Protein AF-A0A243WG85-F1 (afdb_monomer)

Sequence (452 aa):
MKFPVSLAKLLVLGLGLRVAAPQSSYAQTTDKKTAISVYGSTLQYHGDLGSEWFTRNKVEYGAGITLDRYLTKGLDLGLALSYGQLKFNADPPKNEQFYSDGKALRGFAADVVNVGLPLKLRLNNGTWALKEDAFFAPYLLVQPGVFLARTSRRFTDPAASTATAAVDLYAFDVMGAAGIKLQFSPGFAVFVQTGQHYPLTDRVDGVALPGSKRSDRYLQHMAGLAFSLGKVKDEDHDGVPDRKDKCAGTPQGVAVNSNGCPLDGDGDGVPDYQDKCPTEKGLATLEGCPDRDGDGITDSEDKCPELPGRIQRQGCPDTDGDGVIDPNDKCPRTPADTPVDANGCPLDRDGDGVPDRTDRCPDRPGSAANHGCPDVKARPRYGLPPGRPWPVTPAKPVLTPAGRVPVVPGRKLPLRRWPTGKAAPAKKWPAPKGVVPVKKSPVPLRKPVPKK

Nearest PDB structures (foldseek):
  3dzm-assembly1_A  TM=5.695E-01  e=4.666E-04  Thermus thermophilus HB27
  3qq2-assembly1_A-2  TM=4.381E-01  e=4.115E-02  Bordetella pertussis
  5iyu-assembly1_A  TM=3.298E-01  e=2.636E-01  Pseudomonas aeruginosa PAO1
  4b61-assembly2_B  TM=2.664E-01  e=8.302E-01  Pseudomonas aeruginosa PAO1
  6z9y-assembly1_A  TM=1.551E-01  e=3.864E-01  Pseudomonas aeruginosa PAO1

Structure (mmCIF, N/CA/C/O backbone):
data_AF-A0A243WG85-F1
#
_entry.id   AF-A0A243WG85-F1
#
loop_
_atom_site.group_PDB
_atom_site.id
_atom_site.type_symbol
_atom_site.label_atom_id
_atom_site.label_alt_id
_atom_site.label_comp_id
_atom_site.label_asym_id
_atom_site.label_entity_id
_atom_site.label_seq_id
_atom_site.pdbx_PDB_ins_code
_atom_site.Cartn_x
_atom_site.Cartn_y
_atom_site.Cartn_z
_atom_site.occupancy
_atom_site.B_iso_or_equiv
_atom_site.auth_seq_id
_atom_site.auth_comp_id
_atom_site.auth_asym_id
_atom_site.auth_atom_id
_atom_site.pdbx_PDB_model_num
ATOM 1 N N . MET A 1 1 ? 23.907 -21.268 -31.796 1.00 36.34 1 MET A N 1
ATOM 2 C CA . MET A 1 1 ? 24.593 -20.044 -31.316 1.00 36.34 1 MET A CA 1
ATOM 3 C C . MET A 1 1 ? 25.707 -20.439 -30.354 1.00 36.34 1 MET A C 1
ATOM 5 O O . MET A 1 1 ? 25.496 -21.366 -29.583 1.00 36.34 1 MET A O 1
ATOM 9 N N . LYS A 1 2 ? 26.862 -19.762 -30.378 1.00 29.73 2 LYS A N 1
ATOM 10 C CA . LYS A 1 2 ? 27.873 -19.829 -29.306 1.00 29.73 2 LYS A CA 1
ATOM 11 C C . LYS A 1 2 ? 27.959 -18.440 -28.674 1.00 29.73 2 LYS A C 1
ATOM 13 O O . LYS A 1 2 ? 28.332 -17.502 -29.369 1.00 29.73 2 LYS A O 1
ATOM 18 N N . PHE A 1 3 ? 27.606 -18.309 -27.398 1.00 30.88 3 PHE A N 1
ATOM 19 C CA . PHE A 1 3 ? 27.852 -17.082 -26.637 1.00 30.88 3 PHE A CA 1
ATOM 20 C C . PHE A 1 3 ? 29.322 -17.073 -26.185 1.00 30.88 3 PHE A C 1
ATOM 22 O O . PHE A 1 3 ? 29.704 -17.952 -25.409 1.00 30.88 3 PHE A O 1
ATOM 29 N N . PRO A 1 4 ? 30.174 -16.144 -26.659 1.00 43.56 4 PRO A N 1
ATOM 30 C CA . PRO A 1 4 ? 31.458 -15.902 -26.020 1.00 43.56 4 PRO A CA 1
ATOM 31 C C . PRO A 1 4 ? 31.217 -15.162 -24.698 1.00 43.56 4 PRO A C 1
ATOM 33 O O . PRO A 1 4 ? 30.372 -14.275 -24.636 1.00 43.56 4 PRO A O 1
ATOM 36 N N . VAL A 1 5 ? 31.989 -15.516 -23.667 1.00 42.50 5 VAL A N 1
ATOM 37 C CA . VAL A 1 5 ? 31.788 -15.117 -22.258 1.00 42.50 5 VAL A CA 1
ATOM 38 C C . VAL A 1 5 ? 30.512 -15.715 -21.642 1.00 42.50 5 VAL A C 1
ATOM 40 O O . VAL A 1 5 ? 29.391 -15.465 -22.070 1.00 42.50 5 VAL A O 1
ATOM 43 N N . SER A 1 6 ? 30.683 -16.500 -20.573 1.00 42.44 6 SER A N 1
ATOM 44 C CA . SER A 1 6 ? 29.550 -16.980 -19.774 1.00 42.44 6 SER A CA 1
ATOM 45 C C . SER A 1 6 ? 28.919 -15.824 -18.997 1.00 42.44 6 SER A C 1
ATOM 47 O O . SER A 1 6 ? 29.607 -15.141 -18.233 1.00 42.44 6 SER A O 1
ATOM 49 N N . LEU A 1 7 ? 27.598 -15.668 -19.140 1.00 42.50 7 LEU A N 1
ATOM 50 C CA . LEU A 1 7 ? 26.766 -14.673 -18.451 1.00 42.50 7 LEU A CA 1
ATOM 51 C C . LEU A 1 7 ? 26.984 -14.670 -16.922 1.00 42.50 7 LEU A C 1
ATOM 53 O O . LEU A 1 7 ? 26.914 -13.624 -16.278 1.00 42.50 7 LEU A O 1
ATOM 57 N N . ALA A 1 8 ? 27.349 -15.826 -16.355 1.00 38.34 8 ALA A N 1
ATOM 58 C CA . ALA A 1 8 ? 27.681 -15.986 -14.942 1.00 38.34 8 ALA A CA 1
ATOM 59 C C . ALA A 1 8 ? 28.820 -15.064 -14.459 1.00 38.34 8 ALA A C 1
ATOM 61 O O . ALA A 1 8 ? 28.807 -14.659 -13.302 1.00 38.34 8 ALA A O 1
ATOM 62 N N . LYS A 1 9 ? 29.783 -14.680 -15.315 1.00 38.09 9 LYS A N 1
ATOM 63 C CA . LYS A 1 9 ? 30.869 -13.764 -14.911 1.00 38.09 9 LYS A CA 1
ATOM 64 C C . LYS A 1 9 ? 30.423 -12.303 -14.784 1.00 38.09 9 LYS A C 1
ATOM 66 O O . LYS A 1 9 ? 31.002 -11.579 -13.983 1.00 38.09 9 LYS A O 1
ATOM 71 N N . LEU A 1 10 ? 29.390 -11.881 -15.518 1.00 40.91 10 LEU A N 1
ATOM 72 C CA . LEU A 1 10 ? 28.819 -10.531 -15.405 1.00 40.91 10 LEU A CA 1
ATOM 73 C C . LEU A 1 10 ? 27.951 -10.381 -14.144 1.00 40.91 10 LEU A C 1
ATOM 75 O O . LEU A 1 10 ? 27.979 -9.335 -13.502 1.00 40.91 10 LEU A O 1
ATOM 79 N N . LEU A 1 11 ? 27.261 -11.449 -13.730 1.00 38.84 11 LEU A N 1
ATOM 80 C CA . LEU A 1 11 ? 26.474 -11.476 -12.488 1.00 38.84 11 LEU A CA 1
ATOM 81 C C . LEU A 1 11 ? 27.325 -11.330 -11.211 1.00 38.84 11 LEU A C 1
ATOM 83 O O . LEU A 1 11 ? 26.831 -10.814 -10.210 1.00 38.84 11 LEU A O 1
ATOM 87 N N . VAL A 1 12 ? 28.604 -11.723 -11.233 1.00 39.53 12 VAL A N 1
ATOM 88 C CA . VAL A 1 12 ? 29.486 -11.678 -10.047 1.00 39.53 12 VAL A CA 1
ATOM 89 C C . VAL A 1 12 ? 29.850 -10.248 -9.616 1.00 39.53 12 VAL A C 1
ATOM 91 O O . VAL A 1 12 ? 30.031 -10.016 -8.422 1.00 39.53 12 VAL A O 1
ATOM 94 N N . LEU A 1 13 ? 29.875 -9.259 -10.522 1.00 37.91 13 LEU A N 1
ATOM 95 C CA . LEU A 1 13 ? 30.078 -7.852 -10.128 1.00 37.91 13 LEU A CA 1
ATOM 96 C C . LEU A 1 13 ? 28.843 -7.217 -9.455 1.00 37.91 13 LEU A C 1
ATOM 98 O O . LEU A 1 13 ? 28.967 -6.167 -8.827 1.00 37.91 13 LEU A O 1
ATOM 102 N N . GLY A 1 14 ? 27.664 -7.844 -9.535 1.00 36.19 14 GLY A N 1
ATOM 103 C CA . GLY A 1 14 ? 26.423 -7.304 -8.965 1.00 36.19 14 GLY A CA 1
ATOM 104 C C . GLY A 1 14 ? 26.326 -7.371 -7.435 1.00 36.19 14 GLY A C 1
ATOM 105 O O . GLY A 1 14 ? 25.497 -6.679 -6.848 1.00 36.19 14 GLY A O 1
ATOM 106 N N . LEU A 1 15 ? 27.162 -8.176 -6.767 1.00 39.34 15 LEU A N 1
ATOM 107 C CA . LEU A 1 15 ? 27.031 -8.467 -5.330 1.00 39.34 15 LEU A CA 1
ATOM 108 C C . LEU A 1 15 ? 27.792 -7.503 -4.394 1.00 39.34 15 LEU A C 1
ATOM 110 O O . LEU A 1 15 ? 27.752 -7.676 -3.177 1.00 39.34 15 LEU A O 1
ATOM 114 N N . GLY A 1 16 ? 28.492 -6.501 -4.939 1.00 38.94 16 GLY A N 1
ATOM 115 C CA . GLY A 1 16 ? 29.403 -5.636 -4.175 1.00 38.94 16 GLY A CA 1
ATOM 116 C C . GLY A 1 16 ? 28.767 -4.436 -3.458 1.00 38.94 16 GLY A C 1
ATOM 117 O O . GLY A 1 16 ? 29.359 -3.908 -2.517 1.00 38.94 16 GLY A O 1
ATOM 118 N N . LEU A 1 17 ? 27.575 -3.983 -3.862 1.00 38.75 17 LEU A N 1
ATOM 119 C CA . LEU A 1 17 ? 26.997 -2.728 -3.361 1.00 38.75 17 LEU A CA 1
ATOM 120 C C . LEU A 1 17 ? 26.076 -2.929 -2.144 1.00 38.75 17 LEU A C 1
ATOM 122 O O . LEU A 1 17 ? 24.848 -2.856 -2.232 1.00 38.75 17 LEU A O 1
ATOM 126 N N . ARG A 1 18 ? 26.677 -3.089 -0.955 1.00 36.25 18 ARG A N 1
ATOM 127 C CA . ARG A 1 18 ? 25.987 -2.784 0.313 1.00 36.25 18 ARG A CA 1
ATOM 128 C C . ARG A 1 18 ? 25.774 -1.270 0.424 1.00 36.25 18 ARG A C 1
ATOM 130 O O . ARG A 1 18 ? 26.526 -0.573 1.099 1.00 36.25 18 ARG A O 1
ATOM 137 N N . VAL A 1 19 ? 24.739 -0.758 -0.242 1.00 41.47 19 VAL A N 1
ATOM 138 C CA . VAL A 1 19 ? 24.316 0.642 -0.106 1.00 41.47 19 VAL A CA 1
ATOM 139 C C . VAL A 1 19 ? 23.807 0.867 1.319 1.00 41.47 19 VAL A C 1
ATOM 141 O O . VAL A 1 19 ? 22.691 0.474 1.663 1.00 41.47 19 VAL A O 1
ATOM 144 N N . ALA A 1 20 ? 24.629 1.515 2.144 1.00 40.91 20 ALA A N 1
ATOM 145 C CA . ALA A 1 20 ? 24.263 1.995 3.472 1.00 40.91 20 ALA A CA 1
ATOM 146 C C . ALA A 1 20 ? 23.342 3.227 3.362 1.00 40.91 20 ALA A C 1
ATOM 148 O O . ALA A 1 20 ? 23.726 4.349 3.684 1.00 40.91 20 ALA A O 1
ATOM 149 N N . ALA A 1 21 ? 22.125 3.021 2.855 1.00 35.88 21 ALA A N 1
ATOM 150 C CA . ALA A 1 21 ? 21.095 4.052 2.828 1.00 35.88 21 ALA A CA 1
ATOM 151 C C . ALA A 1 21 ? 20.576 4.307 4.261 1.00 35.88 21 ALA A C 1
ATOM 153 O O . ALA A 1 21 ? 20.238 3.339 4.951 1.00 35.88 21 ALA A O 1
ATOM 154 N N . PRO A 1 22 ? 20.485 5.570 4.723 1.00 36.88 22 PRO A N 1
ATOM 155 C CA . PRO A 1 22 ? 19.981 5.885 6.058 1.00 36.88 22 PRO A CA 1
ATOM 156 C C . PRO A 1 22 ? 18.509 5.468 6.224 1.00 36.88 22 PRO A C 1
ATOM 158 O O . PRO A 1 22 ? 17.699 5.581 5.302 1.00 36.88 22 PRO A O 1
ATOM 161 N N . GLN A 1 23 ? 18.154 4.975 7.413 1.00 38.56 23 GLN A N 1
ATOM 162 C CA . GLN A 1 23 ? 16.851 4.359 7.694 1.00 38.56 23 GLN A CA 1
ATOM 163 C C . GLN A 1 23 ? 15.722 5.376 7.969 1.00 38.56 23 GLN A C 1
ATOM 165 O O . GLN A 1 23 ? 15.161 5.391 9.061 1.00 38.56 23 GLN A O 1
ATOM 170 N N . SER A 1 24 ? 15.338 6.198 6.986 1.00 44.31 24 SER A N 1
ATOM 171 C CA . SER A 1 24 ? 14.129 7.043 7.096 1.00 44.31 24 SER A CA 1
ATOM 172 C C . SER A 1 24 ? 13.655 7.636 5.758 1.00 44.31 24 SER A C 1
ATOM 174 O O . SER A 1 24 ? 13.936 8.791 5.448 1.00 44.31 24 SER A O 1
ATOM 176 N N . SER A 1 25 ? 12.900 6.867 4.956 1.00 31.56 25 SER A N 1
ATOM 177 C CA . SER A 1 25 ? 12.143 7.359 3.780 1.00 31.56 25 SER A CA 1
ATOM 178 C C . SER A 1 25 ? 11.091 6.343 3.251 1.00 31.56 25 SER A C 1
ATOM 180 O O . SER A 1 25 ? 11.088 5.175 3.659 1.00 31.56 25 SER A O 1
ATOM 182 N N . TYR A 1 26 ? 10.154 6.803 2.401 1.00 40.97 26 TYR A N 1
ATOM 183 C CA . TYR A 1 26 ? 8.758 6.329 2.279 1.00 40.97 26 TYR A CA 1
ATOM 184 C C . TYR A 1 26 ? 8.092 6.653 0.906 1.00 40.97 26 TYR A C 1
ATOM 186 O O . TYR A 1 26 ? 8.008 7.837 0.612 1.00 40.97 26 TYR A O 1
ATOM 194 N N . ALA A 1 27 ? 7.501 5.718 0.114 1.00 44.81 27 ALA A N 1
ATOM 195 C CA . ALA A 1 27 ? 6.552 6.166 -0.946 1.00 44.81 27 ALA A CA 1
ATOM 196 C C . ALA A 1 27 ? 6.330 5.454 -2.321 1.00 44.81 27 ALA A C 1
ATOM 198 O O . ALA A 1 27 ? 5.673 6.091 -3.145 1.00 44.81 27 ALA A O 1
ATOM 199 N N . GLN A 1 28 ? 6.749 4.221 -2.674 1.00 44.25 28 GLN A N 1
ATOM 200 C CA . GLN A 1 28 ? 6.133 3.479 -3.832 1.00 44.25 28 GLN A CA 1
ATOM 201 C C . GLN A 1 28 ? 4.909 2.671 -3.369 1.00 44.25 28 GLN A C 1
ATOM 203 O O . GLN A 1 28 ? 4.774 1.471 -3.604 1.00 44.25 28 GLN A O 1
ATOM 208 N N . THR A 1 29 ? 4.030 3.347 -2.628 1.00 59.22 29 THR A N 1
ATOM 209 C CA . THR A 1 29 ? 3.520 2.852 -1.337 1.00 59.22 29 THR A CA 1
ATOM 210 C C . THR A 1 29 ? 4.648 2.680 -0.311 1.00 59.22 29 THR A C 1
ATOM 212 O O . THR A 1 29 ? 5.799 2.378 -0.633 1.00 59.22 29 THR A O 1
ATOM 215 N N . THR A 1 30 ? 4.345 2.953 0.952 1.00 57.47 30 THR A N 1
ATOM 216 C CA . THR A 1 30 ? 5.319 2.960 2.056 1.00 57.47 30 THR A CA 1
ATOM 217 C C . THR A 1 30 ? 5.862 1.572 2.382 1.00 57.47 30 THR A C 1
ATOM 219 O O . THR A 1 30 ? 6.959 1.440 2.926 1.00 57.47 30 THR A O 1
ATOM 222 N N . ASP A 1 31 ? 5.105 0.554 1.989 1.00 61.44 31 ASP A N 1
ATOM 223 C CA . ASP A 1 31 ? 5.176 -0.801 2.522 1.00 61.44 31 ASP A CA 1
ATOM 224 C C . ASP A 1 31 ? 5.873 -1.745 1.525 1.00 61.44 31 ASP A C 1
ATOM 226 O O . ASP A 1 31 ? 6.636 -2.633 1.906 1.00 61.44 31 ASP A O 1
ATOM 230 N N . LYS A 1 32 ? 5.701 -1.496 0.218 1.00 71.00 32 LYS A N 1
ATOM 231 C CA . LYS A 1 32 ? 6.285 -2.298 -0.867 1.00 71.00 32 LYS A CA 1
ATOM 232 C C . LYS A 1 32 ? 7.518 -1.637 -1.477 1.00 71.00 32 LYS A C 1
ATOM 234 O O . LYS A 1 32 ? 7.482 -1.052 -2.557 1.00 71.00 32 LYS A O 1
ATOM 239 N N . LYS A 1 33 ? 8.635 -1.722 -0.751 1.00 79.00 33 LYS A N 1
ATOM 240 C CA . LYS A 1 33 ? 9.888 -0.992 -1.042 1.00 79.00 33 LYS A CA 1
ATOM 241 C C . LYS A 1 33 ? 10.732 -1.555 -2.201 1.00 79.00 33 LYS A C 1
ATOM 243 O O . LYS A 1 33 ? 11.818 -1.035 -2.453 1.00 79.00 33 LYS A O 1
ATOM 248 N N . THR A 1 34 ? 10.249 -2.571 -2.913 1.00 87.56 34 THR A N 1
ATOM 249 C CA . THR A 1 34 ? 10.917 -3.179 -4.076 1.00 87.56 34 THR A CA 1
ATOM 250 C C . THR A 1 34 ? 9.885 -3.424 -5.170 1.00 87.56 34 THR A C 1
ATOM 252 O O . THR A 1 34 ? 8.799 -3.910 -4.870 1.00 87.56 34 THR A O 1
ATOM 255 N N . ALA A 1 35 ? 10.210 -3.160 -6.434 1.00 91.00 35 ALA A N 1
ATOM 256 C CA . ALA A 1 35 ? 9.367 -3.536 -7.566 1.00 91.00 35 ALA A CA 1
ATOM 257 C C . ALA A 1 35 ? 10.184 -4.212 -8.672 1.00 91.00 35 ALA A C 1
ATOM 259 O O . ALA A 1 35 ? 11.285 -3.773 -8.999 1.00 91.00 35 ALA A O 1
ATOM 260 N N . ILE A 1 36 ? 9.630 -5.267 -9.268 1.00 95.19 36 ILE A N 1
ATOM 261 C CA . ILE A 1 36 ? 10.174 -5.892 -10.478 1.00 95.19 36 ILE A CA 1
ATOM 262 C C . ILE A 1 36 ? 9.315 -5.445 -11.654 1.00 95.19 36 ILE A C 1
ATOM 264 O O . ILE A 1 36 ? 8.103 -5.650 -11.656 1.00 95.19 36 ILE A O 1
ATOM 268 N N . SER A 1 37 ? 9.944 -4.836 -12.652 1.00 96.94 37 SER A N 1
ATOM 269 C CA . SER A 1 37 ? 9.298 -4.406 -13.889 1.00 96.94 37 SER A CA 1
ATOM 270 C C . SER A 1 37 ? 9.828 -5.216 -15.065 1.00 96.94 37 SER A C 1
ATOM 272 O O . SER A 1 37 ? 11.037 -5.384 -15.181 1.00 96.94 37 SER A O 1
ATOM 274 N N . VAL A 1 38 ? 8.947 -5.683 -15.948 1.00 98.25 38 VAL A N 1
ATOM 275 C CA . VAL A 1 38 ? 9.293 -6.370 -17.204 1.00 98.25 38 VAL A CA 1
ATOM 276 C C . VAL A 1 38 ? 8.630 -5.651 -18.370 1.00 98.25 38 VAL A C 1
ATOM 278 O O . VAL A 1 38 ? 7.476 -5.234 -18.260 1.00 98.25 38 VAL A O 1
ATOM 281 N N . TYR A 1 39 ? 9.349 -5.469 -19.474 1.00 98.38 39 TYR A N 1
ATOM 282 C CA . TYR A 1 39 ? 8.864 -4.678 -20.604 1.00 98.38 39 TYR A CA 1
ATOM 283 C C . TYR A 1 39 ? 9.318 -5.223 -21.953 1.00 98.38 39 TYR A C 1
ATOM 285 O O . TYR A 1 39 ? 10.423 -5.748 -22.091 1.00 98.38 39 TYR A O 1
ATOM 293 N N . GLY A 1 40 ? 8.461 -5.031 -22.954 1.00 98.31 40 GLY A N 1
ATOM 294 C CA . GLY A 1 40 ? 8.874 -4.976 -24.350 1.00 98.31 40 GLY A CA 1
ATOM 295 C C . GLY A 1 40 ? 9.261 -3.543 -24.710 1.00 98.31 40 GLY A C 1
ATOM 296 O O . GLY A 1 40 ? 8.816 -2.581 -24.076 1.00 98.31 40 GLY A O 1
ATOM 297 N N . SER A 1 41 ? 10.093 -3.380 -25.730 1.00 97.06 41 SER A N 1
ATOM 298 C CA . SER A 1 41 ? 10.482 -2.063 -26.224 1.00 97.06 41 SER A CA 1
ATOM 299 C C . SER A 1 41 ? 10.700 -2.042 -27.725 1.00 97.06 41 SER A C 1
ATOM 301 O O . SER A 1 41 ? 11.111 -3.048 -28.304 1.00 97.06 41 SER A O 1
ATOM 303 N N . THR A 1 42 ? 10.514 -0.872 -28.320 1.00 95.81 42 THR A N 1
ATOM 304 C CA . THR A 1 42 ? 10.947 -0.563 -29.679 1.00 95.81 42 THR A CA 1
ATOM 305 C C . THR A 1 42 ? 12.137 0.391 -29.664 1.00 95.81 42 THR A C 1
ATOM 307 O O . THR A 1 42 ? 12.246 1.234 -28.773 1.00 95.81 42 THR A O 1
ATOM 310 N N . LEU A 1 43 ? 13.045 0.238 -30.629 1.00 95.00 43 LEU A N 1
ATOM 311 C CA . LEU A 1 43 ? 14.278 1.012 -30.753 1.00 95.00 43 LEU A CA 1
ATOM 312 C C . LEU A 1 43 ? 14.333 1.732 -32.110 1.00 95.00 43 LEU A C 1
ATOM 314 O O . LEU A 1 43 ? 13.918 1.178 -33.129 1.00 95.00 43 LEU A O 1
ATOM 318 N N . GLN A 1 44 ? 14.863 2.960 -32.122 1.00 93.44 44 GLN A N 1
ATOM 319 C CA . GLN A 1 44 ? 15.060 3.769 -33.335 1.00 93.44 44 GLN A CA 1
ATOM 320 C C . GLN A 1 44 ? 16.418 4.479 -33.310 1.00 93.44 44 GLN A C 1
ATOM 322 O O . GLN A 1 44 ? 16.675 5.313 -32.439 1.00 93.44 44 GLN A O 1
ATOM 327 N N . TYR A 1 45 ? 17.278 4.168 -34.280 1.00 92.25 45 TYR A N 1
ATOM 328 C CA . TYR A 1 45 ? 18.640 4.699 -34.387 1.00 92.25 45 TYR A CA 1
ATOM 329 C C . TYR A 1 45 ? 18.701 6.134 -34.943 1.00 92.25 45 TYR A C 1
ATOM 331 O O . TYR A 1 45 ? 17.858 6.552 -35.744 1.00 92.25 45 TYR A O 1
ATOM 339 N N . HIS A 1 46 ? 19.735 6.868 -34.533 1.00 89.25 46 HIS A N 1
ATOM 340 C CA . HIS A 1 46 ? 20.189 8.118 -35.133 1.00 89.25 46 HIS A CA 1
ATOM 341 C C . HIS A 1 46 ? 21.697 8.277 -34.926 1.00 89.25 46 HIS A C 1
ATOM 343 O O . HIS A 1 46 ? 22.163 8.241 -33.791 1.00 89.25 46 HIS A O 1
ATOM 349 N N . GLY A 1 47 ? 22.442 8.509 -35.999 1.00 86.62 47 GLY A N 1
ATOM 350 C CA . GLY A 1 47 ? 23.880 8.769 -35.953 1.00 86.62 47 GLY A CA 1
ATOM 351 C C . GLY A 1 47 ? 24.418 9.056 -37.350 1.00 86.62 47 GLY A C 1
ATOM 352 O O . GLY A 1 47 ? 23.695 9.624 -38.173 1.00 86.62 47 GLY A O 1
ATOM 353 N N . ASP A 1 48 ? 25.654 8.655 -37.646 1.00 78.62 48 ASP A N 1
ATOM 354 C CA . ASP A 1 48 ? 26.357 9.088 -38.862 1.00 78.62 48 ASP A CA 1
ATOM 355 C C . ASP A 1 48 ? 25.776 8.501 -40.160 1.00 78.62 48 ASP A C 1
ATOM 357 O O . ASP A 1 48 ? 25.717 9.198 -41.174 1.00 78.62 48 ASP A O 1
ATOM 361 N N . LEU A 1 49 ? 25.211 7.287 -40.133 1.00 77.44 49 LEU A N 1
ATOM 362 C CA . LEU A 1 49 ? 24.400 6.762 -41.249 1.00 77.44 49 LEU A CA 1
ATOM 363 C C . LEU A 1 49 ? 23.053 7.499 -41.438 1.00 77.44 49 LEU A C 1
ATOM 365 O O . LEU A 1 49 ? 22.399 7.390 -42.486 1.00 77.44 49 LEU A O 1
ATOM 369 N N . GLY A 1 50 ? 22.630 8.276 -40.441 1.00 81.94 50 GLY A N 1
ATOM 370 C CA . GLY A 1 50 ? 21.428 9.103 -40.427 1.00 81.94 50 GLY A CA 1
ATOM 371 C C . GLY A 1 50 ? 20.381 8.657 -39.402 1.00 81.94 50 GLY A C 1
ATOM 372 O O . GLY A 1 50 ? 20.648 7.877 -38.496 1.00 81.94 50 GLY A O 1
ATOM 373 N N . SER A 1 51 ? 19.159 9.177 -39.553 1.00 86.38 51 SER A N 1
ATOM 374 C CA . SER A 1 51 ? 18.062 9.025 -38.584 1.00 86.38 51 SER A CA 1
ATOM 375 C C . SER A 1 51 ? 16.961 8.068 -39.048 1.00 86.38 51 SER A C 1
ATOM 377 O O . SER A 1 51 ? 16.569 8.104 -40.217 1.00 86.38 51 SER A O 1
ATOM 379 N N . GLU A 1 52 ? 16.402 7.298 -38.111 1.00 86.31 52 GLU A N 1
ATOM 380 C CA . GLU A 1 52 ? 15.118 6.582 -38.239 1.00 86.31 52 GLU A CA 1
ATOM 381 C C . GLU A 1 52 ? 14.098 7.002 -37.154 1.00 86.31 52 GLU A C 1
ATOM 383 O O . GLU A 1 52 ? 12.993 6.456 -37.092 1.00 86.31 52 GLU A O 1
ATOM 388 N N . TRP A 1 53 ? 14.430 8.006 -36.326 1.00 89.12 53 TRP A N 1
ATOM 389 C CA . TRP A 1 53 ? 13.536 8.553 -35.296 1.00 89.12 53 TRP A CA 1
ATOM 390 C C . TRP A 1 53 ? 12.169 8.958 -35.855 1.00 89.12 53 TRP A C 1
ATOM 392 O O . TRP A 1 53 ? 12.066 9.615 -36.891 1.00 89.12 53 TRP A O 1
ATOM 402 N N . PHE A 1 54 ? 11.121 8.578 -35.124 1.00 86.56 54 PHE A N 1
ATOM 403 C CA . PHE A 1 54 ? 9.705 8.807 -35.420 1.00 86.56 54 PHE A CA 1
ATOM 404 C C . PHE A 1 54 ? 9.199 8.190 -36.738 1.00 86.56 54 PHE A C 1
ATOM 406 O O . PHE A 1 54 ? 8.029 8.368 -37.089 1.00 86.56 54 PHE A O 1
ATOM 413 N N . THR A 1 55 ? 10.018 7.405 -37.450 1.00 84.00 55 THR A N 1
ATOM 414 C CA . THR A 1 55 ? 9.556 6.663 -38.631 1.00 84.00 55 THR A CA 1
ATOM 415 C C . THR A 1 55 ? 8.705 5.463 -38.203 1.00 84.00 55 THR A C 1
ATOM 417 O O . THR A 1 55 ? 9.070 4.701 -37.313 1.00 84.00 55 THR A O 1
ATOM 420 N N . ARG A 1 56 ? 7.522 5.298 -38.809 1.00 76.94 56 ARG A N 1
ATOM 421 C CA . ARG A 1 56 ? 6.552 4.256 -38.403 1.00 76.94 56 ARG A CA 1
ATOM 422 C C . ARG A 1 56 ? 6.847 2.871 -38.982 1.00 76.94 56 ARG A C 1
ATOM 424 O O . ARG A 1 56 ? 6.397 1.876 -38.429 1.00 76.94 56 ARG A O 1
ATOM 431 N N . ASN A 1 57 ? 7.592 2.818 -40.086 1.00 76.25 57 ASN A N 1
ATOM 432 C CA . ASN A 1 57 ? 7.794 1.604 -40.886 1.00 76.25 57 ASN A CA 1
ATOM 433 C C . ASN A 1 57 ? 9.173 0.958 -40.656 1.00 76.25 57 ASN A C 1
ATOM 435 O O . ASN A 1 57 ? 9.490 -0.045 -41.291 1.00 76.25 57 ASN A O 1
ATOM 439 N N . LYS A 1 58 ? 9.997 1.534 -39.772 1.00 72.38 58 LYS A N 1
ATOM 440 C CA . LYS A 1 58 ? 11.253 0.956 -39.293 1.00 72.38 58 LYS A CA 1
ATOM 441 C C . LYS A 1 58 ? 11.231 0.975 -37.770 1.00 72.38 58 LYS A C 1
ATOM 443 O O . LYS A 1 58 ? 11.278 2.030 -37.141 1.00 72.38 58 LYS A O 1
ATOM 448 N N . VAL A 1 59 ? 11.045 -0.207 -37.199 1.00 76.19 59 VAL A N 1
ATOM 449 C CA . VAL A 1 59 ? 10.818 -0.410 -35.771 1.00 76.19 59 VAL A CA 1
ATOM 450 C C . VAL A 1 59 ? 11.553 -1.683 -35.392 1.00 76.19 59 VAL A C 1
ATOM 452 O O . VAL A 1 59 ? 11.143 -2.776 -35.774 1.00 76.19 59 VAL A O 1
ATOM 455 N N . GLU A 1 60 ? 12.659 -1.530 -34.677 1.00 92.00 60 GLU A N 1
ATOM 456 C CA . GLU A 1 60 ? 13.416 -2.657 -34.143 1.00 92.00 60 GLU A CA 1
ATOM 457 C C . GLU A 1 60 ? 12.971 -2.968 -32.716 1.00 92.00 60 GLU A C 1
ATOM 459 O O . GLU A 1 60 ? 12.402 -2.109 -32.042 1.00 92.00 60 GLU A O 1
ATOM 464 N N . TYR A 1 61 ? 13.191 -4.199 -32.257 1.00 94.50 61 TYR A N 1
ATOM 465 C CA . TYR A 1 61 ? 12.604 -4.701 -31.013 1.00 94.50 61 TYR A CA 1
ATOM 466 C C . TYR A 1 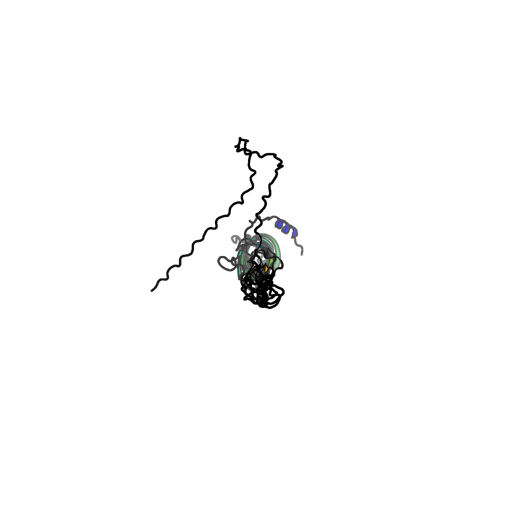61 ? 13.648 -5.056 -29.954 1.00 94.50 61 TYR A C 1
ATOM 468 O O . TYR A 1 61 ? 14.779 -5.448 -30.244 1.00 94.50 61 TYR A O 1
ATOM 476 N N . GLY A 1 62 ? 13.220 -4.961 -28.700 1.00 96.06 62 GLY A N 1
ATOM 477 C CA . GLY A 1 62 ? 13.959 -5.397 -27.525 1.00 96.06 62 GLY A CA 1
ATOM 478 C C . GLY A 1 62 ? 13.030 -5.700 -26.355 1.00 96.06 62 GLY A C 1
ATOM 479 O O . GLY A 1 62 ? 11.818 -5.494 -26.431 1.00 96.06 62 GLY A O 1
ATOM 480 N N . ALA A 1 63 ? 13.608 -6.175 -25.262 1.00 98.00 63 ALA A N 1
ATOM 481 C CA . ALA A 1 63 ? 12.929 -6.428 -24.002 1.00 98.00 63 ALA A CA 1
ATOM 482 C C . ALA A 1 63 ? 13.880 -6.168 -22.829 1.00 98.00 63 ALA A C 1
ATOM 484 O O . ALA A 1 63 ? 15.103 -6.145 -22.989 1.00 98.00 63 ALA A O 1
ATOM 485 N N . GLY A 1 64 ? 13.334 -5.997 -21.631 1.00 97.69 64 GLY A N 1
ATOM 486 C CA . GLY A 1 64 ? 14.157 -5.810 -20.446 1.00 97.69 64 GLY A CA 1
ATOM 487 C C . GLY A 1 64 ? 13.439 -6.065 -19.133 1.00 97.69 64 GLY A C 1
ATOM 488 O O . GLY A 1 64 ? 12.224 -6.271 -19.070 1.00 97.69 64 GLY A O 1
ATOM 489 N N . ILE A 1 65 ? 14.244 -6.046 -18.077 1.00 97.94 65 ILE A N 1
ATOM 490 C CA . ILE A 1 65 ? 13.834 -6.191 -16.687 1.00 97.94 65 ILE A CA 1
ATOM 491 C C . ILE A 1 65 ? 14.489 -5.092 -15.847 1.00 97.94 65 ILE A C 1
ATOM 493 O O . ILE A 1 65 ? 15.667 -4.778 -16.022 1.00 97.94 65 ILE A O 1
ATOM 497 N N . THR A 1 66 ? 13.731 -4.520 -14.917 1.00 97.19 66 THR A N 1
ATOM 498 C CA . THR A 1 66 ? 14.225 -3.531 -13.954 1.00 97.19 66 THR A CA 1
ATOM 499 C C . THR A 1 66 ? 13.818 -3.935 -12.547 1.00 97.19 66 THR A C 1
ATOM 501 O O . THR A 1 66 ? 12.632 -4.100 -12.265 1.00 97.19 66 THR A O 1
ATOM 504 N N . LEU A 1 67 ? 14.796 -4.057 -11.654 1.00 95.75 67 LEU A N 1
ATOM 505 C CA . LEU A 1 67 ? 14.587 -4.170 -10.215 1.00 95.75 67 LEU A CA 1
ATOM 506 C C . LEU A 1 67 ? 14.677 -2.763 -9.612 1.00 95.75 67 LEU A C 1
ATOM 508 O O . LEU A 1 67 ? 15.775 -2.283 -9.346 1.00 95.75 67 LEU A O 1
ATOM 512 N N . ASP A 1 68 ? 13.541 -2.093 -9.423 1.00 92.75 68 ASP A N 1
ATOM 513 C CA . ASP A 1 68 ? 13.473 -0.813 -8.710 1.00 92.75 68 ASP A CA 1
ATOM 514 C C . ASP A 1 68 ? 13.522 -1.065 -7.193 1.00 92.75 68 ASP A C 1
ATOM 516 O O . ASP A 1 68 ? 12.729 -1.849 -6.662 1.00 92.75 68 ASP A O 1
ATOM 520 N N . ARG A 1 69 ? 14.381 -0.345 -6.464 1.00 89.44 69 ARG A N 1
ATOM 521 C CA . ARG A 1 69 ? 14.289 -0.200 -5.008 1.00 89.44 69 ARG A CA 1
ATOM 522 C C . ARG A 1 69 ? 13.829 1.206 -4.649 1.00 89.44 69 ARG A C 1
ATOM 524 O O . ARG A 1 69 ? 14.283 2.210 -5.196 1.00 89.44 69 ARG A O 1
ATOM 531 N N . TYR A 1 70 ? 12.933 1.271 -3.679 1.00 83.44 70 TYR A N 1
ATOM 532 C CA . TYR A 1 70 ? 12.383 2.521 -3.207 1.00 83.44 70 TYR A CA 1
ATOM 533 C C . TYR A 1 70 ? 13.374 3.331 -2.355 1.00 83.44 70 TYR A C 1
ATOM 535 O O . TYR A 1 70 ? 14.001 2.754 -1.460 1.00 83.44 70 TYR A O 1
ATOM 543 N N . LEU A 1 71 ? 13.473 4.651 -2.595 1.00 86.12 71 LEU A N 1
ATOM 544 C CA . LEU A 1 71 ? 14.282 5.579 -1.792 1.00 86.12 71 LEU A CA 1
ATOM 545 C C . LEU A 1 71 ? 13.456 6.620 -1.011 1.00 86.12 71 LEU A C 1
ATOM 547 O O . LEU A 1 71 ? 13.214 6.349 0.157 1.00 86.12 71 LEU A O 1
ATOM 551 N N . THR A 1 72 ? 13.087 7.793 -1.568 1.00 84.50 72 THR A N 1
ATOM 552 C CA . THR A 1 72 ? 12.778 9.026 -0.773 1.00 84.50 72 THR A CA 1
ATOM 553 C C . THR A 1 72 ? 11.289 9.318 -0.476 1.00 84.50 72 THR A C 1
ATOM 555 O O . THR A 1 72 ? 10.726 8.699 0.416 1.00 84.50 72 THR A O 1
ATOM 558 N N . LYS A 1 73 ? 10.662 10.279 -1.177 1.00 79.19 73 LYS A N 1
ATOM 559 C CA . LYS A 1 73 ? 9.199 10.365 -1.423 1.00 79.19 73 LYS A CA 1
ATOM 560 C C . LYS A 1 73 ? 8.911 10.427 -2.926 1.00 79.19 73 LYS A C 1
ATOM 562 O O . LYS A 1 73 ? 8.047 9.718 -3.439 1.00 79.19 73 LYS A O 1
ATOM 567 N N . GLY A 1 74 ? 9.743 11.175 -3.652 1.00 85.19 74 GLY A N 1
ATOM 568 C CA . GLY A 1 74 ? 9.761 11.244 -5.114 1.00 85.19 74 GLY A CA 1
ATOM 569 C C . GLY A 1 74 ? 10.964 10.578 -5.792 1.00 85.19 74 GLY A C 1
ATOM 570 O O . GLY A 1 74 ? 11.246 10.955 -6.920 1.00 85.19 74 GLY A O 1
ATOM 571 N N . LEU A 1 75 ? 11.703 9.653 -5.163 1.00 91.00 75 LEU A N 1
ATOM 572 C CA . LEU A 1 75 ? 12.862 8.991 -5.794 1.00 91.00 75 LEU A CA 1
ATOM 573 C C . LEU A 1 75 ? 12.853 7.470 -5.605 1.00 91.00 75 LEU A C 1
ATOM 575 O O . LEU A 1 75 ? 12.758 6.991 -4.473 1.00 91.00 75 LEU A O 1
ATOM 579 N N . ASP A 1 76 ? 13.068 6.742 -6.701 1.00 92.25 76 ASP A N 1
ATOM 580 C CA . ASP A 1 76 ? 13.473 5.331 -6.712 1.00 92.25 76 ASP 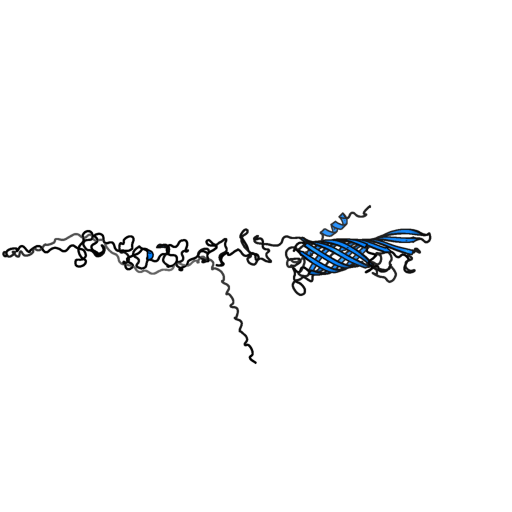A CA 1
ATOM 581 C C . ASP A 1 76 ? 14.896 5.190 -7.299 1.00 92.25 76 ASP A C 1
ATOM 583 O O . ASP A 1 76 ? 15.313 6.002 -8.130 1.00 92.25 76 ASP A O 1
ATOM 587 N N . LEU A 1 77 ? 15.623 4.140 -6.904 1.00 95.25 77 LEU A N 1
ATOM 588 C CA . LEU A 1 77 ? 16.892 3.703 -7.503 1.00 95.25 77 LEU A CA 1
ATOM 589 C C . LEU A 1 77 ? 16.754 2.237 -7.911 1.00 95.25 77 LEU A C 1
ATOM 591 O O . LEU A 1 77 ? 16.504 1.389 -7.057 1.00 95.25 77 LEU A O 1
ATOM 595 N N . GLY A 1 78 ? 16.948 1.925 -9.187 1.00 95.31 78 GLY A N 1
ATOM 596 C CA . GLY A 1 78 ? 16.882 0.555 -9.686 1.00 95.31 78 GLY A CA 1
ATOM 597 C C . GLY A 1 78 ? 18.188 0.008 -10.251 1.00 95.31 78 GLY A C 1
ATOM 598 O O . GLY A 1 78 ? 19.203 0.696 -10.335 1.00 95.31 78 GLY A O 1
ATOM 599 N N . LEU A 1 79 ? 18.111 -1.248 -10.686 1.00 98.00 79 LEU A N 1
ATOM 600 C CA . LEU A 1 79 ? 19.052 -1.919 -11.578 1.00 98.00 79 LEU A CA 1
ATOM 601 C C . LEU A 1 79 ? 18.267 -2.396 -12.806 1.00 98.00 79 LEU A C 1
ATOM 603 O O . LEU A 1 79 ? 17.322 -3.172 -12.665 1.00 98.00 79 LEU A O 1
ATOM 607 N N . ALA A 1 80 ? 18.646 -1.928 -13.992 1.00 97.88 80 ALA A N 1
ATOM 608 C CA . ALA A 1 80 ? 18.032 -2.285 -15.266 1.00 97.88 80 ALA A CA 1
ATOM 609 C C . ALA A 1 80 ? 18.968 -3.159 -16.108 1.00 97.88 80 ALA A C 1
ATOM 611 O O . ALA A 1 80 ? 20.167 -2.887 -16.197 1.00 97.88 80 ALA A O 1
ATOM 612 N N . LEU A 1 81 ? 18.388 -4.162 -16.764 1.00 98.06 81 LEU A N 1
ATOM 613 C CA . LEU A 1 81 ? 18.999 -4.969 -17.816 1.00 98.06 81 LEU A CA 1
ATOM 614 C C . LEU A 1 81 ? 18.064 -4.951 -19.031 1.00 98.06 81 LEU A C 1
ATOM 616 O O . LEU A 1 81 ? 16.915 -5.385 -18.930 1.00 98.06 81 LEU A O 1
ATOM 620 N N . SER A 1 82 ? 18.556 -4.481 -20.173 1.00 97.31 82 SER A N 1
ATOM 621 C CA . SER A 1 82 ? 17.852 -4.538 -21.460 1.00 97.31 82 SER A CA 1
ATOM 622 C C . SER A 1 82 ? 18.659 -5.319 -22.488 1.00 97.31 82 SER A C 1
ATOM 624 O O . SER A 1 82 ? 19.888 -5.301 -22.474 1.00 97.31 82 SER A O 1
ATOM 626 N N . TYR A 1 83 ? 17.949 -5.965 -23.408 1.00 97.81 83 TYR A N 1
ATOM 627 C CA . TYR A 1 83 ? 18.478 -6.473 -24.668 1.00 97.81 83 TYR A CA 1
ATOM 628 C C . TYR A 1 83 ? 17.605 -5.952 -25.810 1.00 97.81 83 TYR A C 1
ATOM 630 O O . TYR A 1 83 ? 16.380 -5.933 -25.697 1.00 97.81 83 TYR A O 1
ATOM 638 N N . GLY A 1 84 ? 18.205 -5.563 -26.926 1.00 95.94 84 GLY A N 1
ATOM 639 C CA . GLY A 1 84 ? 17.467 -5.180 -28.123 1.00 95.94 84 GLY A CA 1
ATOM 640 C C . GLY A 1 84 ? 18.348 -5.196 -29.354 1.00 95.94 84 GLY A C 1
ATOM 641 O O . GLY A 1 84 ? 19.570 -5.255 -29.252 1.00 95.94 84 GLY A O 1
ATOM 642 N N . GLN A 1 85 ? 17.724 -5.139 -30.523 1.00 94.31 85 GLN A N 1
ATOM 643 C CA . GLN A 1 85 ? 18.449 -4.970 -31.773 1.00 94.31 85 GLN A CA 1
ATOM 644 C C . GLN A 1 85 ? 18.350 -3.513 -32.232 1.00 94.31 85 GLN A C 1
ATOM 646 O O . GLN A 1 85 ? 17.306 -2.875 -32.110 1.00 94.31 85 GLN A O 1
ATOM 651 N N . LEU A 1 86 ? 19.443 -2.985 -32.773 1.00 92.12 86 LEU A N 1
ATOM 652 C CA . LEU A 1 86 ? 19.430 -1.822 -33.652 1.00 92.12 86 LEU A CA 1
ATOM 653 C C . LEU A 1 86 ? 19.705 -2.314 -35.068 1.00 92.12 86 LEU A C 1
ATOM 655 O O . LEU A 1 86 ? 20.549 -3.183 -35.276 1.00 92.12 86 LEU A O 1
ATOM 659 N N . LYS A 1 87 ? 19.033 -1.739 -36.058 1.00 90.19 87 LYS A N 1
ATOM 660 C CA . LYS A 1 87 ? 19.394 -1.887 -37.465 1.00 90.19 87 LYS A CA 1
ATOM 661 C C . LYS A 1 87 ? 19.333 -0.529 -38.135 1.00 90.19 87 LYS A C 1
ATOM 663 O O . LYS A 1 87 ? 18.641 0.373 -37.673 1.00 90.19 87 LYS A O 1
ATOM 668 N N . PHE A 1 88 ? 20.032 -0.426 -39.253 1.00 87.88 88 PHE A N 1
ATOM 669 C CA . PHE A 1 88 ? 19.859 0.659 -40.202 1.00 87.88 88 PHE A CA 1
ATOM 670 C C . PHE A 1 88 ? 19.999 0.110 -41.617 1.00 87.88 88 PHE A C 1
ATOM 672 O O . PHE A 1 88 ? 20.819 -0.780 -41.867 1.00 87.88 88 PHE A O 1
ATOM 679 N N . ASN A 1 89 ? 19.217 0.650 -42.553 1.00 83.94 89 ASN A N 1
ATOM 680 C CA . ASN A 1 89 ? 19.371 0.352 -43.977 1.00 83.94 89 ASN A CA 1
ATOM 681 C C . ASN A 1 89 ? 19.646 1.645 -44.750 1.00 83.94 89 ASN A C 1
ATOM 683 O O . ASN A 1 89 ? 18.759 2.495 -44.868 1.00 83.94 89 ASN A O 1
ATOM 687 N N . ALA A 1 90 ? 20.875 1.753 -45.253 1.00 73.88 90 ALA A N 1
ATOM 688 C CA . ALA A 1 90 ? 21.414 2.836 -46.068 1.00 73.88 90 ALA A CA 1
ATOM 689 C C . ALA A 1 90 ? 21.465 2.388 -47.537 1.00 73.88 90 ALA A C 1
ATOM 691 O O . ALA A 1 90 ? 22.536 2.289 -48.135 1.00 73.88 90 ALA A O 1
ATOM 692 N N . ASP A 1 91 ? 20.303 2.038 -48.089 1.00 70.75 91 ASP A N 1
ATOM 693 C CA . ASP A 1 91 ? 20.180 1.580 -49.470 1.00 70.75 91 ASP A CA 1
ATOM 694 C C . ASP A 1 91 ? 19.149 2.440 -50.229 1.00 70.75 91 ASP A C 1
ATOM 696 O O . ASP A 1 91 ? 17.968 2.403 -49.866 1.00 70.75 91 ASP A O 1
ATOM 700 N N . PRO A 1 92 ? 19.567 3.246 -51.228 1.00 67.50 92 PRO A N 1
ATOM 701 C CA . PRO A 1 92 ? 20.960 3.525 -51.603 1.00 67.50 92 PRO A CA 1
ATOM 702 C C . PRO A 1 92 ? 21.742 4.284 -50.500 1.00 67.50 92 PRO A C 1
ATOM 704 O O . PRO A 1 92 ? 21.126 4.941 -49.651 1.00 67.50 92 PRO A O 1
ATOM 707 N N . PRO A 1 93 ? 23.092 4.237 -50.502 1.00 62.75 93 PRO A N 1
ATOM 708 C CA . PRO A 1 93 ? 23.921 5.030 -49.592 1.00 62.75 93 PRO A CA 1
ATOM 709 C C . PRO A 1 93 ? 23.641 6.529 -49.754 1.00 62.75 93 PRO A C 1
ATOM 711 O O . PRO A 1 93 ? 23.558 7.028 -50.874 1.00 62.75 93 PRO A O 1
ATOM 714 N N . LYS A 1 94 ? 23.485 7.264 -48.644 1.00 61.12 94 LYS A N 1
ATOM 715 C CA . LYS A 1 94 ? 22.953 8.642 -48.692 1.00 61.12 94 LYS A CA 1
ATOM 716 C C . LYS A 1 94 ? 23.983 9.722 -49.069 1.00 61.12 94 LYS A C 1
ATOM 718 O O . LYS A 1 94 ? 23.581 10.857 -49.299 1.00 61.12 94 LYS A O 1
ATOM 723 N N . ASN A 1 95 ? 25.281 9.404 -49.089 1.00 56.88 95 ASN A N 1
ATOM 724 C CA . ASN A 1 95 ? 26.379 10.290 -49.497 1.00 56.88 95 ASN A CA 1
ATOM 725 C C . ASN A 1 95 ? 27.668 9.485 -49.806 1.00 56.88 95 ASN A C 1
ATOM 727 O O . ASN A 1 95 ? 27.719 8.268 -49.615 1.00 56.88 95 ASN A O 1
ATOM 731 N N . GLU A 1 96 ? 28.722 10.177 -50.246 1.00 55.44 96 GLU A N 1
ATOM 732 C CA . GLU A 1 96 ? 30.051 9.610 -50.550 1.00 55.44 96 GLU A CA 1
ATOM 733 C C . GLU A 1 96 ? 30.929 9.343 -49.309 1.00 55.44 96 GLU A C 1
ATOM 735 O O . GLU A 1 96 ? 32.007 8.767 -49.419 1.00 55.44 96 GLU A O 1
ATOM 740 N N . GLN A 1 97 ? 30.484 9.716 -48.107 1.00 54.59 97 GLN A N 1
ATOM 741 C CA . GLN A 1 97 ? 31.220 9.494 -46.853 1.00 54.59 97 GLN A CA 1
ATOM 742 C C . GLN A 1 97 ? 31.001 8.075 -46.295 1.00 54.59 97 GLN A C 1
ATOM 744 O O . GLN A 1 97 ? 31.740 7.639 -45.417 1.00 54.59 97 GLN A O 1
ATOM 749 N N . PHE A 1 98 ? 30.049 7.310 -46.844 1.00 65.31 98 PHE A N 1
ATOM 750 C CA . PHE A 1 98 ? 29.801 5.904 -46.485 1.00 65.31 98 PHE A CA 1
ATOM 751 C C . PHE A 1 98 ? 30.758 4.894 -47.140 1.00 65.31 98 PHE A C 1
ATOM 753 O O . PHE A 1 98 ? 30.489 3.691 -47.123 1.00 65.31 98 PHE A O 1
ATOM 760 N N . TYR A 1 99 ? 31.876 5.355 -47.703 1.00 60.59 99 TYR A N 1
ATOM 761 C CA . TYR A 1 99 ? 32.947 4.504 -48.220 1.00 60.59 99 TYR A CA 1
ATOM 762 C C . TYR A 1 99 ? 33.997 4.232 -47.131 1.00 60.59 99 TYR A C 1
ATOM 764 O O . TYR A 1 99 ? 35.012 4.921 -47.045 1.00 60.59 99 TYR A O 1
ATOM 772 N N . SER A 1 100 ? 33.783 3.191 -46.318 1.00 56.91 100 SER A N 1
ATOM 773 C CA . SER A 1 100 ? 34.851 2.645 -45.461 1.00 56.91 100 SER A CA 1
ATOM 774 C C . SER A 1 100 ? 35.774 1.802 -46.329 1.00 56.91 100 SER A C 1
ATOM 776 O O . SER A 1 100 ? 35.305 0.878 -46.994 1.00 56.91 100 SER A O 1
ATOM 778 N N . ASP A 1 101 ? 37.071 2.109 -46.341 1.00 61.19 101 ASP A N 1
ATOM 779 C CA . ASP A 1 101 ? 38.097 1.286 -47.003 1.00 61.19 101 ASP A CA 1
ATOM 780 C C . ASP A 1 101 ? 37.791 1.006 -48.495 1.00 61.19 101 ASP A C 1
ATOM 782 O O . ASP A 1 101 ? 38.061 -0.072 -49.026 1.00 61.19 101 ASP A O 1
ATOM 786 N N . GLY A 1 102 ? 37.166 1.982 -49.169 1.00 60.47 102 GLY A N 1
ATOM 787 C CA . GLY A 1 102 ? 36.742 1.894 -50.571 1.00 60.47 102 GLY A CA 1
ATOM 788 C C . GLY A 1 102 ? 35.446 1.110 -50.829 1.00 60.47 102 GLY A C 1
ATOM 789 O O . GLY A 1 102 ? 35.071 0.944 -51.988 1.00 60.47 102 GLY A O 1
ATOM 790 N N . LYS A 1 103 ? 34.736 0.644 -49.791 1.00 68.19 103 LYS A N 1
ATOM 791 C CA . LYS A 1 103 ? 33.494 -0.143 -49.912 1.00 68.19 103 LYS A CA 1
ATOM 792 C C . LYS A 1 103 ? 32.285 0.625 -49.389 1.00 68.19 103 LYS A C 1
ATOM 794 O O . LYS A 1 103 ? 32.299 1.137 -48.271 1.00 68.19 103 LYS A O 1
ATOM 799 N N . ALA A 1 104 ? 31.212 0.654 -50.176 1.00 71.69 104 ALA A N 1
ATOM 800 C CA . ALA A 1 104 ? 29.985 1.355 -49.813 1.00 71.69 104 ALA A CA 1
ATOM 801 C C . ALA A 1 104 ? 29.221 0.599 -48.710 1.00 71.69 104 ALA A C 1
ATOM 803 O O . ALA A 1 104 ? 28.751 -0.526 -48.914 1.00 71.69 104 ALA A O 1
ATOM 804 N N . LEU A 1 105 ? 29.079 1.220 -47.540 1.00 75.25 105 LEU A N 1
ATOM 805 C CA . LEU A 1 105 ? 28.322 0.695 -46.407 1.00 75.25 105 LEU A CA 1
ATOM 806 C C . LEU A 1 105 ? 26.810 0.835 -46.662 1.00 75.25 105 LEU A C 1
ATOM 808 O O . LEU A 1 105 ? 26.275 1.939 -46.716 1.00 75.25 105 LEU A O 1
ATOM 812 N N . ARG A 1 106 ? 26.104 -0.298 -46.776 1.00 76.38 106 ARG A N 1
ATOM 813 C CA . ARG A 1 106 ? 24.635 -0.373 -46.946 1.00 76.38 106 ARG A CA 1
ATOM 814 C C . ARG A 1 106 ? 23.876 -0.350 -45.611 1.00 76.38 106 ARG A C 1
ATOM 816 O O . ARG A 1 106 ? 22.650 -0.423 -45.587 1.00 76.38 106 ARG A O 1
ATOM 823 N N . GLY A 1 107 ? 24.589 -0.256 -44.489 1.00 83.50 107 GLY A N 1
ATOM 824 C CA . GLY A 1 107 ? 24.037 -0.170 -43.136 1.00 83.50 107 GLY A CA 1
ATOM 825 C C . GLY A 1 107 ? 24.527 -1.282 -42.207 1.00 83.50 107 GLY A C 1
ATOM 826 O O . GLY A 1 107 ? 25.428 -2.054 -42.542 1.00 83.50 107 GLY A O 1
ATOM 827 N N . PHE A 1 108 ? 23.919 -1.373 -41.026 1.00 87.75 108 PHE A N 1
ATOM 828 C CA . PHE A 1 108 ? 24.353 -2.274 -39.956 1.00 87.75 108 PHE A CA 1
ATOM 829 C C . PHE A 1 108 ? 23.180 -3.006 -39.291 1.00 87.75 108 PHE A C 1
ATOM 831 O O . PHE A 1 108 ? 22.008 -2.696 -39.523 1.00 87.75 108 PHE A O 1
ATOM 838 N N . ALA A 1 109 ? 23.522 -3.992 -38.468 1.00 90.81 109 ALA A N 1
ATOM 839 C CA . ALA A 1 109 ? 22.683 -4.537 -37.411 1.00 90.81 109 ALA A CA 1
ATOM 840 C C . ALA A 1 109 ? 23.554 -4.716 -36.159 1.00 90.81 109 ALA A C 1
ATOM 842 O O . ALA A 1 109 ? 24.637 -5.290 -36.258 1.00 90.81 109 ALA A O 1
ATOM 843 N N . ALA A 1 110 ? 23.114 -4.217 -35.007 1.00 92.00 110 ALA A N 1
ATOM 844 C CA . ALA A 1 110 ? 23.810 -4.348 -33.735 1.00 92.00 110 ALA A CA 1
ATOM 845 C C . ALA A 1 110 ? 22.915 -5.025 -32.696 1.00 92.00 110 ALA A C 1
ATOM 847 O O . ALA A 1 110 ? 21.816 -4.546 -32.415 1.00 92.00 110 ALA A O 1
ATOM 848 N N . ASP A 1 111 ? 23.403 -6.115 -32.109 1.00 94.50 111 ASP A N 1
ATOM 849 C CA . ASP A 1 111 ? 22.786 -6.733 -30.935 1.00 94.50 111 ASP A CA 1
ATOM 850 C C . ASP A 1 111 ? 23.279 -5.981 -29.693 1.00 94.50 111 ASP A C 1
ATOM 852 O O . ASP A 1 111 ? 24.478 -5.984 -29.413 1.00 94.50 111 ASP A O 1
ATOM 856 N N . VAL A 1 112 ? 22.375 -5.308 -28.977 1.00 95.06 112 VAL A N 1
ATOM 857 C CA . VAL A 1 112 ? 22.672 -4.369 -27.883 1.00 95.06 112 VAL A CA 1
ATOM 858 C C . VAL A 1 112 ? 22.221 -4.931 -26.536 1.00 95.06 112 VAL A C 1
ATOM 860 O O . VAL A 1 112 ? 21.114 -5.453 -26.407 1.00 95.06 112 VAL A O 1
ATOM 863 N N . VAL A 1 113 ? 23.053 -4.756 -25.508 1.00 97.06 113 VAL A N 1
ATOM 864 C CA . VAL A 1 113 ? 22.720 -4.963 -24.092 1.00 97.06 113 VAL A CA 1
ATOM 865 C C . VAL A 1 113 ? 23.102 -3.717 -23.294 1.00 97.06 113 VAL A C 1
ATOM 867 O O . VAL A 1 113 ? 24.260 -3.296 -23.332 1.00 97.06 113 VAL A O 1
ATOM 870 N N . ASN A 1 114 ? 22.173 -3.166 -22.509 1.00 96.75 114 ASN A N 1
ATOM 871 C CA . ASN A 1 114 ? 22.493 -2.153 -21.497 1.00 96.75 114 ASN A CA 1
ATOM 872 C C . ASN A 1 114 ? 22.367 -2.761 -20.097 1.00 96.75 114 ASN A C 1
ATOM 874 O O . ASN A 1 114 ? 21.410 -3.484 -19.807 1.00 96.75 114 ASN A O 1
ATOM 878 N N . VAL A 1 115 ? 23.288 -2.396 -19.205 1.00 97.88 115 VAL A N 1
ATOM 879 C CA . VAL A 1 115 ? 23.158 -2.620 -17.758 1.00 97.88 115 VAL A CA 1
ATOM 880 C C . VAL A 1 115 ? 23.319 -1.275 -17.063 1.00 97.88 115 VAL A C 1
ATOM 882 O O . VAL A 1 115 ? 24.373 -0.652 -17.173 1.00 97.88 115 VAL A O 1
ATOM 885 N N . GLY A 1 116 ? 22.282 -0.796 -16.377 1.00 96.94 116 GLY A N 1
ATOM 886 C CA . GLY A 1 116 ? 22.246 0.574 -15.855 1.00 96.94 116 GLY A CA 1
ATOM 887 C C . GLY A 1 116 ? 21.565 0.721 -14.501 1.00 96.94 116 GLY A C 1
ATOM 888 O O . GLY A 1 116 ? 20.861 -0.174 -14.039 1.00 96.94 116 GLY A O 1
ATOM 889 N N . LEU A 1 117 ? 21.774 1.876 -13.872 1.00 98.19 117 LEU A N 1
ATOM 890 C CA . LEU A 1 117 ? 21.243 2.227 -12.554 1.00 98.19 117 LEU A CA 1
ATOM 891 C C . LEU A 1 117 ? 20.209 3.362 -12.679 1.00 98.19 117 LEU A C 1
ATOM 893 O O . LEU A 1 117 ? 20.567 4.528 -12.501 1.00 98.19 117 LEU A O 1
ATOM 897 N N . PRO A 1 118 ? 18.943 3.075 -13.044 1.00 97.62 118 PRO A N 1
ATOM 898 C CA . PRO A 1 118 ? 17.922 4.108 -13.191 1.00 97.62 118 PRO A CA 1
ATOM 899 C C . PRO A 1 118 ? 17.619 4.824 -11.870 1.00 97.62 118 PRO A C 1
ATOM 901 O O . PRO A 1 118 ? 17.149 4.219 -10.908 1.00 97.62 118 PRO A O 1
ATOM 904 N N . LEU A 1 119 ? 17.821 6.140 -11.867 1.00 97.62 119 LEU A N 1
ATOM 905 C CA . LEU A 1 119 ? 17.339 7.083 -10.863 1.00 97.62 119 LEU A CA 1
ATOM 906 C C . LEU A 1 119 ? 16.010 7.662 -11.358 1.00 97.62 119 LEU A C 1
ATOM 908 O O . LEU A 1 119 ? 15.973 8.350 -12.380 1.00 97.62 119 LEU A O 1
ATOM 912 N N . LYS A 1 120 ? 14.912 7.355 -10.663 1.00 95.69 120 LYS A N 1
ATOM 913 C CA . LYS A 1 120 ? 13.537 7.622 -11.113 1.00 95.69 120 LYS A CA 1
ATOM 914 C C . LYS A 1 120 ? 12.881 8.688 -10.237 1.00 95.69 120 LYS A C 1
ATOM 916 O O . LYS A 1 120 ? 12.492 8.410 -9.105 1.00 95.69 120 LYS A O 1
ATOM 921 N N . LEU A 1 121 ? 12.766 9.908 -10.762 1.00 94.38 121 LEU A N 1
ATOM 922 C CA . LEU A 1 121 ? 12.098 11.038 -10.118 1.00 94.38 121 LEU A CA 1
ATOM 923 C C . LEU A 1 121 ? 10.582 10.942 -10.342 1.00 94.38 121 LEU A C 1
ATOM 925 O O . LEU A 1 121 ? 10.087 11.185 -11.443 1.00 94.38 121 LEU A O 1
ATOM 929 N N . ARG A 1 122 ? 9.834 10.610 -9.292 1.00 90.88 122 ARG A N 1
ATOM 930 C CA . ARG A 1 122 ? 8.375 10.462 -9.309 1.00 90.88 122 ARG A CA 1
ATOM 931 C C . ARG A 1 122 ? 7.648 11.738 -8.897 1.00 90.88 122 ARG A C 1
ATOM 933 O O . ARG A 1 122 ? 7.971 12.370 -7.889 1.00 90.88 122 ARG A O 1
ATOM 940 N N . LEU A 1 123 ? 6.602 12.065 -9.654 1.00 90.06 123 LEU A N 1
ATOM 941 C CA . LEU A 1 123 ? 5.764 13.245 -9.428 1.00 90.06 123 LEU A CA 1
ATOM 942 C C . LEU A 1 123 ? 4.531 12.931 -8.554 1.00 90.06 123 LEU A C 1
ATOM 944 O O . LEU A 1 123 ? 3.957 13.833 -7.949 1.00 90.06 123 LEU A O 1
ATOM 948 N N . ASN A 1 124 ? 4.167 11.651 -8.402 1.00 86.25 124 ASN A N 1
ATOM 949 C CA . ASN A 1 124 ? 3.170 11.190 -7.428 1.00 86.25 124 ASN A CA 1
ATOM 950 C C . ASN A 1 124 ? 3.791 11.034 -6.022 1.00 86.25 124 ASN A C 1
ATOM 952 O O . ASN A 1 124 ? 3.960 9.934 -5.504 1.00 86.25 124 ASN A O 1
ATOM 956 N N . ASN A 1 125 ? 4.201 12.169 -5.448 1.00 80.50 125 ASN A N 1
ATOM 957 C CA . ASN A 1 125 ? 4.956 12.290 -4.191 1.00 80.50 125 ASN A CA 1
ATOM 958 C C . ASN A 1 125 ? 4.156 12.927 -3.035 1.00 80.50 125 ASN A C 1
ATOM 960 O O . ASN A 1 125 ? 4.721 13.216 -1.980 1.00 80.50 125 ASN A O 1
ATOM 964 N N . GLY A 1 126 ? 2.866 13.205 -3.247 1.00 74.31 126 GLY A N 1
ATOM 965 C CA . GLY A 1 126 ? 1.950 13.731 -2.234 1.00 74.31 126 GLY A CA 1
ATOM 966 C C . GLY A 1 126 ? 2.182 15.187 -1.822 1.00 74.31 126 GLY A C 1
ATOM 967 O O . GLY A 1 126 ? 1.390 15.705 -1.044 1.00 74.31 126 GLY A O 1
ATOM 968 N N . THR A 1 127 ? 3.233 15.856 -2.318 1.00 70.12 127 THR A N 1
ATOM 969 C CA . THR A 1 127 ? 3.657 17.169 -1.794 1.00 70.12 127 THR A CA 1
ATOM 970 C C . THR A 1 127 ? 3.285 18.352 -2.684 1.00 70.12 127 THR A C 1
ATOM 972 O O . THR A 1 127 ? 2.956 19.407 -2.152 1.00 70.12 127 THR A O 1
ATOM 975 N N . TRP A 1 128 ? 3.365 18.218 -4.016 1.00 68.06 128 TRP A N 1
ATOM 976 C CA . TRP A 1 128 ? 3.201 19.377 -4.918 1.00 68.06 128 TRP A CA 1
ATOM 977 C C . TRP A 1 128 ? 2.540 19.117 -6.280 1.00 68.06 128 TRP A C 1
ATOM 979 O O . TRP A 1 128 ? 2.117 20.076 -6.918 1.00 68.06 128 TRP A O 1
ATOM 989 N N . ALA A 1 129 ? 2.435 17.862 -6.736 1.00 73.44 129 ALA A N 1
ATOM 990 C CA . ALA A 1 129 ? 1.848 17.537 -8.043 1.00 73.44 129 ALA A CA 1
ATOM 991 C C . ALA A 1 129 ? 0.686 16.535 -7.947 1.00 73.44 129 ALA A C 1
ATOM 993 O O . ALA A 1 129 ? -0.439 16.864 -8.313 1.00 73.44 129 ALA A O 1
ATOM 994 N N . LEU A 1 130 ? 0.934 15.313 -7.460 1.00 83.94 130 LEU A N 1
ATOM 995 C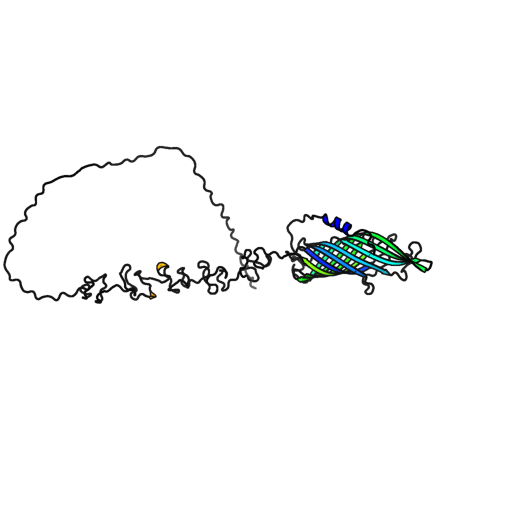 CA . LEU A 1 130 ? -0.069 14.239 -7.404 1.00 83.94 130 LEU A CA 1
ATOM 996 C C . LEU A 1 130 ? 0.034 13.435 -6.097 1.00 83.94 130 LEU A C 1
ATOM 998 O O . LEU A 1 130 ? 1.123 13.301 -5.531 1.00 83.94 130 LEU A O 1
ATOM 1002 N N . LYS A 1 131 ? -1.096 12.878 -5.632 1.00 80.56 131 LYS A N 1
ATOM 1003 C CA . LYS A 1 131 ? -1.159 12.007 -4.441 1.00 80.56 131 LYS A CA 1
ATOM 1004 C C . LYS A 1 131 ? -0.280 10.761 -4.607 1.00 80.56 131 LYS A C 1
ATOM 1006 O O . LYS A 1 131 ? -0.135 10.255 -5.715 1.00 80.56 131 LYS A O 1
ATOM 1011 N N . GLU A 1 132 ? 0.264 10.233 -3.512 1.00 77.44 132 GLU A N 1
ATOM 1012 C CA . GLU A 1 132 ? 1.145 9.047 -3.528 1.00 77.44 132 GLU A CA 1
ATOM 1013 C C . GLU A 1 132 ? 0.454 7.772 -4.041 1.00 77.44 132 GLU A C 1
ATOM 1015 O O . GLU A 1 132 ? 1.111 6.910 -4.620 1.00 77.44 132 GLU A O 1
ATOM 1020 N N . ASP A 1 133 ? -0.866 7.680 -3.874 1.00 74.06 133 ASP A N 1
ATOM 1021 C CA . ASP A 1 133 ? -1.746 6.587 -4.300 1.00 74.06 133 ASP A CA 1
ATOM 1022 C C . ASP A 1 133 ? -2.477 6.855 -5.632 1.00 74.06 133 ASP A C 1
ATOM 1024 O O . ASP A 1 133 ? -3.363 6.093 -6.018 1.00 74.06 133 ASP A O 1
ATOM 1028 N N . ALA A 1 134 ? -2.129 7.931 -6.347 1.00 82.75 134 ALA A N 1
ATOM 1029 C CA . ALA A 1 134 ? -2.785 8.291 -7.600 1.00 82.75 134 ALA A CA 1
ATOM 1030 C C . ALA A 1 134 ? -2.604 7.211 -8.683 1.00 82.75 134 ALA A C 1
ATOM 1032 O O . ALA A 1 134 ? -1.480 6.852 -9.033 1.00 82.75 134 ALA A O 1
ATOM 1033 N N . PHE A 1 135 ? -3.719 6.779 -9.289 1.00 83.62 135 PHE A N 1
ATOM 1034 C CA . PHE A 1 135 ? -3.739 5.849 -10.428 1.00 83.62 135 PHE A CA 1
ATOM 1035 C C . PHE A 1 135 ? -2.805 6.285 -11.569 1.00 83.62 135 PHE A C 1
ATOM 1037 O O . PHE A 1 135 ? -2.172 5.447 -12.203 1.00 83.62 135 PHE A O 1
ATOM 1044 N N . PHE A 1 136 ? -2.701 7.591 -11.824 1.00 88.81 136 PHE A N 1
ATOM 1045 C CA . PHE A 1 136 ? -1.804 8.171 -12.818 1.00 88.81 136 PHE A CA 1
ATOM 1046 C C . PHE A 1 136 ? -0.521 8.676 -12.141 1.00 88.81 136 PHE A C 1
ATOM 1048 O O . PHE A 1 136 ? -0.548 9.663 -11.407 1.00 88.81 136 PHE A O 1
ATOM 1055 N N . ALA A 1 137 ? 0.606 8.008 -12.398 1.00 91.31 137 ALA A N 1
ATOM 1056 C CA . ALA A 1 137 ? 1.894 8.262 -11.755 1.00 91.31 137 ALA A CA 1
ATOM 1057 C C . ALA A 1 137 ? 2.999 8.582 -12.790 1.00 91.31 137 ALA A C 1
ATOM 1059 O O . ALA A 1 137 ? 3.748 7.687 -13.201 1.00 91.31 137 ALA A O 1
ATOM 1060 N N . PRO A 1 138 ? 3.120 9.846 -13.240 1.00 94.88 138 PRO A N 1
ATOM 1061 C CA . PRO A 1 138 ? 4.175 10.278 -14.150 1.00 94.88 138 PRO A CA 1
ATOM 1062 C C . PRO A 1 138 ? 5.528 10.421 -13.436 1.00 94.88 138 PRO A C 1
ATOM 1064 O O . PRO A 1 138 ? 5.606 10.750 -12.244 1.00 94.88 138 PRO A O 1
ATOM 1067 N N . TYR A 1 139 ? 6.606 10.176 -14.179 1.00 94.69 139 TYR A N 1
ATOM 1068 C CA . TYR A 1 139 ? 7.978 10.218 -13.683 1.00 94.69 139 TYR A CA 1
ATOM 1069 C C . TYR A 1 139 ? 8.988 10.632 -14.763 1.00 94.69 139 TYR A C 1
ATOM 1071 O O . TYR A 1 139 ? 8.777 10.434 -15.961 1.00 94.69 139 TYR A O 1
ATOM 1079 N N . LEU A 1 140 ? 10.120 11.168 -14.312 1.00 97.31 140 LEU A N 1
ATOM 1080 C CA . LEU A 1 140 ? 11.338 11.364 -15.099 1.00 97.31 140 LEU A CA 1
ATOM 1081 C C . LEU A 1 140 ? 12.403 10.364 -14.634 1.00 97.31 140 LEU A C 1
ATOM 1083 O O . LEU A 1 140 ? 12.346 9.866 -13.509 1.00 97.31 140 LEU A O 1
ATOM 1087 N N . LEU A 1 141 ? 13.366 10.040 -15.490 1.00 97.19 141 LEU A N 1
ATOM 1088 C CA . LEU A 1 141 ? 14.376 9.024 -15.209 1.00 97.19 141 LEU A CA 1
ATOM 1089 C C . LEU A 1 141 ? 15.712 9.377 -15.866 1.00 97.19 141 LEU A C 1
ATOM 1091 O O . LEU A 1 141 ? 15.753 9.757 -17.035 1.00 97.19 141 LEU A O 1
ATOM 1095 N N . VAL A 1 142 ? 16.804 9.197 -15.122 1.00 98.31 142 VAL A N 1
ATOM 1096 C CA . VAL A 1 142 ? 18.175 9.215 -15.653 1.00 98.31 142 VAL A CA 1
ATOM 1097 C C . VAL A 1 142 ? 18.862 7.910 -15.262 1.00 98.31 142 VAL A C 1
ATOM 1099 O O . VAL A 1 142 ? 18.861 7.533 -14.094 1.00 98.31 142 VAL A O 1
ATOM 1102 N N . GLN A 1 143 ? 19.436 7.208 -16.233 1.00 98.06 143 GLN A N 1
ATOM 1103 C CA . GLN A 1 143 ? 20.084 5.911 -16.053 1.00 98.06 143 GLN A CA 1
ATOM 1104 C C . GLN A 1 143 ? 21.501 5.958 -16.637 1.00 98.06 143 GLN A C 1
ATOM 1106 O O . GLN A 1 143 ? 21.664 5.709 -17.833 1.00 98.06 143 GLN A O 1
ATOM 1111 N N . PRO A 1 144 ? 22.534 6.253 -15.827 1.00 98.00 144 PRO A N 1
ATOM 1112 C CA . PRO A 1 144 ? 23.901 5.894 -16.181 1.00 98.00 144 PRO A CA 1
ATOM 1113 C C . PRO A 1 144 ? 24.050 4.365 -16.217 1.00 98.00 144 PRO A C 1
ATOM 1115 O O . PRO A 1 144 ? 23.411 3.645 -15.443 1.00 98.00 144 PRO A O 1
ATOM 1118 N N . GLY A 1 145 ? 24.911 3.859 -17.094 1.00 96.44 145 GLY A N 1
ATOM 1119 C CA . GLY A 1 145 ? 25.159 2.429 -17.231 1.00 96.44 145 GLY A CA 1
ATOM 1120 C C . GLY A 1 145 ? 26.326 2.088 -18.149 1.00 96.44 145 GLY A C 1
ATOM 1121 O O . GLY A 1 145 ? 27.073 2.958 -18.601 1.00 96.44 145 GLY A O 1
ATOM 1122 N N . VAL A 1 146 ? 26.464 0.795 -18.426 1.00 96.31 146 VAL A N 1
ATOM 1123 C CA . VAL A 1 146 ? 27.334 0.254 -19.471 1.00 96.31 146 VAL A CA 1
ATOM 1124 C C . VAL A 1 146 ? 26.495 -0.221 -20.653 1.00 96.31 146 VAL A C 1
ATOM 1126 O O . VAL A 1 146 ? 25.418 -0.796 -20.484 1.00 96.31 146 VAL A O 1
ATOM 1129 N N . PHE A 1 147 ? 27.022 0.020 -21.845 1.00 94.75 147 PHE A N 1
ATOM 1130 C CA . PHE A 1 147 ? 26.481 -0.376 -23.134 1.00 94.75 147 PHE A CA 1
ATOM 1131 C C . PHE A 1 147 ? 27.439 -1.385 -23.767 1.00 94.75 147 PHE A C 1
ATOM 1133 O O . PHE A 1 147 ? 28.643 -1.137 -23.879 1.00 94.75 147 PHE A O 1
ATOM 1140 N N . LEU A 1 148 ? 26.891 -2.530 -24.158 1.00 94.44 148 LEU A N 1
ATOM 1141 C CA . LEU A 1 148 ? 27.585 -3.617 -24.835 1.00 94.44 148 LEU A CA 1
ATOM 1142 C C . LEU A 1 148 ? 26.886 -3.819 -26.177 1.00 94.44 148 LEU A C 1
ATOM 1144 O O . LEU A 1 148 ? 25.663 -3.950 -26.204 1.00 94.44 148 LEU A O 1
ATOM 1148 N N . ALA A 1 149 ? 27.630 -3.869 -27.277 1.00 93.31 149 ALA A N 1
ATOM 1149 C CA . ALA A 1 149 ? 27.049 -4.150 -28.586 1.00 93.31 149 ALA A CA 1
ATOM 1150 C C . ALA A 1 149 ? 27.913 -5.095 -29.417 1.00 93.31 149 ALA A C 1
ATOM 1152 O O . ALA A 1 149 ? 29.140 -5.038 -29.364 1.00 93.31 149 ALA A O 1
ATOM 1153 N N . ARG A 1 150 ? 27.263 -5.933 -30.227 1.00 91.81 150 ARG A N 1
ATOM 1154 C CA . ARG A 1 150 ? 27.893 -6.663 -31.331 1.00 91.81 150 ARG A CA 1
ATOM 1155 C C . ARG A 1 150 ? 27.371 -6.108 -32.647 1.00 91.81 150 ARG A C 1
ATOM 1157 O O . ARG A 1 150 ? 26.278 -6.466 -33.080 1.00 91.81 150 ARG A O 1
ATOM 1164 N N . THR A 1 151 ? 28.159 -5.252 -33.283 1.00 88.50 151 THR A N 1
ATOM 1165 C CA . THR A 1 151 ? 27.780 -4.541 -34.508 1.00 88.50 151 THR A CA 1
ATOM 1166 C C . THR A 1 151 ? 28.281 -5.281 -35.740 1.00 88.50 151 THR A C 1
ATOM 1168 O O . THR A 1 151 ? 29.485 -5.419 -35.944 1.00 88.50 151 THR A O 1
ATOM 1171 N N . SER A 1 152 ? 27.354 -5.722 -36.589 1.00 88.12 152 SER A N 1
ATOM 1172 C CA . SER A 1 152 ? 27.605 -6.330 -37.898 1.00 88.12 152 SER A CA 1
ATOM 1173 C C . SER A 1 152 ? 27.293 -5.336 -39.020 1.00 88.12 152 SER A C 1
ATOM 1175 O O . SER A 1 152 ? 26.137 -4.966 -39.234 1.00 88.12 152 SER A O 1
ATOM 1177 N N . ARG A 1 153 ? 28.321 -4.912 -39.759 1.00 82.94 153 ARG A N 1
ATOM 1178 C CA . ARG A 1 153 ? 28.220 -3.983 -40.903 1.00 82.94 153 ARG A CA 1
ATOM 1179 C C . ARG A 1 153 ? 28.064 -4.744 -42.219 1.00 82.94 153 ARG A C 1
ATOM 1181 O O . ARG A 1 153 ? 28.729 -5.763 -42.391 1.00 82.94 153 ARG A O 1
ATOM 1188 N N . ARG A 1 154 ? 27.224 -4.248 -43.138 1.00 77.44 154 ARG A N 1
ATOM 1189 C CA . ARG A 1 154 ? 26.974 -4.818 -44.478 1.00 77.44 154 ARG A CA 1
ATOM 1190 C C . ARG A 1 154 ? 27.535 -3.902 -45.568 1.00 77.44 154 ARG A C 1
ATOM 1192 O O . ARG A 1 154 ? 27.024 -2.802 -45.768 1.00 77.44 154 ARG A O 1
ATOM 1199 N N . PHE A 1 155 ? 28.546 -4.361 -46.297 1.00 74.25 155 PHE A N 1
ATOM 1200 C CA . PHE A 1 155 ? 29.219 -3.595 -47.350 1.00 74.25 155 PHE A CA 1
ATOM 1201 C C . PHE A 1 155 ? 28.917 -4.161 -48.737 1.00 74.25 155 PHE A C 1
ATOM 1203 O O . PHE A 1 155 ? 28.889 -5.379 -48.904 1.00 74.25 155 PHE A O 1
ATOM 1210 N N . THR A 1 156 ? 28.781 -3.292 -49.740 1.00 67.69 156 THR A N 1
ATOM 1211 C CA . THR A 1 156 ? 28.938 -3.683 -51.147 1.00 67.69 156 THR A CA 1
ATOM 1212 C C . THR A 1 156 ? 30.414 -3.610 -51.517 1.00 67.69 156 THR A C 1
ATOM 1214 O O . THR A 1 156 ? 31.023 -2.542 -51.455 1.00 67.69 156 THR A O 1
ATOM 1217 N N . ASP A 1 157 ? 30.980 -4.746 -51.907 1.00 61.09 157 ASP A N 1
ATOM 1218 C CA . ASP A 1 157 ? 32.298 -4.825 -52.524 1.00 61.09 157 ASP A CA 1
ATOM 1219 C C . ASP A 1 157 ? 32.253 -4.271 -53.966 1.00 61.09 157 ASP A C 1
ATOM 1221 O O . ASP A 1 157 ? 31.241 -4.471 -54.646 1.00 61.09 157 ASP A O 1
ATOM 1225 N N . PRO A 1 158 ? 33.312 -3.619 -54.487 1.00 58.53 158 PRO A N 1
ATOM 1226 C CA . PRO A 1 158 ? 33.403 -3.281 -55.913 1.00 58.53 158 PRO A CA 1
ATOM 1227 C C . PRO A 1 158 ? 33.247 -4.493 -56.855 1.00 58.53 158 PRO A C 1
ATOM 1229 O O . PRO A 1 158 ? 32.808 -4.315 -57.988 1.00 58.53 158 PRO A O 1
ATOM 1232 N N . ALA A 1 159 ? 33.506 -5.724 -56.396 1.00 61.12 159 ALA A N 1
ATOM 1233 C CA . ALA A 1 159 ? 33.189 -6.967 -57.112 1.00 61.12 159 ALA A CA 1
ATOM 1234 C C . ALA A 1 159 ? 31.719 -7.438 -56.951 1.00 61.12 159 ALA A C 1
ATOM 1236 O O . ALA A 1 159 ? 31.420 -8.617 -57.139 1.00 61.12 159 ALA A O 1
ATOM 1237 N N . ALA A 1 160 ? 30.805 -6.545 -56.554 1.00 57.34 160 ALA A N 1
ATOM 1238 C CA . ALA A 1 160 ? 29.368 -6.764 -56.333 1.00 57.34 160 ALA A CA 1
ATOM 1239 C C . ALA A 1 160 ? 28.976 -7.821 -55.272 1.00 57.34 160 ALA A C 1
ATOM 1241 O O . ALA A 1 160 ? 27.791 -8.110 -55.099 1.00 57.34 160 ALA A O 1
ATOM 1242 N N . SER A 1 161 ? 29.932 -8.368 -54.516 1.00 58.22 161 SER A N 1
ATOM 1243 C CA . SER A 1 161 ? 29.648 -9.262 -53.388 1.00 58.22 161 SER A CA 1
ATOM 1244 C C . SER A 1 161 ? 29.286 -8.478 -52.117 1.00 58.22 161 SER A C 1
ATOM 1246 O O . SER A 1 161 ? 29.793 -7.382 -51.873 1.00 58.22 161 SER A O 1
ATOM 1248 N N . THR A 1 162 ? 28.396 -9.030 -51.286 1.00 59.91 162 THR A N 1
ATOM 1249 C CA . THR A 1 162 ? 28.039 -8.424 -49.992 1.00 59.91 162 THR A CA 1
ATOM 1250 C C . THR A 1 162 ? 28.920 -8.998 -48.890 1.00 59.91 162 THR A C 1
ATOM 1252 O O . THR A 1 162 ? 28.805 -10.177 -48.555 1.00 59.91 162 THR A O 1
ATOM 1255 N N . ALA A 1 163 ? 29.775 -8.164 -48.299 1.00 60.22 163 ALA A N 1
ATOM 1256 C CA . ALA A 1 163 ? 30.648 -8.550 -47.194 1.00 60.22 163 ALA A CA 1
ATOM 1257 C C . ALA A 1 163 ? 30.055 -8.134 -45.838 1.00 60.22 163 ALA A C 1
ATOM 1259 O O . ALA A 1 163 ? 29.484 -7.047 -45.709 1.00 60.22 163 ALA A O 1
ATOM 1260 N N . THR A 1 164 ? 30.248 -8.971 -44.813 1.00 64.00 164 THR A N 1
ATOM 1261 C CA . THR A 1 164 ? 29.815 -8.695 -43.434 1.00 64.00 164 THR A CA 1
ATOM 1262 C C . THR A 1 164 ? 31.007 -8.719 -42.484 1.00 64.00 164 THR A C 1
ATOM 1264 O O . THR A 1 164 ? 31.740 -9.705 -42.451 1.00 64.00 164 THR A O 1
ATOM 1267 N N . ALA A 1 165 ? 31.176 -7.667 -41.678 1.00 68.50 165 ALA A N 1
ATOM 1268 C CA . ALA A 1 165 ? 32.201 -7.603 -40.632 1.00 68.50 165 ALA A CA 1
ATOM 1269 C C . ALA A 1 165 ? 31.569 -7.281 -39.272 1.00 68.50 165 ALA A C 1
ATOM 1271 O O . ALA A 1 165 ? 30.813 -6.314 -39.160 1.00 68.50 165 ALA A O 1
ATOM 1272 N N . ALA A 1 166 ? 31.898 -8.077 -38.252 1.00 75.44 166 ALA A N 1
ATOM 1273 C CA . ALA A 1 166 ? 31.392 -7.933 -36.888 1.00 75.44 166 ALA A CA 1
ATOM 1274 C C . ALA A 1 166 ? 32.449 -7.324 -35.949 1.00 75.44 166 ALA A C 1
ATOM 1276 O O . ALA A 1 166 ? 33.631 -7.652 -36.053 1.00 75.44 166 ALA A O 1
ATOM 1277 N N . VAL A 1 167 ? 32.018 -6.460 -35.029 1.00 80.69 167 VAL A N 1
ATOM 1278 C CA . VAL A 1 167 ? 32.855 -5.821 -34.000 1.00 80.69 167 VAL A CA 1
ATOM 1279 C C . VAL A 1 167 ? 32.128 -5.873 -32.656 1.00 80.69 167 VAL A C 1
ATOM 1281 O O . VAL A 1 167 ? 30.939 -5.564 -32.593 1.00 80.69 167 VAL A O 1
ATOM 1284 N N . ASP A 1 168 ? 32.846 -6.233 -31.590 1.00 85.31 168 ASP A N 1
ATOM 1285 C CA . ASP A 1 168 ? 32.353 -6.139 -30.212 1.00 85.31 168 ASP A CA 1
ATOM 1286 C C . ASP A 1 168 ? 32.736 -4.776 -29.613 1.00 85.31 168 ASP A C 1
ATOM 1288 O O . ASP A 1 168 ? 33.897 -4.363 -29.668 1.00 85.31 168 ASP A O 1
ATOM 1292 N N . LEU A 1 169 ? 31.755 -4.077 -29.047 1.00 86.75 169 LEU A N 1
ATOM 1293 C CA . LEU A 1 169 ? 31.844 -2.695 -28.584 1.00 86.75 169 LEU A CA 1
ATOM 1294 C C . LEU A 1 169 ? 31.424 -2.580 -27.116 1.00 86.75 169 LEU A C 1
ATOM 1296 O O . LEU A 1 169 ? 30.415 -3.143 -26.692 1.00 86.75 169 LEU A O 1
ATOM 1300 N N . TYR A 1 170 ? 32.196 -1.799 -26.363 1.00 90.38 170 TYR A N 1
ATOM 1301 C CA . TYR A 1 170 ? 32.021 -1.555 -24.935 1.00 90.38 170 TYR A CA 1
ATOM 1302 C C . TYR A 1 170 ? 32.085 -0.047 -24.686 1.00 90.38 170 TYR A C 1
ATOM 1304 O O . TYR A 1 170 ? 33.080 0.592 -25.031 1.00 90.38 170 TYR A O 1
ATOM 1312 N N . ALA A 1 171 ? 31.042 0.524 -24.088 1.00 91.94 171 ALA A N 1
ATOM 1313 C CA . ALA A 1 171 ? 30.971 1.948 -23.771 1.00 91.94 171 ALA A CA 1
ATOM 1314 C C . ALA A 1 171 ? 30.248 2.195 -22.438 1.00 91.94 171 ALA A C 1
ATOM 1316 O O . ALA A 1 171 ? 29.513 1.344 -21.939 1.00 91.94 171 ALA A O 1
ATOM 1317 N N . PHE A 1 172 ? 30.422 3.391 -21.880 1.00 94.50 172 PHE A N 1
ATOM 1318 C CA . PHE A 1 172 ? 29.459 3.939 -20.924 1.00 94.50 172 PHE A CA 1
ATOM 1319 C C . PHE A 1 172 ? 28.273 4.538 -21.686 1.00 94.50 172 PHE A C 1
ATOM 1321 O O . PHE A 1 172 ? 28.436 5.015 -22.807 1.00 94.50 172 PHE A O 1
ATOM 1328 N N . ASP A 1 173 ? 27.097 4.534 -21.072 1.00 94.88 173 ASP A N 1
ATOM 1329 C CA . ASP A 1 173 ? 25.854 5.074 -21.627 1.00 94.88 173 ASP A CA 1
ATOM 1330 C C . ASP A 1 173 ? 25.088 5.846 -20.547 1.00 94.88 173 ASP A C 1
ATOM 1332 O O . ASP A 1 173 ? 25.230 5.584 -19.349 1.00 94.88 173 ASP A O 1
ATOM 1336 N N . VAL A 1 174 ? 24.289 6.818 -20.980 1.00 96.62 174 VAL A N 1
ATOM 1337 C CA . VAL A 1 174 ? 23.357 7.562 -20.136 1.00 96.62 174 VAL A CA 1
ATOM 1338 C C . VAL A 1 174 ? 22.024 7.661 -20.869 1.00 96.62 174 VAL A C 1
ATOM 1340 O O . VAL A 1 174 ? 21.903 8.408 -21.838 1.00 96.62 174 VAL A O 1
ATOM 1343 N N . MET A 1 175 ? 21.001 6.955 -20.386 1.00 97.06 175 MET A N 1
ATOM 1344 C CA . MET A 1 175 ? 19.631 7.169 -20.855 1.00 97.06 175 MET A CA 1
ATOM 1345 C C . MET A 1 175 ? 18.965 8.293 -20.057 1.00 97.06 175 MET A C 1
ATOM 1347 O O . MET A 1 175 ? 18.911 8.235 -18.828 1.00 97.06 175 MET A O 1
ATOM 1351 N N . GLY A 1 176 ? 18.391 9.272 -20.756 1.00 98.12 176 GLY A N 1
ATOM 1352 C CA . GLY A 1 176 ? 17.384 10.185 -20.206 1.00 98.12 176 GLY A CA 1
ATOM 1353 C C . GLY A 1 176 ? 15.992 9.768 -20.678 1.00 98.12 176 GLY A C 1
ATOM 1354 O O . GLY A 1 176 ? 15.818 9.479 -21.861 1.00 98.12 176 GLY A O 1
ATOM 1355 N N . ALA A 1 177 ? 15.003 9.703 -19.785 1.00 98.00 177 ALA A N 1
ATOM 1356 C CA . ALA A 1 177 ? 13.659 9.233 -20.120 1.00 98.00 177 ALA A CA 1
ATOM 1357 C C . ALA A 1 177 ? 12.538 9.929 -19.334 1.00 98.00 177 ALA A C 1
ATOM 1359 O O . ALA A 1 177 ? 12.736 10.431 -18.227 1.00 98.00 177 ALA A O 1
ATOM 1360 N N . ALA A 1 178 ? 11.333 9.887 -19.899 1.00 98.25 178 ALA A N 1
ATOM 1361 C CA . ALA A 1 178 ? 10.081 10.259 -19.248 1.00 98.25 178 ALA A CA 1
ATOM 1362 C C . ALA A 1 178 ? 9.072 9.111 -19.388 1.00 98.25 178 ALA A C 1
ATOM 1364 O O . ALA A 1 178 ? 9.057 8.411 -20.404 1.00 98.25 178 ALA A O 1
ATOM 1365 N N . GLY A 1 179 ? 8.230 8.899 -18.380 1.00 97.44 179 GLY A N 1
ATOM 1366 C CA . GLY A 1 179 ? 7.265 7.805 -18.388 1.00 97.44 179 GLY A CA 1
ATOM 1367 C C . GLY A 1 179 ? 6.051 8.034 -17.500 1.00 97.44 179 GLY A C 1
ATOM 1368 O O . GLY A 1 179 ? 5.989 8.967 -16.701 1.00 97.44 179 GLY A O 1
ATOM 1369 N N . ILE A 1 180 ? 5.064 7.162 -17.673 1.00 96.06 180 ILE A N 1
ATOM 1370 C CA . ILE A 1 180 ? 3.795 7.148 -16.951 1.00 96.06 180 ILE A CA 1
ATOM 1371 C C . ILE A 1 180 ? 3.573 5.724 -16.450 1.00 96.06 180 ILE A C 1
ATOM 1373 O O . ILE A 1 180 ? 3.549 4.779 -17.240 1.00 96.06 180 ILE A O 1
ATOM 1377 N N . LYS A 1 181 ? 3.393 5.571 -15.137 1.00 94.69 181 LYS A N 1
ATOM 1378 C CA . LYS A 1 181 ? 2.930 4.338 -14.495 1.00 94.69 181 LYS A CA 1
ATOM 1379 C C . LYS A 1 181 ? 1.424 4.473 -14.211 1.00 94.69 181 LYS A C 1
ATOM 1381 O O . LYS A 1 181 ? 0.984 5.500 -13.702 1.00 94.69 181 LYS A O 1
ATOM 1386 N N . LEU A 1 182 ? 0.646 3.454 -14.568 1.00 92.75 182 LEU A N 1
ATOM 1387 C CA . LEU A 1 182 ? -0.795 3.335 -14.336 1.00 92.75 182 LEU A CA 1
ATOM 1388 C C . LEU A 1 182 ? -1.029 2.277 -13.254 1.00 92.75 182 LEU A C 1
ATOM 1390 O O . LEU A 1 182 ? -0.758 1.093 -13.465 1.00 92.75 182 LEU A O 1
ATOM 1394 N N . GLN A 1 183 ? -1.455 2.713 -12.072 1.00 87.00 183 GLN A N 1
ATOM 1395 C CA . GLN A 1 183 ? -1.366 1.948 -10.831 1.00 87.00 183 GLN A CA 1
ATOM 1396 C C . GLN A 1 183 ? -2.716 1.326 -10.448 1.00 87.00 183 GLN A C 1
ATOM 1398 O O . GLN A 1 183 ? -3.520 1.926 -9.743 1.00 87.00 183 GLN A O 1
ATOM 1403 N N . PHE A 1 184 ? -2.955 0.103 -10.929 1.00 79.88 184 PHE A N 1
ATOM 1404 C CA . PHE A 1 184 ? -4.211 -0.635 -10.740 1.00 79.88 184 PHE A CA 1
ATOM 1405 C C . PHE A 1 184 ? -4.371 -1.225 -9.331 1.00 79.88 184 PHE A C 1
ATOM 1407 O O . PHE A 1 184 ? -5.492 -1.425 -8.872 1.00 79.88 184 PHE A O 1
ATOM 1414 N N . SER A 1 185 ? -3.272 -1.517 -8.630 1.00 78.69 185 SER A N 1
ATOM 1415 C CA . SER A 1 185 ? -3.302 -1.914 -7.218 1.00 78.69 185 SER A CA 1
ATOM 1416 C C . SER A 1 185 ? -1.981 -1.580 -6.506 1.00 78.69 185 SER A C 1
ATOM 1418 O O . SER A 1 185 ? -0.973 -1.306 -7.164 1.00 78.69 185 SER A O 1
ATOM 1420 N N . PRO A 1 186 ? -1.910 -1.686 -5.164 1.00 75.69 186 PRO A N 1
ATOM 1421 C CA . PRO A 1 186 ? -0.648 -1.587 -4.425 1.00 75.69 186 PRO A CA 1
ATOM 1422 C C . PRO A 1 186 ? 0.402 -2.645 -4.808 1.00 75.69 186 PRO A C 1
ATOM 1424 O O . PRO A 1 186 ? 1.541 -2.556 -4.364 1.00 75.69 186 PRO A O 1
ATOM 1427 N N . GLY A 1 187 ? 0.036 -3.690 -5.563 1.00 81.25 187 GLY A N 1
ATOM 1428 C CA . GLY A 1 187 ? 0.953 -4.726 -6.048 1.00 81.25 187 GLY A CA 1
ATOM 1429 C C . GLY A 1 187 ? 1.201 -4.725 -7.556 1.00 81.25 187 GLY A C 1
ATOM 1430 O O . GLY A 1 187 ? 2.146 -5.382 -7.980 1.00 81.25 187 GLY A O 1
ATOM 1431 N N . PHE A 1 188 ? 0.392 -4.029 -8.358 1.00 87.88 188 PHE A N 1
ATOM 1432 C CA . PHE A 1 188 ? 0.412 -4.155 -9.816 1.00 87.88 188 PHE A CA 1
ATOM 1433 C C . PHE A 1 188 ? 0.157 -2.822 -10.527 1.00 87.88 188 PHE A C 1
ATOM 1435 O O . PHE A 1 188 ? -0.786 -2.091 -10.215 1.00 87.88 188 PHE A O 1
ATOM 1442 N N . ALA A 1 189 ? 0.989 -2.542 -11.525 1.00 92.25 189 ALA A N 1
ATOM 1443 C CA . ALA A 1 189 ? 0.865 -1.403 -12.414 1.00 92.25 189 ALA A CA 1
ATOM 1444 C C . ALA A 1 189 ? 1.292 -1.763 -13.846 1.00 92.25 189 ALA A C 1
ATOM 1446 O O . ALA A 1 189 ? 2.124 -2.645 -14.058 1.00 92.25 189 ALA A O 1
ATOM 1447 N N . VAL A 1 190 ? 0.774 -1.024 -14.822 1.00 96.88 190 VAL A N 1
ATOM 1448 C CA . VAL A 1 190 ? 1.296 -0.981 -16.199 1.00 96.88 190 VAL A CA 1
ATOM 1449 C C . VAL A 1 190 ? 2.156 0.277 -16.330 1.00 96.88 190 VAL A C 1
ATOM 1451 O O . VAL A 1 190 ? 1.927 1.247 -15.609 1.00 96.88 190 VAL A O 1
ATOM 1454 N N . PHE A 1 191 ? 3.145 0.312 -17.218 1.00 97.38 191 PHE A N 1
ATOM 1455 C CA . PHE A 1 191 ? 3.865 1.549 -17.524 1.00 97.38 191 PHE A CA 1
ATOM 1456 C C . PHE A 1 191 ? 4.193 1.694 -19.008 1.00 97.38 191 PHE A C 1
ATOM 1458 O O . PHE A 1 191 ? 4.369 0.709 -19.725 1.00 97.38 191 PHE A O 1
ATOM 1465 N N . VAL A 1 192 ? 4.301 2.950 -19.439 1.00 98.25 192 VAL A N 1
ATOM 1466 C CA . VAL A 1 192 ? 4.820 3.355 -20.748 1.00 98.25 192 VAL A CA 1
ATOM 1467 C C . VAL A 1 192 ? 5.920 4.385 -20.515 1.00 98.25 192 VAL A C 1
ATOM 1469 O O . VAL A 1 192 ? 5.748 5.311 -19.721 1.00 98.25 192 VAL A O 1
ATOM 1472 N N . GLN A 1 193 ? 7.056 4.230 -21.187 1.00 97.81 193 GLN A N 1
ATOM 1473 C CA . GLN A 1 193 ? 8.217 5.109 -21.055 1.00 97.81 193 GLN A CA 1
ATOM 1474 C C . GLN A 1 193 ? 8.800 5.412 -22.433 1.00 97.81 193 GLN A C 1
ATOM 1476 O O . GLN A 1 193 ? 8.852 4.541 -23.294 1.00 97.81 193 GLN A O 1
ATOM 1481 N N . THR A 1 194 ? 9.289 6.631 -22.634 1.00 97.69 194 THR A N 1
ATOM 1482 C CA . THR A 1 194 ? 10.124 6.980 -23.783 1.00 97.69 194 THR A CA 1
ATOM 1483 C C . THR A 1 194 ? 11.458 7.509 -23.280 1.00 97.69 194 THR A C 1
ATOM 1485 O O . THR A 1 194 ? 11.503 8.418 -22.451 1.00 97.69 194 THR A O 1
ATOM 1488 N N . GLY A 1 195 ? 12.545 6.903 -23.745 1.00 96.56 195 GLY A N 1
ATOM 1489 C CA . GLY A 1 195 ? 13.910 7.259 -23.386 1.00 96.56 195 GLY A CA 1
ATOM 1490 C C . GLY A 1 195 ? 14.782 7.490 -24.609 1.00 96.56 195 GLY A C 1
ATOM 1491 O O . GLY A 1 195 ? 14.476 7.021 -25.703 1.00 96.56 195 GLY A O 1
ATOM 1492 N N . GLN A 1 196 ? 15.877 8.209 -24.405 1.00 96.69 196 GLN A N 1
ATOM 1493 C CA . GLN A 1 196 ? 16.949 8.372 -25.373 1.00 96.69 196 GLN A CA 1
ATOM 1494 C C . GLN A 1 196 ? 18.264 7.966 -24.720 1.00 96.69 196 GLN A C 1
ATOM 1496 O O . GLN A 1 196 ? 18.625 8.512 -23.677 1.00 96.69 196 GLN A O 1
ATOM 1501 N N . HIS A 1 197 ? 18.966 7.029 -25.346 1.00 96.12 197 HIS A N 1
ATOM 1502 C CA . HIS A 1 197 ? 20.300 6.599 -24.948 1.00 96.12 197 HIS A CA 1
ATOM 1503 C C . HIS A 1 197 ? 21.373 7.488 -25.570 1.00 96.12 197 HIS A C 1
ATOM 1505 O O . HIS A 1 197 ? 21.245 7.942 -26.713 1.00 96.12 197 HIS A O 1
ATOM 1511 N N . TYR A 1 198 ? 22.449 7.678 -24.813 1.00 94.50 198 TYR A N 1
ATOM 1512 C CA . TYR A 1 198 ? 23.636 8.425 -25.206 1.00 94.50 198 TYR A CA 1
ATOM 1513 C C . TYR A 1 198 ? 24.884 7.574 -24.915 1.00 94.50 198 TYR A C 1
ATOM 1515 O O . TYR A 1 198 ? 25.612 7.858 -23.954 1.00 94.50 198 TYR A O 1
ATOM 1523 N N . PRO A 1 199 ? 25.159 6.534 -25.728 1.00 93.31 199 PRO A N 1
ATOM 1524 C CA . PRO A 1 199 ? 26.433 5.831 -25.683 1.00 93.31 199 PRO A CA 1
ATOM 1525 C C . PRO A 1 199 ? 27.586 6.825 -25.859 1.00 93.31 199 PRO A C 1
ATOM 1527 O O . PRO A 1 199 ? 27.586 7.663 -26.760 1.00 93.31 199 PRO A O 1
ATOM 1530 N N . LEU A 1 200 ? 28.603 6.746 -25.005 1.00 90.69 200 LEU A N 1
ATOM 1531 C CA . LEU A 1 200 ? 29.777 7.623 -25.053 1.00 90.69 200 LEU A CA 1
ATOM 1532 C C . LEU A 1 200 ? 30.808 7.119 -26.077 1.00 90.69 200 LEU A C 1
ATOM 1534 O O . LEU A 1 200 ? 32.000 7.025 -25.792 1.00 90.69 200 LEU A O 1
ATOM 1538 N N . THR A 1 201 ? 30.325 6.788 -27.274 1.00 85.75 201 THR A N 1
ATOM 1539 C CA . THR A 1 201 ? 31.078 6.241 -28.404 1.00 85.75 201 THR A CA 1
ATOM 1540 C C . THR A 1 201 ? 30.455 6.698 -29.729 1.00 85.75 201 THR A C 1
ATOM 1542 O O . THR A 1 201 ? 29.308 7.129 -29.773 1.00 85.75 201 THR A O 1
ATOM 1545 N N . ASP A 1 202 ? 31.246 6.650 -30.792 1.00 82.56 202 ASP A N 1
ATOM 1546 C CA . ASP A 1 202 ? 30.947 7.045 -32.168 1.00 82.56 202 ASP A CA 1
ATOM 1547 C C . ASP A 1 202 ? 31.122 5.842 -33.116 1.00 82.56 202 ASP A C 1
ATOM 1549 O O . ASP A 1 202 ? 31.768 5.957 -34.151 1.00 82.56 202 ASP A O 1
ATOM 1553 N N . ARG A 1 203 ? 30.710 4.640 -32.672 1.00 83.75 203 ARG A N 1
ATOM 1554 C CA . ARG A 1 203 ? 30.984 3.347 -33.342 1.00 83.75 203 ARG A CA 1
ATOM 1555 C C . ARG A 1 203 ? 29.882 2.298 -33.166 1.00 83.75 203 ARG A C 1
ATOM 1557 O O . ARG A 1 203 ? 30.141 1.115 -33.384 1.00 83.75 203 ARG A O 1
ATOM 1564 N N . VAL A 1 204 ? 28.676 2.688 -32.759 1.00 85.50 204 VAL A N 1
ATOM 1565 C CA . VAL A 1 204 ? 27.525 1.778 -32.619 1.00 85.50 204 VAL A CA 1
ATOM 1566 C C . VAL A 1 204 ? 27.119 1.211 -33.978 1.00 85.50 204 VAL A C 1
ATOM 1568 O O . VAL A 1 204 ? 26.808 0.024 -34.064 1.00 85.50 204 VAL A O 1
ATOM 1571 N N . ASP A 1 205 ? 27.192 2.015 -35.039 1.00 80.69 205 ASP A N 1
ATOM 1572 C CA . ASP A 1 205 ? 27.091 1.545 -36.427 1.00 80.69 205 ASP A CA 1
ATOM 1573 C C . ASP A 1 205 ? 28.416 0.974 -36.982 1.00 80.69 205 ASP A C 1
ATOM 1575 O O . ASP A 1 205 ? 28.425 0.193 -37.937 1.00 80.69 205 ASP A O 1
ATOM 1579 N N . GLY A 1 206 ? 29.530 1.316 -36.333 1.00 77.00 206 GLY A N 1
ATOM 1580 C CA . GLY A 1 206 ? 30.899 0.947 -36.672 1.00 77.00 206 GLY A CA 1
ATOM 1581 C C . GLY A 1 206 ? 31.601 1.921 -37.628 1.00 77.00 206 GLY A C 1
ATOM 1582 O O . GLY A 1 206 ? 32.526 1.492 -38.324 1.00 77.00 206 GLY A O 1
ATOM 1583 N N . VAL A 1 207 ? 31.191 3.193 -37.677 1.00 73.50 207 VAL A N 1
ATOM 1584 C CA . VAL A 1 207 ? 31.821 4.287 -38.436 1.00 73.50 207 VAL A CA 1
ATOM 1585 C C . VAL A 1 207 ? 32.036 5.496 -37.523 1.00 73.50 207 VAL A C 1
ATOM 1587 O O . VAL A 1 207 ? 31.087 6.016 -36.963 1.00 73.50 207 VAL A O 1
ATOM 1590 N N . ALA A 1 208 ? 33.277 5.984 -37.421 1.00 74.62 208 ALA A N 1
ATOM 1591 C CA . ALA A 1 208 ? 33.607 7.198 -36.666 1.00 74.62 208 ALA A CA 1
ATOM 1592 C C . ALA A 1 208 ? 34.164 8.270 -37.614 1.00 74.62 208 ALA A C 1
ATOM 1594 O O . ALA A 1 208 ? 35.310 8.155 -38.061 1.00 74.62 208 ALA A O 1
ATOM 1595 N N . LEU A 1 209 ? 33.380 9.305 -37.932 1.00 68.81 209 LEU A N 1
ATOM 1596 C CA . LEU A 1 209 ? 33.815 10.369 -38.843 1.00 68.81 209 LEU A CA 1
ATOM 1597 C C . LEU A 1 209 ? 34.592 11.486 -38.106 1.00 68.81 209 LEU A C 1
ATOM 1599 O O . LEU A 1 209 ? 34.262 11.848 -36.971 1.00 68.81 209 LEU A O 1
ATOM 1603 N N . PRO A 1 210 ? 35.622 12.099 -38.726 1.00 65.31 210 PRO A N 1
ATOM 1604 C CA . PRO A 1 210 ? 36.337 13.231 -38.138 1.00 65.31 210 PRO A CA 1
ATOM 1605 C C . PRO A 1 210 ? 35.418 14.434 -37.860 1.00 65.31 210 PRO A C 1
ATOM 1607 O O . PRO A 1 210 ? 35.110 15.226 -38.744 1.00 65.31 210 PRO A O 1
ATOM 1610 N N . GLY A 1 211 ? 34.999 14.577 -36.600 1.00 65.62 211 GLY A N 1
ATOM 1611 C CA . GLY A 1 211 ? 34.151 15.674 -36.118 1.00 65.62 211 GLY A CA 1
ATOM 1612 C C . GLY A 1 211 ? 32.816 15.230 -35.513 1.00 65.62 211 GLY A C 1
ATOM 1613 O O . GLY A 1 211 ? 32.301 15.935 -34.647 1.00 65.62 211 GLY A O 1
ATOM 1614 N N . SER A 1 212 ? 32.298 14.045 -35.850 1.00 60.94 212 SER A N 1
ATOM 1615 C CA . SER A 1 212 ? 30.970 13.549 -35.433 1.00 60.94 212 SER A CA 1
ATOM 1616 C C . SER A 1 212 ? 30.919 12.958 -34.010 1.00 60.94 212 SER A C 1
ATOM 1618 O O . SER A 1 212 ? 30.184 12.017 -33.704 1.00 60.94 212 SER A O 1
ATOM 1620 N N . LYS A 1 213 ? 31.702 13.516 -33.081 1.00 60.84 213 LYS A N 1
ATOM 1621 C CA . LYS A 1 213 ? 31.884 12.957 -31.731 1.00 60.84 213 LYS A CA 1
ATOM 1622 C C . LYS A 1 213 ? 30.544 12.816 -30.992 1.00 60.84 213 LYS A C 1
ATOM 1624 O O . LYS A 1 213 ? 29.927 13.818 -30.634 1.00 60.84 213 LYS A O 1
ATOM 1629 N N . ARG A 1 214 ? 30.160 11.570 -30.670 1.00 62.84 214 ARG A N 1
ATOM 1630 C CA . ARG A 1 214 ? 28.885 11.191 -30.012 1.00 62.84 214 ARG A CA 1
ATOM 1631 C C . ARG A 1 214 ? 27.637 11.481 -30.868 1.00 62.84 214 ARG A C 1
ATOM 1633 O O . ARG A 1 214 ? 26.621 11.974 -30.361 1.00 62.84 214 ARG A O 1
ATOM 1640 N N . SER A 1 215 ? 27.733 11.202 -32.167 1.00 70.25 215 SER A N 1
ATOM 1641 C CA . SER A 1 215 ? 26.599 11.188 -33.100 1.00 70.25 215 SER A CA 1
ATOM 1642 C C . SER A 1 215 ? 25.605 10.070 -32.756 1.00 70.25 215 SER A C 1
ATOM 1644 O O . SER A 1 215 ? 24.432 10.353 -32.514 1.00 70.25 215 SER A O 1
ATOM 1646 N N . ASP A 1 216 ? 26.105 8.836 -32.611 1.00 84.50 216 ASP A N 1
ATOM 1647 C CA . ASP A 1 216 ? 25.316 7.626 -32.345 1.00 84.50 216 ASP A CA 1
ATOM 1648 C C . ASP A 1 216 ? 24.477 7.690 -31.063 1.00 84.50 216 ASP A C 1
ATOM 1650 O O . ASP A 1 216 ? 24.982 7.753 -29.940 1.00 84.50 216 ASP A O 1
ATOM 1654 N N . ARG A 1 217 ? 23.159 7.626 -31.248 1.00 91.88 217 ARG A N 1
ATOM 1655 C CA . ARG A 1 217 ? 22.114 7.638 -30.220 1.00 91.88 217 ARG A CA 1
ATOM 1656 C C . ARG A 1 217 ? 20.953 6.765 -30.682 1.00 91.88 217 ARG A C 1
ATOM 1658 O O . ARG A 1 217 ? 20.794 6.467 -31.865 1.00 91.88 217 ARG A O 1
ATOM 1665 N N . TYR A 1 218 ? 20.074 6.399 -29.760 1.00 94.06 218 TYR A N 1
ATOM 1666 C CA . TYR A 1 218 ? 18.800 5.787 -30.129 1.00 94.06 218 TYR A CA 1
ATOM 1667 C C . TYR A 1 218 ? 17.693 6.167 -29.155 1.00 94.06 218 TYR A C 1
ATOM 1669 O O . TYR A 1 218 ? 17.933 6.394 -27.968 1.00 94.06 218 TYR A O 1
ATOM 1677 N N . LEU A 1 219 ? 16.472 6.244 -29.678 1.00 95.44 219 LEU A N 1
ATOM 1678 C CA . LEU A 1 219 ? 15.269 6.256 -28.858 1.00 95.44 219 LEU A CA 1
ATOM 1679 C C . LEU A 1 219 ? 14.926 4.816 -28.475 1.00 95.44 219 LEU A C 1
ATOM 1681 O O . LEU A 1 219 ? 15.069 3.908 -29.296 1.00 95.44 219 LEU A O 1
ATOM 1685 N N . GLN A 1 220 ? 14.448 4.626 -27.248 1.00 95.94 220 GLN A N 1
ATOM 1686 C CA . GLN A 1 220 ? 13.811 3.395 -26.797 1.00 95.94 220 GLN A CA 1
ATOM 1687 C C . GLN A 1 220 ? 12.437 3.736 -26.214 1.00 95.94 220 GLN A C 1
ATOM 1689 O O . GLN A 1 220 ? 12.330 4.434 -25.202 1.00 95.94 220 GLN A O 1
ATOM 1694 N N . HIS A 1 221 ? 11.376 3.233 -26.840 1.00 96.50 221 HIS A N 1
ATOM 1695 C CA . HIS A 1 221 ? 10.015 3.327 -26.315 1.00 96.50 221 HIS A CA 1
ATOM 1696 C C . HIS A 1 221 ? 9.671 1.994 -25.650 1.00 96.50 221 HIS A C 1
ATOM 1698 O O . HIS A 1 221 ? 9.784 0.945 -26.274 1.00 96.50 221 HIS A O 1
ATOM 1704 N N . MET A 1 222 ? 9.285 2.012 -24.378 1.00 97.50 222 MET A N 1
ATOM 1705 C CA . MET A 1 222 ? 9.028 0.825 -23.561 1.00 97.50 222 MET A CA 1
ATOM 1706 C C . MET A 1 222 ? 7.551 0.762 -23.174 1.00 97.50 222 MET A C 1
ATOM 1708 O O . MET A 1 222 ? 6.965 1.782 -22.807 1.00 97.50 222 MET A O 1
ATOM 1712 N N . ALA A 1 223 ? 6.983 -0.440 -23.168 1.00 98.31 223 ALA A N 1
ATOM 1713 C CA . ALA A 1 223 ? 5.690 -0.730 -22.558 1.00 98.31 223 ALA A CA 1
ATOM 1714 C C . ALA A 1 223 ? 5.803 -2.018 -21.733 1.00 98.31 223 ALA A C 1
ATOM 1716 O O . ALA A 1 223 ? 6.357 -3.018 -22.200 1.00 98.31 223 ALA A O 1
ATOM 1717 N N . GLY A 1 224 ? 5.314 -1.998 -20.494 1.00 97.88 224 GLY A N 1
ATOM 1718 C CA . GLY A 1 224 ? 5.572 -3.093 -19.565 1.00 97.88 224 GLY A CA 1
ATOM 1719 C C . GLY A 1 224 ? 4.673 -3.155 -18.342 1.00 97.88 224 GLY A C 1
ATOM 1720 O O . GLY A 1 224 ? 3.808 -2.310 -18.113 1.00 97.88 224 GLY A O 1
ATOM 1721 N N . LEU A 1 225 ? 4.913 -4.192 -17.547 1.00 97.94 225 LEU A N 1
ATOM 1722 C CA . LEU A 1 225 ? 4.233 -4.488 -16.292 1.00 97.94 225 LEU A CA 1
ATOM 1723 C C . LEU A 1 225 ? 5.203 -4.255 -15.132 1.00 97.94 225 LEU A C 1
ATOM 1725 O O . LEU A 1 225 ? 6.385 -4.574 -15.244 1.00 97.94 225 LEU A O 1
ATOM 1729 N N . ALA A 1 226 ? 4.707 -3.726 -14.019 1.00 94.56 226 ALA A N 1
ATOM 1730 C CA . ALA A 1 226 ? 5.467 -3.489 -12.799 1.00 94.56 226 ALA A CA 1
ATOM 1731 C C . ALA A 1 226 ? 4.755 -4.121 -11.596 1.00 94.56 226 ALA A C 1
ATOM 1733 O O . ALA A 1 226 ? 3.600 -3.807 -11.301 1.00 94.56 226 ALA A O 1
ATOM 1734 N N . PHE A 1 227 ? 5.468 -4.996 -10.891 1.00 91.50 227 PHE A N 1
ATOM 1735 C CA . PHE A 1 227 ? 4.982 -5.762 -9.750 1.00 91.50 227 PHE A CA 1
ATOM 1736 C C . PHE A 1 227 ? 5.677 -5.286 -8.472 1.00 91.50 227 PHE A C 1
ATOM 1738 O O . PHE A 1 227 ? 6.879 -5.497 -8.298 1.00 91.50 227 PHE A O 1
ATOM 1745 N N . SER A 1 228 ? 4.929 -4.642 -7.576 1.00 87.94 228 SER A N 1
ATOM 1746 C CA . SER A 1 228 ? 5.446 -4.154 -6.293 1.00 87.94 228 SER A CA 1
ATOM 1747 C C . SER A 1 228 ? 5.411 -5.263 -5.239 1.00 87.94 228 SER A C 1
ATOM 1749 O O . SER A 1 228 ? 4.351 -5.810 -4.910 1.00 87.94 228 SER A O 1
ATOM 1751 N N . LEU A 1 229 ? 6.587 -5.573 -4.697 1.00 83.25 229 LEU A N 1
ATOM 1752 C CA . LEU A 1 229 ? 6.867 -6.655 -3.760 1.00 83.25 229 LEU A CA 1
ATOM 1753 C C . LEU A 1 229 ? 7.020 -6.135 -2.325 1.00 83.25 229 LEU A C 1
ATOM 1755 O O . LEU A 1 229 ? 7.587 -5.071 -2.074 1.00 83.25 229 LEU A O 1
ATOM 1759 N N . GLY A 1 230 ? 6.532 -6.934 -1.380 1.00 71.69 230 GLY A N 1
ATOM 1760 C CA . GLY A 1 230 ? 6.479 -6.618 0.046 1.00 71.69 230 GLY A CA 1
ATOM 1761 C C . GLY A 1 230 ? 5.110 -6.957 0.630 1.00 71.69 230 GLY A C 1
ATOM 1762 O O . GLY A 1 230 ? 4.095 -6.887 -0.072 1.00 71.69 230 GLY A O 1
ATOM 1763 N N . LYS A 1 231 ? 5.084 -7.332 1.912 1.00 66.81 231 LYS A N 1
ATOM 1764 C CA . LYS A 1 231 ? 3.853 -7.308 2.708 1.00 66.81 231 LYS A CA 1
ATOM 1765 C C . LYS A 1 231 ? 3.559 -5.863 3.105 1.00 66.81 231 LYS A C 1
ATOM 1767 O O . LYS A 1 231 ? 4.479 -5.058 3.232 1.00 66.81 231 LYS A O 1
ATOM 1772 N N . VAL A 1 232 ? 2.283 -5.544 3.277 1.00 72.12 232 VAL A N 1
ATOM 1773 C CA . VAL A 1 232 ? 1.896 -4.295 3.939 1.00 72.12 232 VAL A CA 1
ATOM 1774 C C . VAL A 1 232 ? 2.217 -4.437 5.432 1.00 72.12 232 VAL A C 1
ATOM 1776 O O . VAL A 1 232 ? 2.151 -5.559 5.937 1.00 72.12 232 VAL A O 1
ATOM 1779 N N . LYS A 1 233 ? 2.633 -3.355 6.106 1.00 76.88 233 LYS A N 1
ATOM 1780 C CA . LYS A 1 233 ? 2.816 -3.383 7.560 1.00 76.88 233 LYS A CA 1
ATOM 1781 C C . LYS A 1 233 ? 1.472 -3.140 8.252 1.00 76.88 233 LYS A C 1
ATOM 1783 O O . LYS A 1 233 ? 0.657 -2.341 7.788 1.00 76.88 233 LYS A O 1
ATOM 1788 N N . ASP A 1 234 ? 1.289 -3.937 9.282 1.00 83.31 234 ASP A N 1
ATOM 1789 C CA . ASP A 1 234 ? 0.122 -4.185 10.108 1.00 83.31 234 ASP A CA 1
ATOM 1790 C C . ASP A 1 234 ? 0.789 -4.725 11.398 1.00 83.31 234 ASP A C 1
ATOM 1792 O O . ASP A 1 234 ? 1.590 -5.667 11.307 1.00 83.31 234 ASP A O 1
ATOM 1796 N N . GLU A 1 235 ? 0.672 -4.012 12.527 1.00 87.25 235 GLU A N 1
ATOM 1797 C CA . GLU A 1 235 ? 1.499 -4.236 13.736 1.00 87.25 235 GLU A CA 1
ATOM 1798 C C . GLU A 1 235 ? 0.822 -5.106 14.799 1.00 87.25 235 GLU A C 1
ATOM 1800 O O . GLU A 1 235 ? 1.508 -5.847 15.501 1.00 87.25 235 GLU A O 1
ATOM 1805 N N . ASP A 1 236 ? -0.500 -5.023 14.898 1.00 88.25 236 ASP A N 1
ATOM 1806 C CA . ASP A 1 236 ? -1.356 -5.697 15.876 1.00 88.25 236 ASP A CA 1
ATOM 1807 C C . ASP A 1 236 ? -2.173 -6.858 15.276 1.00 88.25 236 ASP A C 1
ATOM 1809 O O . ASP A 1 236 ? -2.659 -7.713 16.018 1.00 88.25 236 ASP A O 1
ATOM 1813 N N . HIS A 1 237 ? -2.208 -6.978 13.944 1.00 87.94 237 HIS A N 1
ATOM 1814 C CA . HIS A 1 237 ? -2.778 -8.107 13.201 1.00 87.94 237 HIS A CA 1
ATOM 1815 C C . HIS A 1 237 ? -4.305 -8.197 13.249 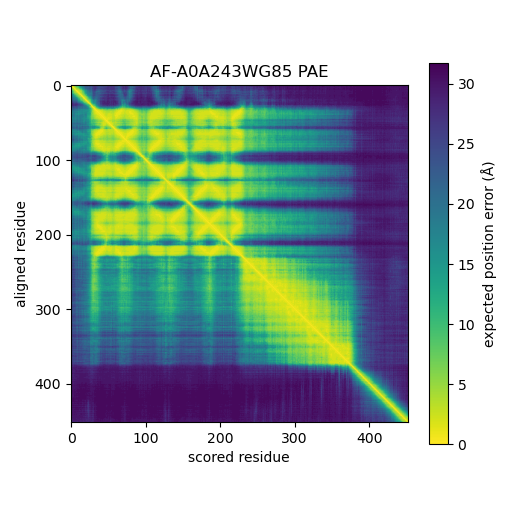1.00 87.94 237 HIS A C 1
ATOM 1817 O O . HIS A 1 237 ? -4.866 -9.295 13.159 1.00 87.94 237 HIS A O 1
ATOM 1823 N N . ASP A 1 238 ? -4.966 -7.037 13.301 1.00 85.12 238 ASP A N 1
ATOM 1824 C CA . ASP A 1 238 ? -6.411 -6.870 13.101 1.00 85.12 238 ASP A CA 1
ATOM 1825 C C . ASP A 1 238 ? -6.840 -6.998 11.614 1.00 85.12 238 ASP A C 1
ATOM 1827 O O . ASP A 1 238 ? -7.994 -7.306 11.311 1.00 85.12 238 ASP A O 1
ATOM 1831 N N . GLY A 1 239 ? -5.898 -6.828 10.675 1.00 84.94 239 GLY A N 1
ATOM 1832 C CA . GLY A 1 239 ? -6.109 -6.863 9.224 1.00 84.94 239 GLY A CA 1
ATOM 1833 C C . GLY A 1 239 ? -6.187 -5.488 8.541 1.00 84.94 239 GLY A C 1
ATOM 1834 O O . GLY A 1 239 ? -6.362 -5.422 7.315 1.00 84.94 239 GLY A O 1
ATOM 1835 N N . VAL A 1 240 ? -6.037 -4.390 9.287 1.00 87.88 240 VAL A N 1
ATOM 1836 C CA . VAL A 1 240 ? -6.006 -3.010 8.799 1.00 87.88 240 VAL A CA 1
ATOM 1837 C C . VAL A 1 240 ? -4.568 -2.462 8.868 1.00 87.88 240 VAL A C 1
ATOM 1839 O O . VAL A 1 240 ? -4.009 -2.253 9.933 1.00 87.88 240 VAL A O 1
ATOM 1842 N N . PRO A 1 241 ? -3.935 -2.148 7.720 1.00 84.19 241 PRO A N 1
ATOM 1843 C CA . PRO A 1 241 ? -2.581 -1.589 7.686 1.00 84.19 241 PRO A CA 1
ATOM 1844 C C . PRO A 1 241 ? -2.354 -0.348 8.561 1.00 84.19 241 PRO A C 1
ATOM 1846 O O . PRO A 1 241 ? -3.180 0.564 8.493 1.00 84.19 241 PRO A O 1
ATOM 1849 N N . ASP A 1 242 ? -1.168 -0.205 9.183 1.00 84.19 242 ASP A N 1
ATOM 1850 C CA . ASP A 1 242 ? -0.815 0.922 10.086 1.00 84.19 242 ASP A CA 1
ATOM 1851 C C . ASP A 1 242 ? -1.156 2.316 9.513 1.00 84.19 242 ASP A C 1
ATOM 1853 O O . ASP A 1 242 ? -1.380 3.291 10.220 1.00 84.19 242 ASP A O 1
ATOM 1857 N N . ARG A 1 243 ? -1.096 2.446 8.181 1.00 76.62 243 ARG A N 1
ATOM 1858 C CA . ARG A 1 243 ? -1.317 3.698 7.434 1.00 76.62 243 ARG A CA 1
ATOM 1859 C C . ARG A 1 243 ? -2.793 4.029 7.170 1.00 76.62 243 ARG A C 1
ATOM 1861 O O . ARG A 1 243 ? -3.081 4.984 6.446 1.00 76.62 243 ARG A O 1
ATOM 1868 N N . LYS A 1 244 ? -3.702 3.180 7.642 1.00 82.75 244 LYS A N 1
ATOM 1869 C CA . LYS A 1 244 ? -5.167 3.286 7.557 1.00 82.75 244 LYS A CA 1
ATOM 1870 C C . LYS A 1 244 ? -5.821 3.111 8.922 1.00 82.75 244 LYS A C 1
ATOM 1872 O O . LYS A 1 244 ? -6.869 3.714 9.148 1.00 82.75 244 LYS A O 1
ATOM 1877 N N . ASP A 1 245 ? -5.212 2.279 9.756 1.00 89.94 245 ASP A N 1
ATOM 1878 C CA . ASP A 1 245 ? -5.541 2.147 11.160 1.00 89.94 245 ASP A CA 1
ATOM 1879 C C . ASP A 1 245 ? -5.486 3.513 11.888 1.00 89.94 245 ASP A C 1
ATOM 1881 O O . ASP A 1 245 ? -4.740 4.429 11.520 1.00 89.94 245 ASP A O 1
ATOM 1885 N N . LYS A 1 246 ? -6.357 3.658 12.888 1.00 92.06 246 LYS A N 1
ATOM 1886 C CA . LYS A 1 246 ? -6.485 4.798 13.805 1.00 92.06 246 LYS A CA 1
ATOM 1887 C C . LYS A 1 246 ? -6.446 4.374 15.279 1.00 92.06 246 LYS A C 1
ATOM 1889 O O . LYS A 1 246 ? -6.439 5.253 16.140 1.00 92.06 246 LYS A O 1
ATOM 1894 N N . CYS A 1 247 ? -6.460 3.074 15.556 1.00 91.50 247 CYS A N 1
ATOM 1895 C CA . CYS A 1 247 ? -6.659 2.442 16.855 1.00 91.50 247 CYS A CA 1
ATOM 1896 C C . CYS A 1 247 ? -5.591 1.362 17.128 1.00 91.50 247 CYS A C 1
ATOM 1898 O O . CYS A 1 247 ? -5.888 0.312 17.696 1.00 91.50 247 CYS A O 1
ATOM 1900 N N . ALA A 1 248 ? -4.345 1.662 16.748 1.00 89.56 248 ALA A N 1
ATOM 1901 C CA . ALA A 1 248 ? -3.175 0.800 16.887 1.00 89.56 248 ALA A CA 1
ATOM 1902 C C . ALA A 1 248 ? -3.056 0.128 18.263 1.00 89.56 248 ALA A C 1
ATOM 1904 O O . ALA A 1 248 ? -3.025 0.792 19.305 1.00 89.56 248 ALA A O 1
ATOM 1905 N N . GLY A 1 249 ? -2.891 -1.192 18.238 1.00 89.00 249 GLY A N 1
ATOM 1906 C CA . GLY A 1 249 ? -2.899 -2.067 19.406 1.00 89.00 249 GLY A CA 1
ATOM 1907 C C . GLY A 1 249 ? -4.222 -2.812 19.604 1.00 89.00 249 GLY A C 1
ATOM 1908 O O . GLY A 1 249 ? -4.463 -3.300 20.709 1.00 89.00 249 GLY A O 1
ATOM 1909 N N . THR A 1 250 ? -5.075 -2.909 18.579 1.00 90.94 250 THR A N 1
ATOM 1910 C CA . THR A 1 250 ? -6.328 -3.669 18.669 1.00 90.94 250 THR A CA 1
ATOM 1911 C C . THR A 1 250 ? -6.025 -5.171 18.769 1.00 90.94 250 THR A C 1
ATOM 1913 O O . THR A 1 250 ? -5.272 -5.693 17.947 1.00 90.94 250 THR A O 1
ATOM 1916 N N . PRO A 1 251 ? -6.563 -5.909 19.764 1.00 90.50 251 PRO A N 1
ATOM 1917 C CA . PRO A 1 251 ? -6.196 -7.309 19.959 1.00 90.50 251 PRO A CA 1
ATOM 1918 C C . PRO A 1 251 ? -6.531 -8.193 18.749 1.00 90.50 251 PRO A C 1
ATOM 1920 O O . PRO A 1 251 ? -7.670 -8.217 18.281 1.00 90.50 251 PRO A O 1
ATOM 1923 N N . GLN A 1 252 ? -5.549 -8.967 18.275 1.00 88.12 252 GLN A N 1
ATOM 1924 C CA . GLN A 1 252 ? -5.710 -9.868 17.132 1.00 88.12 252 GLN A CA 1
ATOM 1925 C C . GLN A 1 252 ? -6.946 -10.774 17.280 1.00 88.12 252 GLN A C 1
ATOM 1927 O O . GLN A 1 252 ? -7.044 -11.569 18.215 1.00 88.12 252 GLN A O 1
ATOM 1932 N N . GLY A 1 253 ? -7.854 -10.699 16.303 1.00 85.75 253 GLY A N 1
ATOM 1933 C CA . GLY A 1 253 ? -9.097 -11.476 16.264 1.00 85.75 253 GLY A CA 1
ATOM 1934 C C . GLY A 1 253 ? -10.340 -10.734 16.767 1.00 85.75 253 GLY A C 1
ATOM 1935 O O . GLY A 1 253 ? -11.442 -11.251 16.591 1.00 85.75 253 GLY A O 1
ATOM 1936 N N . VAL A 1 254 ? -10.196 -9.528 17.327 1.00 91.56 254 VAL A N 1
ATOM 1937 C CA . VAL A 1 254 ? -11.320 -8.603 17.548 1.00 91.56 254 VAL A CA 1
ATOM 1938 C C . VAL A 1 254 ? -11.901 -8.164 16.200 1.00 91.56 254 VAL A C 1
ATOM 1940 O O . VAL A 1 254 ? -11.171 -7.951 15.232 1.00 91.56 254 VAL A O 1
ATOM 1943 N N . ALA A 1 255 ? -13.226 -8.027 16.124 1.00 91.81 255 ALA A N 1
ATOM 1944 C CA . ALA A 1 255 ? -13.885 -7.477 14.946 1.00 91.81 255 ALA A CA 1
ATOM 1945 C C . ALA A 1 255 ? -13.631 -5.964 14.855 1.00 91.81 255 ALA A C 1
ATOM 1947 O O . ALA A 1 255 ? -13.920 -5.224 15.796 1.00 91.81 255 ALA A O 1
ATOM 1948 N N . VAL A 1 256 ? -13.112 -5.508 13.713 1.00 93.88 256 VAL A N 1
ATOM 1949 C CA . VAL A 1 256 ? -12.756 -4.104 13.466 1.00 93.88 256 VAL A CA 1
ATOM 1950 C C . VAL A 1 256 ? -13.511 -3.507 12.287 1.00 93.88 256 VAL A C 1
ATOM 1952 O O . VAL A 1 256 ? -13.856 -4.184 11.314 1.00 93.88 256 VAL A O 1
ATOM 1955 N N . ASN A 1 257 ? -13.737 -2.197 12.349 1.00 91.50 257 ASN A N 1
ATOM 1956 C CA . ASN A 1 257 ? -14.219 -1.421 11.215 1.00 91.50 257 ASN A CA 1
ATOM 1957 C C . ASN A 1 257 ? -13.067 -1.031 10.262 1.00 91.50 257 ASN A C 1
ATOM 1959 O O . ASN A 1 257 ? -11.891 -1.288 10.508 1.00 91.50 257 ASN A O 1
ATOM 1963 N N . SER A 1 258 ? -13.389 -0.360 9.152 1.00 89.38 258 SER A N 1
ATOM 1964 C CA . SER A 1 258 ? -12.433 -0.018 8.080 1.00 89.38 258 SER A CA 1
ATOM 1965 C C . SER A 1 258 ? -11.297 0.952 8.461 1.00 89.38 258 SER A C 1
ATOM 1967 O O . SER A 1 258 ? -10.491 1.312 7.596 1.00 89.38 258 SER A O 1
ATOM 1969 N N . ASN A 1 259 ? -11.230 1.367 9.730 1.00 91.69 259 ASN A N 1
ATOM 1970 C CA . ASN A 1 259 ? -10.201 2.221 10.320 1.00 91.69 259 ASN A CA 1
ATOM 1971 C C . ASN A 1 259 ? -9.372 1.513 11.412 1.00 91.69 259 ASN A C 1
ATOM 1973 O O . ASN A 1 259 ? -8.717 2.212 12.176 1.00 91.69 259 ASN A O 1
ATOM 1977 N N . GLY A 1 260 ? -9.458 0.185 11.543 1.00 92.00 260 GLY A N 1
ATOM 1978 C CA . GLY A 1 260 ? -8.719 -0.609 12.542 1.00 92.00 260 GLY A CA 1
ATOM 1979 C C . GLY A 1 260 ? -9.200 -0.455 13.988 1.00 92.00 260 GLY A C 1
ATOM 1980 O O . GLY A 1 260 ? -8.645 -1.013 14.924 1.00 92.00 260 GLY A O 1
ATOM 1981 N N . CYS A 1 261 ? -10.277 0.302 14.188 1.00 94.75 261 CYS A N 1
ATOM 1982 C CA . CYS A 1 261 ? -10.924 0.421 15.485 1.00 94.75 261 CYS A CA 1
ATOM 1983 C C . CYS A 1 261 ? -11.912 -0.735 15.690 1.00 94.75 261 CYS A C 1
ATOM 1985 O O . CYS A 1 261 ? -12.604 -1.089 14.725 1.00 94.75 261 CYS A O 1
ATOM 1987 N N . PRO A 1 262 ? -12.030 -1.275 16.917 1.00 95.25 262 PRO A N 1
ATOM 1988 C CA . PRO A 1 262 ? -13.061 -2.240 17.280 1.00 95.25 262 PRO A CA 1
ATOM 1989 C C . PRO A 1 262 ? -14.476 -1.800 16.889 1.00 95.25 262 PRO A C 1
ATOM 1991 O O . PRO A 1 262 ? -14.740 -0.617 16.637 1.00 95.25 262 PRO A O 1
ATOM 1994 N N . LEU A 1 263 ? -15.384 -2.768 16.836 1.00 94.38 263 LEU A N 1
ATOM 1995 C CA . LEU A 1 263 ? -16.815 -2.494 16.809 1.00 94.38 263 LEU A CA 1
ATOM 1996 C C . LEU A 1 263 ? -17.323 -2.096 18.208 1.00 94.38 263 LEU A C 1
ATOM 1998 O O . LEU A 1 263 ? -16.755 -2.494 19.226 1.00 94.38 263 LEU A O 1
ATOM 2002 N N . ASP A 1 264 ? -18.339 -1.244 18.183 1.00 94.12 264 ASP A N 1
ATOM 2003 C CA . ASP A 1 264 ? -19.070 -0.624 19.290 1.00 94.12 264 ASP A CA 1
ATOM 2004 C C . ASP A 1 264 ? -20.500 -0.484 18.737 1.00 94.12 264 ASP A C 1
ATOM 2006 O O . ASP A 1 264 ? -20.760 0.335 17.844 1.00 94.12 264 ASP A O 1
ATOM 2010 N N . GLY A 1 265 ? -21.347 -1.452 19.090 1.00 94.56 265 GLY A N 1
ATOM 2011 C CA . GLY A 1 265 ? -22.576 -1.795 18.376 1.00 94.56 265 GLY A CA 1
ATOM 2012 C C . GLY A 1 265 ? -23.731 -0.838 18.632 1.00 94.56 265 GLY A C 1
ATOM 2013 O O . GLY A 1 265 ? -24.492 -0.533 17.707 1.00 94.56 265 GLY A O 1
ATOM 2014 N N . ASP A 1 266 ? -23.839 -0.323 19.857 1.00 94.75 266 ASP A N 1
ATOM 2015 C CA . ASP A 1 266 ? -24.819 0.701 20.206 1.00 94.75 266 ASP A CA 1
ATOM 2016 C C . ASP A 1 266 ? -24.217 2.120 20.263 1.00 94.75 266 ASP A C 1
ATOM 2018 O O . ASP A 1 266 ? -24.939 3.092 19.997 1.00 94.75 266 ASP A O 1
ATOM 2022 N N . GLY A 1 267 ? -22.913 2.280 20.535 1.00 94.38 267 GLY A N 1
ATOM 2023 C CA . GLY A 1 267 ? -22.208 3.559 20.643 1.00 94.38 267 GLY A CA 1
ATOM 2024 C C . GLY A 1 267 ? -22.104 4.149 22.059 1.00 94.38 267 GLY A C 1
ATOM 2025 O O . GLY A 1 267 ? -22.273 5.370 22.177 1.00 94.38 267 GLY A O 1
ATOM 2026 N N . ASP A 1 268 ? -22.017 3.359 23.135 1.00 94.50 268 ASP A N 1
ATOM 2027 C CA . ASP A 1 268 ? -21.775 3.865 24.505 1.00 94.50 268 ASP A CA 1
ATOM 2028 C C . ASP A 1 268 ? -20.286 4.213 24.753 1.00 94.50 268 ASP A C 1
ATOM 2030 O O . ASP A 1 268 ? -19.977 5.126 25.527 1.00 94.50 268 ASP A O 1
ATOM 2034 N N . GLY A 1 269 ? -19.377 3.586 23.994 1.00 92.69 269 GLY A N 1
ATOM 2035 C CA . GLY A 1 269 ? -17.925 3.759 24.066 1.00 92.69 269 GLY A CA 1
ATOM 2036 C C . GLY A 1 269 ? -17.149 2.564 24.640 1.00 92.69 269 GLY A C 1
ATOM 2037 O O . GLY A 1 269 ? -15.913 2.618 24.672 1.00 92.69 269 GLY A O 1
ATOM 2038 N N . VAL A 1 270 ? -17.828 1.499 25.068 1.00 95.00 270 VAL A N 1
ATOM 2039 C CA . VAL A 1 270 ? -17.270 0.174 25.362 1.00 95.00 270 VAL A CA 1
ATOM 2040 C C . VAL A 1 270 ? -17.316 -0.670 24.076 1.00 95.00 270 VAL A C 1
ATOM 2042 O O . VAL A 1 270 ? -18.358 -0.777 23.442 1.00 95.00 270 VAL A O 1
ATOM 2045 N N . PRO A 1 271 ? -16.201 -1.276 23.631 1.00 94.75 271 PRO A N 1
ATOM 2046 C CA . PRO A 1 271 ? -16.228 -2.145 22.454 1.00 94.75 271 PRO A CA 1
ATOM 2047 C C . PRO A 1 271 ? -16.984 -3.464 22.677 1.00 94.75 271 PRO A C 1
ATOM 2049 O O . PRO A 1 271 ? -16.820 -4.075 23.732 1.00 94.75 271 PRO A O 1
ATOM 2052 N N . ASP A 1 272 ? -17.624 -4.004 21.631 1.00 94.81 272 ASP A N 1
ATOM 2053 C CA . ASP A 1 272 ? -18.422 -5.256 21.628 1.00 94.81 272 ASP A CA 1
ATOM 2054 C C . ASP A 1 272 ? -17.739 -6.480 22.278 1.00 94.81 272 ASP A C 1
ATOM 2056 O O . ASP A 1 272 ? -18.390 -7.450 22.654 1.00 94.81 272 ASP A O 1
ATOM 2060 N N . TYR A 1 273 ? -16.402 -6.490 22.336 1.00 93.31 273 TYR A N 1
ATOM 2061 C CA . TYR A 1 273 ? -15.593 -7.590 22.879 1.00 93.31 273 TYR A CA 1
ATOM 2062 C C . TYR A 1 273 ? -15.202 -7.412 24.360 1.00 93.31 273 TYR A C 1
ATOM 2064 O O . TYR A 1 273 ? -14.554 -8.291 24.934 1.00 93.31 273 TYR A O 1
ATOM 2072 N N . GLN A 1 274 ? -15.541 -6.266 24.953 1.00 94.94 274 GLN A N 1
ATOM 2073 C CA . GLN A 1 274 ? -15.394 -5.930 26.375 1.00 94.94 274 GLN A CA 1
ATOM 2074 C C . GLN A 1 274 ? -16.749 -5.668 27.050 1.00 94.94 274 GLN A C 1
ATOM 2076 O O . GLN A 1 274 ? -16.813 -5.624 28.276 1.00 94.94 274 GLN A O 1
ATOM 2081 N N . ASP A 1 275 ? -17.797 -5.500 26.248 1.00 95.94 275 ASP A N 1
ATOM 2082 C CA . ASP A 1 275 ? -19.163 -5.212 26.658 1.00 95.94 275 ASP A CA 1
ATOM 2083 C C . ASP A 1 275 ? -19.946 -6.494 27.014 1.00 95.94 275 ASP A C 1
ATOM 2085 O O . ASP A 1 275 ? -19.868 -7.514 26.320 1.00 95.94 275 ASP A O 1
ATOM 2089 N N . LYS A 1 276 ? -20.711 -6.448 28.109 1.00 95.88 276 LYS A N 1
ATOM 2090 C CA . LYS A 1 276 ? -21.666 -7.487 28.528 1.00 95.88 276 LYS A CA 1
ATOM 2091 C C . LYS A 1 276 ? -23.063 -7.311 27.922 1.00 95.88 276 LYS A C 1
ATOM 2093 O O . LYS A 1 276 ? -23.797 -8.296 27.829 1.00 95.88 276 LYS A O 1
ATOM 2098 N N . CYS A 1 277 ? -23.419 -6.096 27.519 1.00 95.38 277 CYS A N 1
ATOM 2099 C CA . CYS A 1 277 ? -24.722 -5.684 27.011 1.00 95.38 277 CYS A CA 1
ATOM 2100 C C . CYS A 1 277 ? -24.636 -4.974 25.629 1.00 95.38 277 CYS A C 1
ATOM 2102 O O . CYS A 1 277 ? -25.265 -3.930 25.478 1.00 95.38 277 CYS A O 1
ATOM 2104 N N . PRO A 1 278 ? -23.978 -5.551 24.587 1.00 94.69 278 PRO A N 1
ATOM 2105 C CA . PRO A 1 278 ? -23.617 -4.899 23.302 1.00 94.69 278 PRO A CA 1
ATOM 2106 C C . PRO A 1 278 ? -24.774 -4.543 22.341 1.00 94.69 278 PRO A C 1
ATOM 2108 O O . PRO A 1 278 ? -24.637 -4.561 21.114 1.00 94.69 278 PRO A O 1
ATOM 2111 N N . THR A 1 279 ? -25.948 -4.252 22.891 1.00 94.88 279 THR A N 1
ATOM 2112 C CA . THR A 1 279 ? -27.136 -3.732 22.211 1.00 94.88 279 THR A CA 1
ATOM 2113 C C . THR A 1 279 ? -27.878 -2.666 23.031 1.00 94.88 279 THR A C 1
ATOM 2115 O O . THR A 1 279 ? -28.846 -2.101 22.519 1.00 94.88 279 THR A O 1
ATOM 2118 N N . GLU A 1 280 ? -27.489 -2.414 24.287 1.00 94.44 280 GLU A N 1
ATOM 2119 C CA . GLU A 1 280 ? -28.200 -1.558 25.245 1.00 94.44 280 GLU A CA 1
ATOM 2120 C C . GLU A 1 280 ? -27.230 -0.686 26.060 1.00 94.44 280 GLU A C 1
ATOM 2122 O O . GLU A 1 280 ? -26.768 -1.084 27.124 1.00 94.44 280 GLU A O 1
ATOM 2127 N N . LYS A 1 281 ? -26.999 0.537 25.562 1.00 95.62 281 LYS A N 1
ATOM 2128 C CA . LYS A 1 281 ? -26.094 1.557 26.121 1.00 95.62 281 LYS A CA 1
ATOM 2129 C C . LYS 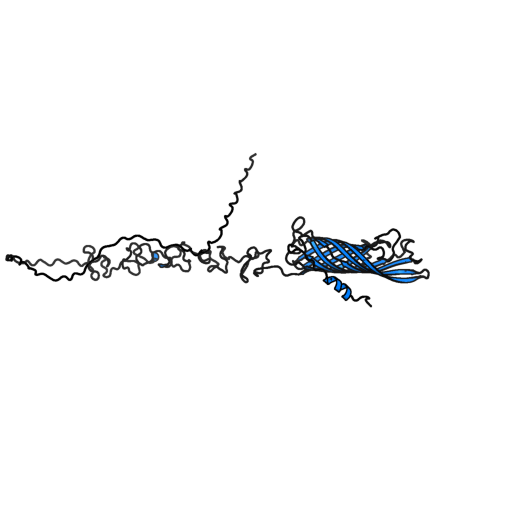A 1 281 ? -26.024 1.587 27.641 1.00 95.62 281 LYS A C 1
ATOM 2131 O O . LYS A 1 281 ? -27.016 1.936 28.289 1.00 95.62 281 LYS A O 1
ATOM 2136 N N . GLY A 1 282 ? -24.822 1.423 28.177 1.00 94.94 282 GLY A N 1
ATOM 2137 C CA . GLY A 1 282 ? -24.597 1.464 29.607 1.00 94.94 282 GLY A CA 1
ATOM 2138 C C . GLY A 1 282 ? -23.507 2.414 30.064 1.00 94.94 282 GLY A C 1
ATOM 2139 O O . GLY A 1 282 ? -23.356 3.546 29.593 1.00 94.94 282 GLY A O 1
ATOM 2140 N N . LEU A 1 283 ? -22.802 1.956 31.097 1.00 94.06 283 LEU A N 1
ATOM 2141 C CA . LEU A 1 283 ? -21.682 2.654 31.703 1.00 94.06 283 LEU A CA 1
ATOM 2142 C C . LEU A 1 283 ? -20.427 1.787 31.604 1.00 94.06 283 LEU A C 1
ATOM 2144 O O . LEU A 1 283 ? -20.413 0.630 32.019 1.00 94.06 283 LEU A O 1
ATOM 2148 N N . ALA A 1 284 ? -19.308 2.383 31.190 1.00 94.00 284 ALA A N 1
ATOM 2149 C CA . ALA A 1 284 ? -18.007 1.707 31.169 1.00 94.00 284 ALA A CA 1
ATOM 2150 C C . ALA A 1 284 ? -17.515 1.236 32.560 1.00 94.00 284 ALA A C 1
ATOM 2152 O O . ALA A 1 284 ? -16.596 0.426 32.652 1.00 94.00 284 ALA A O 1
ATOM 2153 N N . THR A 1 285 ? -18.113 1.723 33.655 1.00 94.12 285 THR A N 1
ATOM 2154 C CA . THR A 1 285 ? -17.895 1.210 35.023 1.00 94.12 285 THR A CA 1
ATOM 2155 C C . THR A 1 285 ? -18.658 -0.079 35.331 1.00 94.12 285 THR A C 1
ATOM 2157 O O . THR A 1 285 ? -18.313 -0.752 36.297 1.00 94.12 285 THR A O 1
ATOM 2160 N N . LEU A 1 286 ? -19.663 -0.412 34.521 1.00 94.94 286 LEU A N 1
ATOM 2161 C CA . LEU A 1 286 ? -20.531 -1.588 34.617 1.00 94.94 286 LEU A CA 1
ATOM 2162 C C . LEU A 1 286 ? -20.353 -2.522 33.403 1.00 94.94 286 LEU A C 1
ATOM 2164 O O . LEU A 1 286 ? -21.248 -3.291 33.064 1.00 94.94 286 LEU A O 1
ATOM 2168 N N . GLU A 1 287 ? -19.186 -2.452 32.749 1.00 95.19 287 GLU A N 1
ATOM 2169 C CA . GLU A 1 287 ? -18.825 -3.273 31.581 1.00 95.19 287 GLU A CA 1
ATOM 2170 C C . GLU A 1 287 ? -19.841 -3.155 30.422 1.00 95.19 287 GLU A C 1
ATOM 21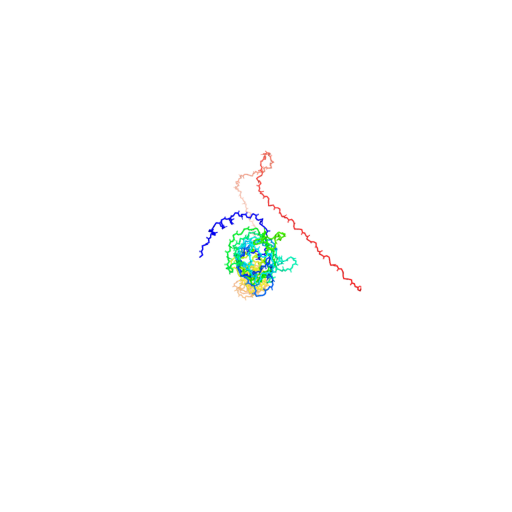72 O O . GLU A 1 287 ? -20.168 -4.148 29.782 1.00 95.19 287 GLU A O 1
ATOM 2177 N N . GLY A 1 288 ? -20.336 -1.932 30.175 1.00 95.12 288 GLY A N 1
ATOM 2178 C CA . GLY A 1 288 ? -21.241 -1.591 29.063 1.00 95.12 288 GLY A CA 1
ATOM 2179 C C . GLY A 1 288 ? -22.730 -1.816 29.344 1.00 95.12 288 GLY A C 1
ATOM 2180 O O . GLY A 1 288 ? -23.574 -1.409 28.557 1.00 95.12 288 GLY A O 1
ATOM 2181 N N . CYS A 1 289 ? -23.091 -2.376 30.504 1.00 96.81 289 CYS A N 1
ATOM 2182 C CA . CYS A 1 289 ? -24.494 -2.589 30.869 1.00 96.81 289 CYS A CA 1
ATOM 2183 C C . CYS A 1 289 ? -25.194 -1.348 31.458 1.00 96.81 289 CYS A C 1
ATOM 2185 O O . CYS A 1 289 ? -24.541 -0.531 32.125 1.00 96.81 289 CYS A O 1
ATOM 2187 N N . PRO A 1 290 ? -26.516 -1.204 31.229 1.00 96.50 290 PRO A N 1
ATOM 2188 C CA . PRO A 1 290 ? -27.305 -0.082 31.720 1.00 96.50 290 PRO A CA 1
ATOM 2189 C C . PRO A 1 290 ? -27.552 -0.151 33.231 1.00 96.50 290 PRO A C 1
ATOM 2191 O O . PRO A 1 290 ? -27.612 -1.227 33.828 1.00 96.50 290 PRO A O 1
ATOM 2194 N N . ASP A 1 291 ? -27.694 1.041 33.803 1.00 95.88 291 ASP A N 1
ATOM 2195 C CA . ASP A 1 291 ? -28.070 1.367 35.181 1.00 95.88 291 ASP A CA 1
ATOM 2196 C C . ASP A 1 291 ? -28.991 2.588 35.063 1.00 95.88 291 ASP A C 1
ATOM 2198 O O . ASP A 1 291 ? -28.545 3.699 34.746 1.00 95.88 291 ASP A O 1
ATOM 2202 N N . ARG A 1 292 ? -30.303 2.343 35.136 1.00 95.75 292 ARG A N 1
ATOM 2203 C CA . ARG A 1 292 ? -31.331 3.323 34.748 1.00 95.75 292 ARG A CA 1
ATOM 2204 C C . ARG A 1 292 ? -31.589 4.410 35.785 1.00 95.75 292 ARG A C 1
ATOM 2206 O O . ARG A 1 292 ? -31.994 5.512 35.405 1.00 95.75 292 ARG A O 1
ATOM 2213 N N . ASP A 1 293 ? -31.378 4.114 37.065 1.00 94.62 293 ASP A N 1
ATOM 2214 C CA . ASP A 1 293 ? -31.664 5.028 38.175 1.00 94.62 293 ASP A CA 1
ATOM 2215 C C . ASP A 1 293 ? -30.414 5.579 38.890 1.00 94.62 293 ASP A C 1
ATOM 2217 O O . ASP A 1 293 ? -30.501 6.624 39.549 1.00 94.62 293 ASP A O 1
ATOM 2221 N N . GLY A 1 294 ? -29.240 4.982 38.663 1.00 94.88 294 GLY A N 1
ATOM 2222 C CA . GLY A 1 294 ? -27.944 5.459 39.139 1.00 94.88 294 GLY A CA 1
ATOM 2223 C C . GLY A 1 294 ? -27.535 4.945 40.522 1.00 94.88 294 GLY A C 1
ATOM 2224 O O . GLY A 1 294 ? -26.673 5.567 41.153 1.00 94.88 294 GLY A O 1
ATOM 2225 N N . ASP A 1 295 ? -28.147 3.864 41.014 1.00 94.31 295 ASP A N 1
ATOM 2226 C CA . ASP A 1 295 ? -27.764 3.141 42.240 1.00 94.31 295 ASP A CA 1
ATOM 2227 C C . ASP A 1 295 ? -26.342 2.534 42.150 1.00 94.31 295 ASP A C 1
ATOM 2229 O O . ASP A 1 295 ? -25.598 2.534 43.143 1.00 94.31 295 ASP A O 1
ATOM 2233 N N . GLY A 1 296 ? -25.922 2.108 40.951 1.00 93.62 296 GLY A N 1
ATOM 2234 C CA . GLY A 1 296 ? -24.647 1.428 40.695 1.00 93.62 296 GLY A CA 1
ATOM 2235 C C . GLY A 1 296 ? -24.747 -0.093 40.515 1.00 93.62 296 GLY A C 1
ATOM 2236 O O . GLY A 1 296 ? -23.708 -0.762 40.468 1.00 93.62 296 GLY A O 1
ATOM 2237 N N . ILE A 1 297 ? -25.959 -0.640 40.415 1.00 94.12 297 ILE A N 1
ATOM 2238 C CA . ILE A 1 297 ? -26.264 -2.020 40.007 1.00 94.12 297 ILE A CA 1
ATOM 2239 C C . ILE A 1 297 ? -26.767 -1.997 38.553 1.00 94.12 297 ILE A C 1
ATOM 2241 O O . ILE A 1 297 ? -27.336 -1.010 38.101 1.00 94.12 297 ILE A O 1
ATOM 2245 N N . THR A 1 298 ? -26.534 -3.066 37.782 1.00 95.62 298 THR A N 1
ATOM 2246 C CA . THR A 1 298 ? -27.074 -3.131 36.409 1.00 95.62 298 THR A CA 1
ATOM 2247 C C . THR A 1 298 ? -28.559 -3.473 36.412 1.00 95.62 298 THR A C 1
ATOM 2249 O O . THR A 1 298 ? -28.986 -4.314 37.205 1.00 95.62 298 THR A O 1
ATOM 2252 N N . ASP A 1 299 ? -29.310 -2.973 35.429 1.00 94.75 299 ASP A N 1
ATOM 2253 C CA . ASP A 1 299 ? -30.732 -3.293 35.209 1.00 94.75 299 ASP A CA 1
ATOM 2254 C C . ASP A 1 299 ? -31.038 -4.810 35.184 1.00 94.75 299 ASP A C 1
ATOM 2256 O O . ASP A 1 299 ? -32.180 -5.228 35.376 1.00 94.75 299 ASP A O 1
ATOM 2260 N N . SER A 1 300 ? -30.023 -5.639 34.902 1.00 93.81 300 SER A N 1
ATOM 2261 C CA . SER A 1 300 ? -30.112 -7.103 34.825 1.00 93.81 300 SER A CA 1
ATOM 2262 C C . SER A 1 300 ? -29.929 -7.832 36.167 1.00 93.81 300 SER A C 1
ATOM 2264 O O . SER A 1 300 ? -30.346 -8.985 36.301 1.00 93.81 300 SER A O 1
ATOM 2266 N N . GLU A 1 301 ? -29.315 -7.174 37.155 1.00 93.69 301 GLU A N 1
ATOM 2267 C CA . GLU A 1 301 ? -29.090 -7.688 38.516 1.00 93.69 301 GLU A CA 1
ATOM 2268 C C . GLU A 1 301 ? -29.979 -6.991 39.566 1.00 93.69 301 GLU A C 1
ATOM 2270 O O . GLU A 1 301 ? -30.135 -7.497 40.684 1.00 93.69 301 GLU A O 1
ATOM 2275 N N . ASP A 1 302 ? -30.584 -5.862 39.194 1.00 95.31 302 ASP A N 1
ATOM 2276 C CA . ASP A 1 302 ? -31.480 -5.056 40.017 1.00 95.31 302 ASP A CA 1
ATOM 2277 C C . ASP A 1 302 ? -32.913 -5.632 40.084 1.00 95.31 302 ASP A C 1
ATOM 2279 O O . ASP A 1 302 ? -33.439 -6.205 39.126 1.00 95.31 302 ASP A O 1
ATOM 2283 N N . LYS A 1 303 ? -33.574 -5.495 41.240 1.00 95.12 303 LYS A N 1
ATOM 2284 C CA . LYS A 1 303 ? -34.987 -5.871 41.437 1.00 95.12 303 LYS A CA 1
ATOM 2285 C C . LYS A 1 303 ? -35.973 -4.724 41.209 1.00 95.12 303 LYS A C 1
ATOM 2287 O O . LYS A 1 303 ? -37.169 -4.989 41.070 1.00 95.12 303 LYS A O 1
ATOM 2292 N N . CYS A 1 304 ? -35.495 -3.487 41.194 1.00 95.06 304 CYS A N 1
ATOM 2293 C CA . CYS A 1 304 ? -36.258 -2.257 41.064 1.00 95.06 304 CYS A CA 1
ATOM 2294 C C . CYS A 1 304 ? -35.577 -1.255 40.095 1.00 95.06 304 CYS A C 1
ATOM 2296 O O . CYS A 1 304 ? -35.344 -0.133 40.529 1.00 95.06 304 CYS A O 1
ATOM 2298 N N . PRO A 1 305 ? -35.335 -1.580 38.798 1.00 94.75 305 PRO A N 1
ATOM 2299 C CA . PRO A 1 305 ? -34.453 -0.824 37.873 1.00 94.75 305 PRO A CA 1
ATOM 2300 C C . PRO A 1 305 ? -34.934 0.580 37.421 1.00 94.75 305 PRO A C 1
ATOM 2302 O O . PRO A 1 305 ? -34.675 1.011 36.300 1.00 94.75 305 PRO A O 1
ATOM 2305 N N . GLU A 1 306 ? -35.747 1.252 38.229 1.00 95.62 306 GLU A N 1
ATOM 2306 C CA . GLU A 1 306 ? -36.343 2.574 37.999 1.00 95.62 306 GLU A CA 1
ATOM 2307 C C . GLU A 1 306 ? -36.438 3.373 39.331 1.00 95.62 306 GLU A C 1
ATOM 2309 O O . GLU A 1 306 ? -37.107 4.409 39.393 1.00 95.62 306 GLU A O 1
ATOM 2314 N N . LEU A 1 307 ? -35.861 2.861 40.430 1.00 94.75 307 LEU A N 1
ATOM 2315 C CA . LEU A 1 307 ? -36.017 3.332 41.811 1.00 94.75 307 LEU A CA 1
ATOM 2316 C C . LEU A 1 307 ? -34.734 3.027 42.619 1.00 94.75 307 LEU A C 1
ATOM 2318 O O . LEU A 1 307 ? -34.622 1.931 43.168 1.00 94.75 307 LEU A O 1
ATOM 2322 N N . PRO A 1 308 ? -33.821 4.001 42.794 1.00 94.75 308 PRO A N 1
ATOM 2323 C CA . PRO A 1 308 ? -32.477 3.731 43.293 1.00 94.75 308 PRO A CA 1
ATOM 2324 C C . PRO A 1 308 ? -32.492 3.387 44.785 1.00 94.75 308 PRO A C 1
ATOM 2326 O O . PRO A 1 308 ? -33.140 4.073 45.588 1.00 94.75 308 PRO A O 1
ATOM 2329 N N . GLY A 1 309 ? -31.735 2.366 45.183 1.00 94.19 309 GLY A N 1
ATOM 2330 C CA . GLY A 1 309 ? -31.789 1.816 46.532 1.00 94.19 309 GLY A CA 1
ATOM 2331 C C . GLY A 1 309 ? -30.424 1.488 47.113 1.00 94.19 309 GLY A C 1
ATOM 2332 O O . GLY A 1 309 ? -29.643 2.384 47.454 1.00 94.19 309 GLY A O 1
ATOM 2333 N N . ARG A 1 310 ? -30.206 0.200 47.414 1.00 92.19 310 ARG A N 1
ATOM 2334 C CA . ARG A 1 310 ? -28.952 -0.304 47.990 1.00 92.19 310 ARG A CA 1
ATOM 2335 C C . ARG A 1 310 ? -28.669 -1.737 47.566 1.00 92.19 310 ARG A C 1
ATOM 2337 O O . ARG A 1 310 ? -29.546 -2.599 47.603 1.00 92.19 310 ARG A O 1
ATOM 2344 N N . ILE A 1 311 ? -27.388 -2.062 47.407 1.00 91.19 311 ILE A N 1
ATOM 2345 C CA . ILE A 1 311 ? -26.913 -3.432 47.153 1.00 91.19 311 ILE A CA 1
ATOM 2346 C C . ILE A 1 311 ? -27.327 -4.465 48.222 1.00 91.19 311 ILE A C 1
ATOM 2348 O O . ILE A 1 311 ? -27.546 -5.627 47.891 1.00 91.19 311 ILE A O 1
ATOM 2352 N N . GLN A 1 312 ? -27.537 -4.072 49.489 1.00 91.19 312 GLN A N 1
ATOM 2353 C CA . GLN A 1 312 ? -28.081 -4.982 50.520 1.00 91.19 312 GLN A CA 1
ATOM 2354 C C . GLN A 1 312 ? -29.567 -5.338 50.310 1.00 91.19 312 GLN A C 1
ATOM 2356 O O . GLN A 1 312 ? -30.047 -6.314 50.885 1.00 91.19 312 GLN A O 1
ATOM 2361 N N . ARG A 1 313 ? -30.290 -4.558 49.500 1.00 92.38 313 ARG A N 1
ATOM 2362 C CA . ARG A 1 313 ? -31.692 -4.765 49.104 1.00 92.38 313 ARG A CA 1
ATOM 2363 C C . ARG A 1 313 ? -31.842 -5.195 47.639 1.00 92.38 313 ARG A C 1
ATOM 2365 O O . ARG A 1 313 ? -32.966 -5.403 47.193 1.00 92.38 313 ARG A O 1
ATOM 2372 N N . GLN A 1 314 ? -30.723 -5.416 46.938 1.00 93.19 314 GLN A N 1
ATOM 2373 C CA . GLN A 1 314 ? -30.667 -5.716 45.501 1.00 93.19 314 GLN A CA 1
ATOM 2374 C C . GLN A 1 314 ? -31.304 -4.598 44.659 1.00 93.19 314 GLN A C 1
ATOM 2376 O O . GLN A 1 314 ? -32.210 -4.861 43.873 1.00 93.19 314 GLN A O 1
ATOM 2381 N N . GLY A 1 315 ? -30.876 -3.357 44.914 1.00 94.31 315 GLY A N 1
ATOM 2382 C CA . GLY A 1 315 ? -31.280 -2.168 44.156 1.00 94.31 315 GLY A CA 1
ATOM 2383 C C . GLY A 1 315 ? -32.575 -1.506 44.608 1.00 94.31 315 GLY A C 1
ATOM 2384 O O . GLY A 1 315 ? -32.734 -0.302 44.498 1.00 94.31 315 GLY A O 1
ATOM 2385 N N . CYS A 1 316 ? -33.468 -2.242 45.268 1.00 96.12 316 CYS A N 1
ATOM 2386 C CA . CYS A 1 316 ? -34.716 -1.663 45.762 1.00 96.12 316 CYS A CA 1
ATOM 2387 C C . CYS A 1 316 ? -34.545 -0.702 46.960 1.00 96.12 316 CYS A C 1
ATOM 2389 O O . CYS A 1 316 ? -33.721 -0.960 47.849 1.00 96.12 316 CYS A O 1
ATOM 2391 N N . PRO A 1 317 ? -35.374 0.358 47.048 1.00 95.19 317 PRO A N 1
ATOM 2392 C CA . PRO A 1 317 ? -35.446 1.234 48.209 1.00 95.19 317 PRO A CA 1
ATOM 2393 C C . PRO A 1 317 ? -36.170 0.572 49.393 1.00 95.19 317 PRO A C 1
ATOM 2395 O O . PRO A 1 317 ? -36.898 -0.414 49.254 1.00 95.19 317 PRO A O 1
ATO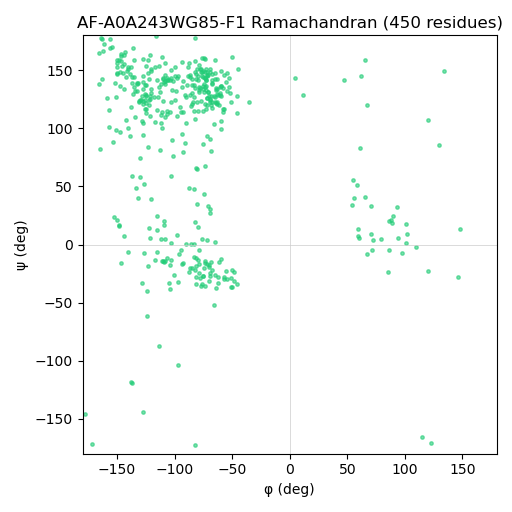M 2398 N N . ASP A 1 318 ? -35.907 1.135 50.567 1.00 93.31 318 ASP A N 1
ATOM 2399 C CA . ASP A 1 318 ? -36.322 0.698 51.903 1.00 93.31 318 ASP A CA 1
ATOM 2400 C C . ASP A 1 318 ? -36.344 1.982 52.749 1.00 93.31 318 ASP A C 1
ATOM 2402 O O . ASP A 1 318 ? -35.306 2.454 53.231 1.00 93.31 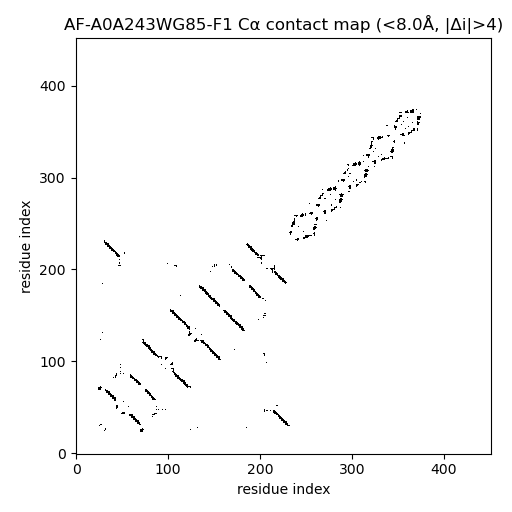318 ASP A O 1
ATOM 2406 N N . THR A 1 319 ? -37.497 2.658 52.735 1.00 93.88 319 THR A N 1
ATOM 2407 C CA . THR A 1 319 ? -37.628 4.078 53.101 1.00 93.88 319 THR A CA 1
ATOM 2408 C C . THR A 1 319 ? -37.710 4.313 54.613 1.00 93.88 319 THR A C 1
ATOM 2410 O O . THR A 1 319 ? -37.200 5.334 55.087 1.00 93.88 319 THR A O 1
ATOM 2413 N N . ASP A 1 320 ? -38.320 3.409 55.387 1.00 91.62 320 ASP A N 1
ATOM 2414 C CA . ASP A 1 320 ? -38.418 3.526 56.852 1.00 91.62 320 ASP A CA 1
ATOM 2415 C C . ASP A 1 320 ? -37.436 2.622 57.626 1.00 91.62 320 ASP A C 1
ATOM 2417 O O . ASP A 1 320 ? -37.150 2.899 58.799 1.00 91.62 320 ASP A O 1
ATOM 2421 N N . GLY A 1 321 ? -36.811 1.649 56.953 1.00 91.81 321 GLY A N 1
ATOM 2422 C CA . GLY A 1 321 ? -35.734 0.827 57.497 1.00 91.81 321 GLY A CA 1
ATOM 2423 C C . GLY A 1 321 ? -36.199 -0.407 58.270 1.00 91.81 321 GLY A C 1
ATOM 2424 O O . GLY A 1 321 ? -35.435 -0.896 59.108 1.00 91.81 321 GLY A O 1
ATOM 2425 N N . ASP A 1 322 ? -37.430 -0.885 58.070 1.00 90.31 322 ASP A N 1
ATOM 2426 C CA . ASP A 1 322 ? -38.016 -1.954 58.886 1.00 90.31 322 ASP A CA 1
ATOM 2427 C C . ASP A 1 322 ? -37.448 -3.364 58.600 1.00 90.31 322 ASP A C 1
ATOM 2429 O O . ASP A 1 322 ? -37.266 -4.164 59.521 1.00 90.31 322 ASP A O 1
ATOM 2433 N N . GLY A 1 323 ? -37.120 -3.672 57.341 1.00 90.06 323 GLY A N 1
ATOM 2434 C CA . GLY A 1 323 ? -36.883 -5.048 56.900 1.00 90.06 323 GLY A CA 1
ATOM 2435 C C . GLY A 1 323 ? -37.315 -5.349 55.461 1.00 90.06 323 GLY A C 1
ATOM 2436 O O . GLY A 1 323 ? -36.696 -6.214 54.829 1.00 90.06 323 GLY A O 1
ATOM 2437 N N . VAL A 1 324 ? -38.312 -4.641 54.940 1.00 92.44 324 VAL A N 1
ATOM 2438 C CA . VAL A 1 324 ? -38.998 -4.868 53.661 1.00 92.44 324 VAL A CA 1
ATOM 2439 C C . VAL A 1 324 ? -38.649 -3.747 52.668 1.00 92.44 324 VAL A C 1
ATOM 2441 O O . VAL A 1 324 ? -38.081 -2.726 53.031 1.00 92.44 324 VAL A O 1
ATOM 2444 N N . ILE A 1 325 ? -38.864 -3.989 51.374 1.00 93.75 325 ILE A N 1
ATOM 2445 C CA . ILE A 1 325 ? -38.611 -3.007 50.308 1.00 93.75 325 ILE A CA 1
ATOM 2446 C C . ILE A 1 325 ? -39.908 -2.281 49.945 1.00 93.75 325 ILE A C 1
ATOM 2448 O O . ILE A 1 325 ? -40.960 -2.924 49.913 1.00 93.75 325 ILE A O 1
ATOM 2452 N N . ASP A 1 326 ? -39.834 -0.994 49.603 1.00 92.50 326 ASP A N 1
ATOM 2453 C CA . ASP A 1 326 ? -41.014 -0.138 49.376 1.00 92.50 326 ASP A CA 1
ATOM 2454 C C . ASP A 1 326 ? -42.078 -0.743 48.420 1.00 92.50 326 ASP A C 1
ATOM 2456 O O . ASP A 1 326 ? -43.267 -0.576 48.685 1.00 92.50 326 ASP A O 1
ATOM 2460 N N . PRO A 1 327 ? -41.737 -1.487 47.338 1.00 91.19 327 PRO A N 1
ATOM 2461 C CA . PRO A 1 327 ? -42.746 -2.110 46.465 1.00 91.19 327 PRO A CA 1
ATOM 2462 C C . PRO A 1 327 ? -43.498 -3.309 47.068 1.00 91.19 327 PRO A C 1
ATOM 2464 O O . PRO A 1 327 ? -44.533 -3.710 46.534 1.00 91.19 327 PRO A O 1
ATOM 2467 N N . ASN A 1 328 ? -42.973 -3.906 48.143 1.00 92.75 328 ASN A N 1
ATOM 2468 C CA . ASN A 1 328 ? -43.578 -5.041 48.850 1.00 92.75 328 ASN A CA 1
ATOM 2469 C C . ASN A 1 328 ? -44.247 -4.626 50.170 1.00 92.75 328 ASN A C 1
ATOM 2471 O O . ASN A 1 328 ? -45.042 -5.396 50.720 1.00 92.75 328 ASN A O 1
ATOM 2475 N N . ASP A 1 329 ? -43.908 -3.447 50.683 1.00 93.56 329 ASP A N 1
ATOM 2476 C CA . ASP A 1 329 ? -44.407 -2.920 51.942 1.00 93.56 329 ASP A CA 1
ATOM 2477 C C . ASP A 1 329 ? -45.821 -2.308 51.805 1.00 93.56 329 ASP A C 1
ATOM 2479 O O . ASP A 1 329 ? -46.196 -1.698 50.800 1.00 93.56 329 ASP A O 1
ATOM 2483 N N . LYS A 1 330 ? -46.645 -2.521 52.833 1.00 95.19 330 LYS A N 1
ATOM 2484 C CA . LYS A 1 330 ? -48.023 -2.020 52.967 1.00 95.19 330 LYS A CA 1
ATOM 2485 C C . LYS A 1 330 ? -48.179 -1.042 54.132 1.00 95.19 330 LYS A C 1
ATOM 2487 O O . LYS A 1 330 ? -49.248 -0.445 54.279 1.00 95.19 330 LYS A O 1
ATOM 2492 N N . CYS A 1 331 ? -47.139 -0.872 54.940 1.00 93.50 331 CYS A N 1
ATOM 2493 C CA . CYS A 1 331 ? -47.101 -0.081 56.156 1.00 93.50 331 CYS A CA 1
ATOM 2494 C C . CYS A 1 331 ? -45.883 0.886 56.188 1.00 93.50 331 CYS A C 1
ATOM 2496 O O . CYS A 1 331 ? -45.174 0.879 57.190 1.00 93.50 331 CYS A O 1
ATOM 2498 N N . PRO A 1 332 ? -45.709 1.809 55.201 1.00 91.94 332 PRO A N 1
ATOM 2499 C CA . PRO A 1 332 ? -44.476 2.598 54.936 1.00 91.94 332 PRO A CA 1
ATOM 2500 C C . PRO A 1 332 ? -44.193 3.747 55.918 1.00 91.94 332 PRO A C 1
ATOM 2502 O O . PRO A 1 332 ? -43.922 4.893 55.533 1.00 91.94 332 PRO A O 1
ATOM 2505 N N . ARG A 1 333 ? -44.377 3.468 57.208 1.00 92.50 333 ARG A N 1
ATOM 2506 C CA . ARG A 1 333 ? -44.012 4.266 58.387 1.00 92.50 333 ARG A CA 1
ATOM 2507 C C . ARG A 1 333 ? -43.713 3.358 59.588 1.00 92.50 333 ARG A C 1
ATOM 2509 O O . ARG A 1 333 ? -43.833 3.818 60.731 1.00 92.50 333 ARG A O 1
ATOM 2516 N N . THR A 1 334 ? -43.388 2.089 59.370 1.00 90.69 334 THR A N 1
ATOM 2517 C CA . THR A 1 334 ? -43.000 1.188 60.447 1.00 90.69 334 THR A CA 1
ATOM 2518 C C . THR A 1 334 ? -41.638 1.635 60.984 1.00 90.69 334 THR A C 1
ATOM 2520 O O . THR A 1 334 ? -40.685 1.783 60.227 1.00 90.69 334 THR A O 1
ATOM 2523 N N . PRO A 1 335 ? -41.489 1.907 62.294 1.00 88.31 335 PRO A N 1
ATOM 2524 C CA . PRO A 1 335 ? -40.196 2.326 62.815 1.00 88.31 335 PRO A CA 1
ATOM 2525 C C . PRO A 1 335 ? -39.166 1.206 62.651 1.00 88.31 335 PRO A C 1
ATOM 2527 O O . PRO A 1 335 ? -39.447 0.076 63.056 1.00 88.31 335 PRO A O 1
ATOM 2530 N N . ALA A 1 336 ? -37.963 1.532 62.175 1.00 85.75 336 ALA A N 1
ATOM 2531 C CA . ALA A 1 336 ? -36.823 0.617 62.170 1.00 85.75 336 ALA A CA 1
ATOM 2532 C C . ALA A 1 336 ? -36.649 -0.143 63.510 1.00 85.75 336 ALA A C 1
ATOM 2534 O O . ALA A 1 336 ? -37.039 0.321 64.595 1.00 85.75 336 ALA A O 1
ATOM 2535 N N . ASP A 1 337 ? -36.089 -1.350 63.414 1.00 84.62 337 ASP A N 1
ATOM 2536 C CA . ASP A 1 337 ? -36.005 -2.352 64.488 1.00 84.62 337 ASP A CA 1
ATOM 2537 C C . ASP A 1 337 ? -37.373 -2.822 65.056 1.00 84.62 337 ASP A C 1
ATOM 2539 O O . ASP A 1 337 ? -37.422 -3.461 66.112 1.00 84.62 337 ASP A O 1
ATOM 2543 N N . THR A 1 338 ? -38.507 -2.529 64.402 1.00 88.62 338 THR A N 1
ATOM 2544 C CA . THR A 1 338 ? -39.794 -3.183 64.721 1.00 88.62 338 THR A CA 1
ATOM 2545 C C . THR A 1 338 ? -39.836 -4.576 64.088 1.00 88.62 338 THR A C 1
ATOM 2547 O O . THR A 1 338 ? -39.550 -4.699 62.903 1.00 88.62 338 THR A O 1
ATOM 2550 N N . PRO A 1 339 ? -40.232 -5.633 64.819 1.00 90.44 339 PRO A N 1
ATOM 2551 C CA . PRO A 1 339 ? -40.563 -6.912 64.203 1.00 90.44 339 PRO A CA 1
ATOM 2552 C C . PRO A 1 339 ? -41.786 -6.772 63.287 1.00 90.44 339 PRO A C 1
ATOM 2554 O O . PRO A 1 339 ? -42.862 -6.379 63.747 1.00 90.44 339 PRO A O 1
ATOM 2557 N N . VAL A 1 340 ? -41.611 -7.115 62.012 1.00 93.81 340 VAL A N 1
ATOM 2558 C CA . VAL A 1 340 ? -42.636 -7.014 60.964 1.00 93.81 340 VAL A CA 1
ATOM 2559 C C . VAL A 1 340 ? -42.938 -8.354 60.313 1.00 93.81 340 VAL A C 1
ATOM 2561 O O . VAL A 1 340 ? -42.179 -9.319 60.436 1.00 93.81 340 VAL A O 1
ATOM 2564 N N . ASP A 1 341 ? -44.076 -8.410 59.631 1.00 91.56 341 ASP A N 1
ATOM 2565 C CA . ASP A 1 341 ? -44.448 -9.516 58.762 1.00 91.56 341 ASP A CA 1
ATOM 2566 C C . ASP A 1 341 ? -43.815 -9.391 57.356 1.00 91.56 341 ASP A C 1
ATOM 2568 O O . ASP A 1 341 ? -42.983 -8.527 57.081 1.00 91.56 341 ASP A O 1
ATOM 2572 N N . ALA A 1 342 ? -44.208 -10.270 56.429 1.00 91.81 342 ALA A N 1
ATOM 2573 C CA . ALA A 1 342 ? -43.710 -10.253 55.050 1.00 91.81 342 ALA A CA 1
ATOM 2574 C C . ALA A 1 342 ? -44.236 -9.076 54.190 1.00 91.81 342 ALA A C 1
ATOM 2576 O O . ALA A 1 342 ? -43.962 -9.043 52.991 1.00 91.81 342 ALA A O 1
ATOM 2577 N N . ASN A 1 343 ? -45.005 -8.151 54.773 1.00 93.38 343 ASN A N 1
ATOM 2578 C CA . ASN A 1 343 ? -45.614 -6.990 54.124 1.00 93.38 343 ASN A CA 1
ATOM 2579 C C . ASN A 1 343 ? -45.196 -5.657 54.783 1.00 93.38 343 ASN A C 1
ATOM 2581 O O . ASN A 1 343 ? -45.873 -4.658 54.556 1.00 93.38 343 ASN A O 1
ATOM 2585 N N . GLY A 1 344 ? -44.159 -5.659 55.632 1.00 92.75 344 GLY A N 1
ATOM 2586 C CA . GLY A 1 344 ? -43.652 -4.485 56.363 1.00 92.75 344 GLY A CA 1
ATOM 2587 C C . GLY A 1 344 ? -44.573 -3.980 57.482 1.00 92.75 344 GLY A C 1
ATOM 2588 O O . GLY A 1 344 ? -44.366 -2.929 58.093 1.00 92.75 344 GLY A O 1
ATOM 2589 N N . CYS A 1 345 ? -45.627 -4.736 57.800 1.00 94.25 345 CYS A N 1
ATOM 2590 C CA . CYS A 1 345 ? -46.565 -4.351 58.841 1.00 94.25 345 CYS A CA 1
ATOM 2591 C C . CYS A 1 345 ? -46.108 -4.883 60.211 1.00 94.25 345 CYS A C 1
ATOM 2593 O O . CYS A 1 345 ? -45.687 -6.042 60.306 1.00 94.25 345 CYS A O 1
ATOM 2595 N N . PRO A 1 346 ? -46.192 -4.075 61.290 1.00 92.81 346 PRO A N 1
ATOM 2596 C CA . PRO A 1 346 ? -45.835 -4.511 62.636 1.00 92.81 346 PRO A CA 1
ATOM 2597 C C . PRO A 1 346 ? -46.619 -5.756 63.042 1.00 92.81 346 PRO A C 1
ATOM 2599 O O . PRO A 1 346 ? -47.820 -5.837 62.783 1.00 92.81 346 PRO A O 1
ATOM 2602 N N . LEU A 1 347 ? -45.957 -6.702 63.713 1.00 91.94 347 LEU A N 1
ATOM 2603 C CA . LEU A 1 347 ? -46.643 -7.888 64.224 1.00 91.94 347 LEU A CA 1
ATOM 2604 C C . LEU A 1 347 ? -47.757 -7.490 65.209 1.00 91.94 347 LEU A C 1
ATOM 2606 O O . LEU A 1 347 ? -47.511 -6.758 66.167 1.00 91.94 347 LEU A O 1
ATOM 2610 N N . ASP A 1 348 ? -48.957 -8.002 64.950 1.00 90.88 348 ASP A N 1
ATOM 2611 C CA . ASP A 1 348 ? -50.124 -8.050 65.833 1.00 90.88 348 ASP A CA 1
ATOM 2612 C C . ASP A 1 348 ? -50.562 -9.521 65.846 1.00 90.88 348 ASP A C 1
ATOM 2614 O O . ASP A 1 348 ? -51.037 -10.056 64.838 1.00 90.88 348 ASP A O 1
ATOM 2618 N N . ARG A 1 349 ? -50.268 -10.222 66.945 1.00 92.38 349 ARG A N 1
ATOM 2619 C CA . ARG A 1 349 ? -50.421 -11.681 67.026 1.00 92.38 349 ARG A CA 1
ATOM 2620 C C . ARG A 1 349 ? -51.843 -12.143 67.311 1.00 92.38 349 ARG A C 1
ATOM 2622 O O . ARG A 1 349 ? -52.187 -13.272 66.949 1.00 92.38 349 ARG A O 1
ATOM 2629 N N . ASP A 1 350 ? -52.641 -11.327 67.990 1.00 90.69 350 ASP A N 1
ATOM 2630 C CA . ASP A 1 350 ? -53.981 -11.712 68.436 1.00 90.69 350 ASP A CA 1
ATOM 2631 C C . ASP A 1 350 ? -55.122 -11.010 67.679 1.00 90.69 350 ASP A C 1
ATOM 2633 O O . ASP A 1 350 ? -56.245 -11.527 67.655 1.00 90.69 350 ASP A O 1
ATOM 2637 N N . GLY A 1 351 ? -54.805 -9.939 66.946 1.00 90.88 351 GLY A N 1
ATOM 2638 C CA . GLY A 1 351 ? -55.683 -9.268 65.996 1.00 90.88 351 GLY A CA 1
ATOM 2639 C C . GLY A 1 351 ? -56.568 -8.179 66.600 1.00 90.88 351 GLY A C 1
ATOM 2640 O O . GLY A 1 351 ? -57.606 -7.869 66.007 1.00 90.88 351 GLY A O 1
ATOM 2641 N N . ASP A 1 352 ? -56.223 -7.621 67.766 1.00 89.69 352 ASP A N 1
ATOM 2642 C CA . ASP A 1 352 ? -56.985 -6.527 68.393 1.00 89.69 352 ASP A CA 1
ATOM 2643 C C . ASP A 1 352 ? -56.707 -5.130 67.796 1.00 89.69 352 ASP A C 1
ATOM 2645 O O . ASP A 1 352 ? -57.496 -4.199 68.011 1.00 89.69 352 ASP A O 1
ATOM 2649 N N . GLY A 1 353 ? -55.648 -4.990 66.989 1.00 89.12 353 GLY A N 1
ATOM 2650 C CA . GLY A 1 353 ? -55.226 -3.739 66.361 1.00 89.12 353 GLY A CA 1
ATOM 2651 C C . GLY A 1 353 ? -54.158 -2.952 67.132 1.00 89.12 353 GLY A C 1
ATOM 2652 O O . GLY A 1 353 ? -53.825 -1.835 66.721 1.00 89.12 353 GLY A O 1
ATOM 2653 N N . VAL A 1 354 ? -53.615 -3.488 68.230 1.00 90.44 354 VAL A N 1
ATOM 2654 C CA . VAL A 1 354 ? -52.452 -2.949 68.950 1.00 90.44 354 VAL A CA 1
ATOM 2655 C C . VAL A 1 354 ? -51.222 -3.831 68.677 1.00 90.44 354 VAL A C 1
ATOM 2657 O O . VAL A 1 354 ? -51.163 -4.952 69.168 1.00 90.44 354 VAL A O 1
ATOM 2660 N N . PRO A 1 355 ? -50.188 -3.342 67.964 1.00 90.62 355 PRO A N 1
ATOM 2661 C CA . PRO A 1 355 ? -48.999 -4.147 67.670 1.00 90.62 355 PRO A CA 1
ATOM 2662 C C . PRO A 1 355 ? -48.283 -4.695 68.917 1.00 90.62 355 PRO A C 1
ATOM 2664 O O . PRO A 1 355 ? -48.152 -3.976 69.915 1.00 90.62 355 PRO A O 1
ATOM 2667 N N . ASP A 1 356 ? -47.699 -5.896 68.810 1.00 89.94 356 ASP A N 1
ATOM 2668 C CA . ASP A 1 356 ? -46.931 -6.641 69.831 1.00 89.94 356 ASP A CA 1
ATOM 2669 C C . ASP A 1 356 ? -45.896 -5.768 70.578 1.00 89.94 356 ASP A C 1
ATOM 2671 O O . ASP A 1 356 ? -45.622 -5.969 71.761 1.00 89.94 356 ASP A O 1
ATOM 2675 N N . ARG A 1 357 ? -45.293 -4.784 69.887 1.00 88.19 357 ARG A N 1
ATOM 2676 C CA . ARG A 1 357 ? -44.296 -3.833 70.434 1.00 88.19 357 ARG A CA 1
ATOM 2677 C C . ARG A 1 357 ? -44.896 -2.816 71.422 1.00 88.19 357 ARG A C 1
ATOM 2679 O O . ARG A 1 357 ? -44.157 -2.180 72.175 1.00 88.19 357 ARG A O 1
ATOM 2686 N N . THR A 1 358 ? -46.210 -2.623 71.387 1.00 90.62 358 THR A N 1
ATOM 2687 C CA . THR A 1 358 ? -46.965 -1.608 72.146 1.00 90.62 358 THR A CA 1
ATOM 2688 C C . THR A 1 358 ? -48.062 -2.180 73.038 1.00 90.62 358 THR A C 1
ATOM 2690 O O . THR A 1 358 ? -48.497 -1.495 73.970 1.00 90.62 358 THR A O 1
ATOM 2693 N N . ASP A 1 359 ? -48.486 -3.413 72.782 1.00 91.56 359 ASP A N 1
ATOM 2694 C CA . ASP A 1 359 ? -49.406 -4.156 73.629 1.00 91.56 359 ASP A CA 1
ATOM 2695 C C . ASP A 1 359 ? -48.731 -4.651 74.931 1.00 91.56 359 ASP A C 1
ATOM 2697 O O . ASP A 1 359 ? -47.528 -4.913 75.008 1.00 91.56 359 ASP A O 1
ATOM 2701 N N . ARG A 1 360 ? -49.524 -4.738 76.002 1.00 94.19 360 ARG A N 1
ATOM 2702 C CA . ARG A 1 360 ? -49.167 -5.329 77.298 1.00 94.19 360 ARG A CA 1
ATOM 2703 C C . ARG A 1 360 ? -49.624 -6.785 77.449 1.00 94.19 360 ARG A C 1
ATOM 2705 O O . ARG A 1 360 ? -49.254 -7.406 78.449 1.00 94.19 360 ARG A O 1
ATOM 2712 N N . CYS A 1 361 ? -50.413 -7.319 76.518 1.00 93.00 361 CYS A N 1
ATOM 2713 C CA . CYS A 1 361 ? -51.010 -8.650 76.572 1.00 93.00 361 CYS A CA 1
ATOM 2714 C C . CYS A 1 361 ? -50.886 -9.493 75.259 1.00 93.00 361 CYS A C 1
ATOM 2716 O O . CYS A 1 361 ? -51.889 -10.130 74.945 1.00 93.00 361 CYS A O 1
ATOM 2718 N N . PRO A 1 362 ? -49.710 -9.640 74.576 1.00 91.75 362 PRO A N 1
ATOM 2719 C CA . PRO A 1 362 ? -49.580 -9.972 73.123 1.00 91.75 362 PRO A CA 1
ATOM 2720 C C . PRO A 1 362 ? -49.940 -11.394 72.646 1.00 91.75 362 PRO A C 1
ATOM 2722 O O . PRO A 1 362 ? -49.315 -11.949 71.742 1.00 91.75 362 PRO A O 1
ATOM 2725 N N . ASP A 1 363 ? -50.915 -12.016 73.296 1.00 94.19 363 ASP A N 1
ATOM 2726 C CA . ASP A 1 363 ? -51.510 -13.318 73.012 1.00 94.19 363 ASP A CA 1
ATOM 2727 C C . ASP A 1 363 ? -53.016 -13.333 73.428 1.00 94.19 363 ASP A C 1
ATOM 2729 O O . ASP A 1 363 ? -53.583 -14.411 73.656 1.00 94.19 363 ASP A O 1
ATOM 2733 N N . ARG A 1 364 ? -53.661 -12.169 73.664 1.00 92.31 364 ARG A N 1
ATOM 2734 C CA . ARG A 1 364 ? -55.008 -12.006 74.263 1.00 92.31 364 ARG A CA 1
ATOM 2735 C C . ARG A 1 364 ? -55.705 -10.665 73.908 1.00 92.31 364 ARG A C 1
ATOM 2737 O O . ARG A 1 364 ? -55.551 -9.710 74.675 1.00 92.31 364 ARG A O 1
ATOM 2744 N N . PRO A 1 365 ? -56.655 -10.651 72.948 1.00 92.69 365 PRO A N 1
ATOM 2745 C CA . PRO A 1 365 ? -57.255 -9.415 72.444 1.00 92.69 365 PRO A CA 1
ATOM 2746 C C . PRO A 1 365 ? -57.959 -8.569 73.508 1.00 92.69 365 PRO A C 1
ATOM 2748 O O . PRO A 1 365 ? -58.749 -9.091 74.311 1.00 92.69 365 PRO A O 1
ATOM 2751 N N . GLY A 1 366 ? -57.746 -7.254 73.471 1.00 91.31 366 GLY A N 1
ATOM 2752 C CA . GLY A 1 366 ? -58.314 -6.301 74.414 1.00 91.31 366 GLY A CA 1
ATOM 2753 C C . GLY A 1 366 ? -58.832 -5.037 73.743 1.00 91.31 366 GLY A C 1
ATOM 2754 O O . GLY A 1 366 ? -59.820 -5.070 73.007 1.00 91.31 366 GLY A O 1
ATOM 2755 N N . SER A 1 367 ? -58.263 -3.890 74.117 1.00 91.81 367 SER A N 1
ATOM 2756 C CA . SER A 1 367 ? -58.558 -2.622 73.454 1.00 91.81 367 SER A CA 1
ATOM 2757 C C . SER A 1 367 ? -57.367 -1.668 73.493 1.00 91.81 367 SER A C 1
ATOM 2759 O O . SER A 1 367 ? -56.645 -1.578 74.491 1.00 91.81 367 SER A O 1
ATOM 2761 N N . ALA A 1 368 ? -57.222 -0.847 72.450 1.00 91.00 368 ALA A N 1
ATOM 2762 C CA . ALA A 1 368 ? -56.225 0.225 72.400 1.00 91.00 368 ALA A CA 1
ATOM 2763 C C . ALA A 1 368 ? -56.303 1.193 73.602 1.00 91.00 368 ALA A C 1
ATOM 2765 O O . ALA A 1 368 ? -55.282 1.718 74.044 1.00 91.00 368 ALA A O 1
ATOM 2766 N N . ALA A 1 369 ? -57.493 1.383 74.187 1.00 91.19 369 ALA A N 1
ATOM 2767 C CA . ALA A 1 369 ? -57.690 2.205 75.384 1.00 91.19 369 ALA A CA 1
ATOM 2768 C C . ALA A 1 369 ? -57.071 1.598 76.662 1.00 91.19 369 ALA A C 1
ATOM 2770 O O . ALA A 1 369 ? -56.737 2.340 77.587 1.00 91.19 369 ALA A O 1
ATOM 2771 N N . ASN A 1 370 ? -56.891 0.274 76.711 1.00 92.00 370 ASN A N 1
ATOM 2772 C CA . ASN A 1 370 ? -56.263 -0.458 77.815 1.00 92.00 370 ASN A CA 1
ATOM 2773 C C . ASN A 1 370 ? -54.874 -1.025 77.439 1.00 92.00 370 ASN A C 1
ATOM 2775 O O . ASN A 1 370 ? -54.339 -1.880 78.146 1.00 92.00 370 ASN A O 1
ATOM 2779 N N . HIS A 1 371 ? -54.267 -0.521 76.354 1.00 91.94 371 HIS A N 1
ATOM 2780 C CA . HIS A 1 371 ? -53.006 -1.014 75.780 1.00 91.94 371 HIS A CA 1
ATOM 2781 C C . HIS A 1 371 ? -53.051 -2.519 75.463 1.00 91.94 371 HIS A C 1
ATOM 2783 O O . HIS A 1 371 ? -52.253 -3.268 76.022 1.00 91.94 371 HIS A O 1
ATOM 2789 N N . GLY A 1 372 ? -54.045 -2.927 74.666 1.00 91.31 372 GLY A N 1
ATOM 2790 C CA . GLY A 1 372 ? -54.284 -4.287 74.155 1.00 91.31 372 GLY A CA 1
ATOM 2791 C C . GLY A 1 372 ? -54.677 -5.340 75.204 1.00 91.31 372 GLY A C 1
ATOM 2792 O O . GLY A 1 372 ? -55.173 -6.410 74.878 1.00 91.31 372 GLY A O 1
ATOM 2793 N N . CYS A 1 373 ? -54.625 -5.019 76.500 1.00 93.19 373 CYS A N 1
ATOM 2794 C CA . CYS A 1 373 ? -55.124 -5.929 77.529 1.00 93.19 373 CYS A CA 1
ATOM 2795 C C . CYS A 1 373 ? -56.668 -5.983 77.618 1.00 93.19 373 CYS A C 1
ATOM 2797 O O . CYS A 1 373 ? -57.334 -4.944 77.546 1.00 93.19 373 CYS A O 1
ATOM 2799 N N . PRO A 1 374 ? -57.271 -7.158 77.902 1.00 90.31 374 PRO A N 1
ATOM 2800 C CA . PRO A 1 374 ? -58.713 -7.291 78.117 1.00 90.31 374 PRO A CA 1
ATOM 2801 C C . PRO A 1 374 ? -59.245 -6.451 79.290 1.00 90.31 374 PRO A C 1
ATOM 2803 O O . PRO A 1 374 ? -58.678 -6.461 80.388 1.00 90.31 374 PRO A O 1
ATOM 2806 N N . ASP A 1 375 ? -60.386 -5.785 79.095 1.00 83.38 375 ASP A N 1
ATOM 2807 C CA . ASP A 1 375 ? -61.029 -4.977 80.136 1.00 83.38 375 ASP A CA 1
ATOM 2808 C C . ASP A 1 375 ? -61.479 -5.817 81.340 1.00 83.38 375 ASP A C 1
ATOM 2810 O O . ASP A 1 375 ? -62.305 -6.737 81.246 1.00 83.38 375 ASP A O 1
ATOM 2814 N N . VAL A 1 376 ? -60.978 -5.455 82.523 1.00 77.19 376 VAL A N 1
ATOM 2815 C CA . VAL A 1 376 ? -61.287 -6.154 83.774 1.00 77.19 376 VAL A CA 1
ATOM 2816 C C . VAL A 1 376 ? -62.703 -5.794 84.232 1.00 77.19 376 VAL A C 1
ATOM 2818 O O . VAL A 1 376 ? -62.895 -4.877 85.032 1.00 77.19 376 VAL A O 1
ATOM 2821 N N . LYS A 1 377 ? -63.711 -6.531 83.739 1.00 63.41 377 LYS A N 1
ATOM 2822 C CA . LYS A 1 377 ? -65.123 -6.377 84.145 1.00 63.41 377 LYS A CA 1
ATOM 2823 C C . LYS A 1 377 ? -65.228 -6.274 85.667 1.00 63.41 377 LYS A C 1
ATOM 2825 O O . LYS A 1 377 ? -64.942 -7.237 86.384 1.00 63.41 377 LYS A O 1
ATOM 2830 N N . ALA A 1 378 ? -65.628 -5.097 86.147 1.00 52.62 378 ALA A N 1
ATOM 2831 C CA . ALA A 1 378 ? -65.605 -4.759 87.562 1.00 52.62 378 ALA A CA 1
ATOM 2832 C C . ALA A 1 378 ? -66.484 -5.729 88.365 1.00 52.62 378 ALA A C 1
ATOM 2834 O O . ALA A 1 378 ? -67.713 -5.662 88.324 1.00 52.62 378 ALA A O 1
ATOM 2835 N N . ARG A 1 379 ? -65.849 -6.641 89.114 1.00 47.94 379 ARG A N 1
ATOM 2836 C CA . ARG A 1 379 ? -66.568 -7.517 90.043 1.00 47.94 379 ARG A CA 1
ATOM 2837 C C . ARG A 1 379 ? -67.286 -6.646 91.082 1.00 47.94 379 ARG A C 1
ATOM 2839 O O . ARG A 1 379 ? -66.653 -5.728 91.614 1.00 47.94 379 ARG A O 1
ATOM 2846 N N . PRO A 1 380 ? -68.560 -6.926 91.415 1.00 48.50 380 PRO A N 1
ATOM 2847 C CA . PRO A 1 380 ? -69.242 -6.237 92.501 1.00 48.50 380 PRO A CA 1
ATOM 2848 C C . PRO A 1 380 ? -68.398 -6.288 93.777 1.00 48.50 380 PRO A C 1
ATOM 2850 O O . PRO A 1 380 ? -67.918 -7.354 94.172 1.00 48.50 380 PRO A O 1
ATOM 2853 N N . ARG A 1 381 ? -68.199 -5.131 94.418 1.00 52.41 381 ARG A N 1
ATOM 2854 C CA . ARG A 1 381 ? -67.489 -5.048 95.698 1.00 52.41 381 ARG A CA 1
ATOM 2855 C C . ARG A 1 381 ? -68.352 -5.688 96.786 1.00 52.41 381 ARG A C 1
ATOM 2857 O O . ARG A 1 381 ? -69.149 -5.002 97.420 1.00 52.41 381 ARG A O 1
ATOM 2864 N N . TYR A 1 382 ? -68.181 -6.988 97.015 1.00 54.59 382 TYR A N 1
ATOM 2865 C CA . TYR A 1 382 ? -68.665 -7.627 98.237 1.00 54.59 382 TYR A CA 1
ATOM 2866 C C . TYR A 1 382 ? -68.026 -6.914 99.433 1.00 54.59 382 TYR A C 1
ATOM 2868 O O . TYR A 1 382 ? -66.804 -6.901 99.582 1.00 54.59 382 TYR A O 1
ATOM 2876 N N . GLY A 1 383 ? -68.857 -6.245 100.232 1.00 49.12 383 GLY A N 1
ATOM 2877 C CA . GLY A 1 383 ? -68.394 -5.388 101.315 1.00 49.12 383 GLY A CA 1
ATOM 2878 C C . GLY A 1 383 ? -67.743 -6.194 102.434 1.00 49.12 383 GLY A C 1
ATOM 2879 O O . GLY A 1 383 ? -68.387 -7.046 103.042 1.00 49.12 383 GLY A O 1
ATOM 2880 N N . LEU A 1 384 ? -66.484 -5.884 102.743 1.00 50.31 384 LEU A N 1
ATOM 2881 C CA . LEU A 1 384 ? -65.873 -6.288 104.007 1.00 50.31 384 LEU A CA 1
ATOM 2882 C C . LEU A 1 384 ? -66.543 -5.496 105.147 1.00 50.31 384 LEU A C 1
ATOM 2884 O O . LEU A 1 384 ? -66.582 -4.265 105.071 1.00 50.31 384 LEU A O 1
ATOM 2888 N N . PRO A 1 385 ? -67.084 -6.159 106.187 1.00 54.00 385 PRO A N 1
ATOM 2889 C CA . PRO A 1 385 ? -67.733 -5.470 107.296 1.00 54.00 385 PRO A CA 1
ATOM 2890 C C . PRO A 1 385 ? -66.709 -4.701 108.152 1.00 54.00 385 PRO A C 1
ATOM 2892 O O . PRO A 1 385 ? -65.549 -5.113 108.255 1.00 54.00 385 PRO A O 1
ATOM 2895 N N . PRO A 1 386 ? -67.111 -3.591 108.794 1.00 54.12 386 PRO A N 1
ATOM 2896 C CA . PRO A 1 386 ? -66.202 -2.779 109.591 1.00 54.12 386 PRO A CA 1
ATOM 2897 C C . PRO A 1 386 ? -65.861 -3.451 110.929 1.00 54.12 386 PRO A C 1
ATOM 2899 O O . PRO A 1 386 ? -66.747 -3.931 111.631 1.00 54.12 386 PRO A O 1
ATOM 2902 N N . GLY A 1 387 ? -64.587 -3.385 111.337 1.00 46.97 387 GLY A N 1
ATOM 2903 C CA . GLY A 1 387 ? -64.217 -3.503 112.753 1.00 46.97 387 GLY A CA 1
ATOM 2904 C C . GLY A 1 387 ? -63.112 -4.498 113.117 1.00 46.97 387 GLY A C 1
ATOM 2905 O O . GLY A 1 387 ? -63.388 -5.579 113.641 1.00 46.97 387 GLY A O 1
ATOM 2906 N N . ARG A 1 388 ? -61.854 -4.046 113.024 1.00 48.34 388 ARG A N 1
ATOM 2907 C CA . ARG A 1 388 ? -60.903 -4.103 114.155 1.00 48.34 388 ARG A CA 1
ATOM 2908 C C . ARG A 1 388 ? -59.670 -3.217 113.895 1.00 48.34 388 ARG A C 1
ATOM 2910 O O . ARG A 1 388 ? -59.173 -3.226 112.771 1.00 48.34 388 ARG A O 1
ATOM 2917 N N . PRO A 1 389 ? -59.163 -2.457 114.886 1.00 52.84 389 PRO A N 1
ATOM 2918 C CA . PRO A 1 389 ? -57.879 -1.767 114.760 1.00 52.84 389 PRO A CA 1
ATOM 2919 C C . PRO A 1 389 ? -56.720 -2.768 114.699 1.00 52.84 389 PRO A C 1
ATOM 2921 O O . PRO A 1 389 ? -56.715 -3.756 115.435 1.00 52.84 389 PRO A O 1
ATOM 2924 N N . TRP A 1 390 ? -55.715 -2.490 113.868 1.00 44.03 390 TRP A N 1
ATOM 2925 C CA . TRP A 1 390 ? -54.450 -3.227 113.893 1.00 44.03 390 TRP A CA 1
ATOM 2926 C C . TRP A 1 390 ? -53.605 -2.782 115.100 1.00 44.03 390 TRP A C 1
ATOM 2928 O O . TRP A 1 390 ? -53.463 -1.576 115.316 1.00 44.03 390 TRP A O 1
ATOM 2938 N N . PRO A 1 391 ? -53.013 -3.706 115.880 1.00 49.44 391 PRO A N 1
ATOM 2939 C CA . PRO A 1 391 ? -52.083 -3.339 116.939 1.00 49.44 391 PRO A CA 1
ATOM 2940 C C . PRO A 1 391 ? -50.762 -2.844 116.334 1.00 49.44 391 PRO A C 1
ATOM 2942 O O . PRO A 1 391 ? -50.067 -3.582 115.638 1.00 49.44 391 PRO A O 1
ATOM 2945 N N . VAL A 1 392 ? -50.391 -1.597 116.628 1.00 55.22 392 VAL A N 1
ATOM 2946 C CA . VAL A 1 392 ? -49.089 -1.029 116.247 1.00 55.22 392 VAL A CA 1
ATOM 2947 C C . VAL A 1 392 ? -47.964 -1.632 117.092 1.00 55.22 392 VAL A C 1
ATOM 2949 O O . VAL A 1 392 ? -47.651 -1.157 118.181 1.00 55.22 392 VAL A O 1
ATOM 2952 N N . THR A 1 393 ? -47.329 -2.689 116.587 1.00 52.03 393 THR A N 1
ATOM 2953 C CA . THR A 1 393 ? -46.082 -3.218 117.158 1.00 52.03 393 THR A CA 1
ATOM 2954 C C . THR A 1 393 ? -44.886 -2.389 116.672 1.00 52.03 393 THR A C 1
ATOM 2956 O O . THR A 1 393 ? -44.677 -2.318 115.458 1.00 52.03 393 THR A O 1
ATOM 2959 N N . PRO A 1 394 ? -44.073 -1.784 117.560 1.00 51.06 394 PRO A N 1
ATOM 2960 C CA . PRO A 1 394 ? -42.896 -1.024 117.145 1.00 51.06 394 PRO A CA 1
ATOM 2961 C C . PRO A 1 394 ? -41.822 -1.937 116.535 1.00 51.06 394 PRO A C 1
ATOM 2963 O O . PRO A 1 394 ? -41.642 -3.084 116.954 1.00 51.06 394 PRO A O 1
ATOM 2966 N N . ALA A 1 395 ? -41.084 -1.414 115.554 1.00 48.56 395 ALA A N 1
ATOM 2967 C CA . ALA A 1 395 ? -40.005 -2.143 114.896 1.00 48.56 395 ALA A CA 1
ATOM 2968 C C . ALA A 1 395 ? -38.864 -2.468 115.878 1.00 48.56 395 ALA A C 1
ATOM 2970 O O . ALA A 1 395 ? -38.391 -1.598 116.610 1.00 48.56 395 ALA A O 1
ATOM 2971 N N . LYS A 1 396 ? -38.388 -3.719 115.868 1.00 43.56 396 LYS A N 1
ATOM 2972 C CA . LYS A 1 396 ? -37.184 -4.117 116.611 1.00 43.56 396 LYS A CA 1
ATOM 2973 C C . LYS A 1 396 ? -35.926 -3.684 115.843 1.00 43.56 396 LYS A C 1
ATOM 2975 O O . LYS A 1 396 ? -35.864 -3.931 114.638 1.00 43.56 396 LYS A O 1
ATOM 2980 N N . PRO A 1 397 ? -34.908 -3.105 116.504 1.00 48.09 397 PRO A N 1
ATOM 2981 C CA . PRO A 1 397 ? -33.635 -2.811 115.858 1.00 48.09 397 PRO A CA 1
ATOM 2982 C C . PRO A 1 397 ? -32.864 -4.108 115.581 1.00 48.09 397 PRO A C 1
ATOM 2984 O O . PRO A 1 397 ? -32.690 -4.939 116.474 1.00 48.09 397 PRO A O 1
ATOM 2987 N N . VAL A 1 398 ? -32.361 -4.267 114.356 1.00 45.81 398 VAL A N 1
ATOM 2988 C CA . VAL A 1 398 ? -31.397 -5.323 114.018 1.00 45.81 398 VAL A CA 1
ATOM 2989 C C . VAL A 1 398 ? -29.993 -4.767 114.238 1.00 45.81 398 VAL A C 1
ATOM 2991 O O . VAL A 1 398 ? -29.509 -3.955 113.452 1.00 45.81 398 VAL A O 1
ATOM 2994 N N . LEU A 1 399 ? -29.349 -5.188 115.326 1.00 45.44 399 LEU A N 1
ATOM 2995 C CA . LEU A 1 399 ? -27.941 -4.887 115.581 1.00 45.44 399 LEU A CA 1
ATOM 2996 C C . LEU A 1 399 ? -27.040 -5.797 114.739 1.00 45.44 399 LEU A C 1
ATOM 2998 O O . LEU A 1 399 ? -27.228 -7.012 114.687 1.00 45.44 399 LEU A O 1
ATOM 3002 N N . THR A 1 400 ? -26.030 -5.197 114.115 1.00 47.44 400 THR A N 1
ATOM 3003 C CA . THR A 1 400 ? -24.901 -5.910 113.511 1.00 47.44 400 THR A CA 1
ATOM 3004 C C . THR A 1 400 ? -23.962 -6.453 114.593 1.00 47.44 400 THR A C 1
ATOM 3006 O O . THR A 1 400 ? -23.929 -5.951 115.719 1.00 47.44 400 THR A O 1
ATOM 3009 N N . PRO A 1 401 ? -23.138 -7.452 114.246 1.00 47.88 401 PRO A N 1
ATOM 3010 C CA . PRO A 1 401 ? -21.713 -7.330 114.562 1.00 47.88 401 PRO A CA 1
ATOM 3011 C C . PRO A 1 401 ? -20.818 -7.490 113.328 1.00 47.88 401 PRO A C 1
ATOM 3013 O O . PRO A 1 401 ? -21.161 -8.139 112.343 1.00 47.88 401 PRO A O 1
ATOM 3016 N N . ALA A 1 402 ? -19.642 -6.872 113.395 1.00 37.19 402 ALA A N 1
ATOM 3017 C CA . ALA A 1 402 ? -18.706 -6.766 112.285 1.00 37.19 402 ALA A CA 1
ATOM 3018 C C . ALA A 1 402 ? -17.861 -8.032 112.032 1.00 37.19 402 ALA A C 1
ATOM 3020 O O . ALA A 1 402 ? -17.432 -8.710 112.962 1.00 37.19 402 ALA A O 1
ATOM 3021 N N . GLY A 1 403 ? -17.422 -8.185 110.777 1.00 34.53 403 GLY A N 1
ATOM 3022 C CA . GLY A 1 403 ? -15.977 -8.138 110.531 1.00 34.53 403 GLY A CA 1
ATOM 3023 C C . GLY A 1 403 ? -15.292 -9.360 109.914 1.00 34.53 403 GLY A C 1
ATOM 3024 O O . GLY A 1 403 ? -14.873 -10.278 110.622 1.00 34.53 403 GLY A O 1
ATOM 3025 N N . ARG A 1 404 ? -14.922 -9.225 108.631 1.00 41.31 404 ARG A N 1
ATOM 3026 C CA . ARG A 1 404 ? -13.496 -9.211 108.241 1.00 41.31 404 ARG A CA 1
ATOM 3027 C C . ARG A 1 404 ? -13.270 -8.641 106.835 1.00 41.31 404 ARG A C 1
ATOM 3029 O O . ARG A 1 404 ? -14.049 -8.894 105.927 1.00 41.31 404 ARG A O 1
ATOM 3036 N N . VAL A 1 405 ? -12.178 -7.892 106.677 1.00 40.78 405 VAL A N 1
ATOM 3037 C CA . VAL A 1 405 ? -11.681 -7.340 105.404 1.00 40.78 405 VAL A CA 1
ATOM 3038 C C . VAL A 1 405 ? -10.230 -7.800 105.221 1.00 40.78 405 VAL A C 1
ATOM 3040 O O . VAL A 1 405 ? -9.434 -7.588 106.138 1.00 40.78 405 VAL A O 1
ATOM 3043 N N . PRO A 1 406 ? -9.849 -8.394 104.077 1.00 43.16 406 PRO A N 1
ATOM 3044 C CA . PRO A 1 406 ? -8.449 -8.556 103.689 1.00 43.16 406 PRO A CA 1
ATOM 3045 C C . PRO A 1 406 ? -7.920 -7.269 103.037 1.00 43.16 406 PRO A C 1
ATOM 3047 O O . PRO A 1 406 ? -8.575 -6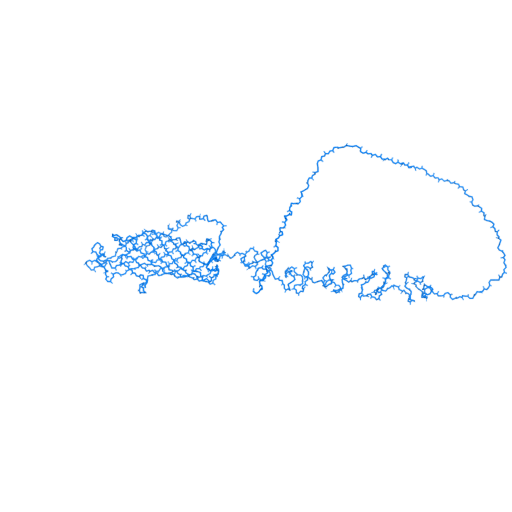.699 102.167 1.00 43.16 406 PRO A O 1
ATOM 3050 N N . VAL A 1 407 ? -6.720 -6.827 103.423 1.00 40.84 407 VAL A N 1
ATOM 3051 C CA . VAL A 1 407 ? -6.047 -5.644 102.855 1.00 40.84 407 VAL A CA 1
ATOM 3052 C C . VAL A 1 407 ? -4.739 -6.059 102.188 1.00 40.84 407 VAL A C 1
ATOM 3054 O O . VAL A 1 407 ? -3.881 -6.642 102.842 1.00 40.84 407 VAL A O 1
ATOM 3057 N N . VAL A 1 408 ? -4.551 -5.676 100.924 1.00 37.91 408 VAL A N 1
ATOM 3058 C CA . VAL A 1 408 ? -3.243 -5.536 100.252 1.00 37.91 408 VAL A CA 1
ATOM 3059 C C . VAL A 1 408 ? -3.356 -4.436 99.173 1.00 37.91 408 VAL A C 1
ATOM 3061 O O . VAL A 1 408 ? -4.472 -4.121 98.757 1.00 37.91 408 VAL A O 1
ATOM 3064 N N . PRO A 1 409 ? -2.263 -3.731 98.810 1.00 44.44 409 PRO A N 1
ATOM 3065 C CA . PRO A 1 409 ? -2.339 -2.269 98.767 1.00 44.44 409 PRO A CA 1
ATOM 3066 C C . PRO A 1 409 ? -1.986 -1.629 97.416 1.00 44.44 409 PRO A C 1
ATOM 3068 O O . PRO A 1 409 ? -1.249 -2.179 96.600 1.00 44.44 409 PRO A O 1
ATOM 3071 N N . GLY A 1 410 ? -2.457 -0.396 97.213 1.00 37.69 410 GLY A N 1
ATOM 3072 C CA . GLY A 1 410 ? -2.118 0.404 96.035 1.00 37.69 410 GLY A CA 1
ATOM 3073 C C . GLY A 1 410 ? -0.714 1.025 96.078 1.00 37.69 410 GLY A C 1
ATOM 3074 O O . GLY A 1 410 ? -0.130 1.239 97.142 1.00 37.69 410 GLY A O 1
ATOM 3075 N N . ARG A 1 411 ? -0.202 1.409 94.902 1.00 34.44 411 ARG A N 1
ATOM 3076 C CA . ARG A 1 411 ? 0.915 2.356 94.744 1.00 34.44 411 ARG A CA 1
ATOM 3077 C C . ARG A 1 411 ? 0.564 3.406 93.690 1.00 34.44 411 ARG A C 1
ATOM 3079 O O . ARG A 1 411 ? 0.009 3.078 92.647 1.00 34.44 411 ARG A O 1
ATOM 3086 N N . LYS A 1 412 ? 0.902 4.669 93.963 1.00 35.97 412 LYS A N 1
ATOM 3087 C CA . LYS A 1 412 ? 0.820 5.776 92.995 1.00 35.97 412 LYS A CA 1
ATOM 3088 C C . LYS A 1 412 ? 2.126 5.862 92.197 1.00 35.97 412 LYS A C 1
ATOM 3090 O O . LYS A 1 412 ? 3.167 5.685 92.811 1.00 35.97 412 LYS A O 1
ATOM 3095 N N . LEU A 1 413 ? 2.017 6.238 90.914 1.00 39.06 413 LEU A N 1
ATOM 3096 C CA . LEU A 1 413 ? 2.949 7.047 90.090 1.00 39.06 413 LEU A CA 1
ATOM 3097 C C . LEU A 1 413 ? 4.466 6.721 90.105 1.00 39.06 413 LEU A C 1
ATOM 3099 O O . LEU A 1 413 ? 5.090 6.540 91.146 1.00 39.06 413 LEU A O 1
ATOM 3103 N N . PRO A 1 414 ? 5.125 6.824 88.937 1.00 39.28 414 PRO A N 1
ATOM 3104 C CA . PRO A 1 414 ? 5.855 8.079 88.725 1.00 39.28 414 PRO A CA 1
ATOM 3105 C C . PRO A 1 414 ? 5.799 8.638 87.293 1.00 39.28 414 PRO A C 1
ATOM 3107 O O . PRO A 1 414 ? 5.837 7.912 86.305 1.00 39.28 414 PRO A O 1
ATOM 3110 N N . LEU A 1 415 ? 5.854 9.969 87.196 1.00 39.84 415 LEU A N 1
ATOM 3111 C CA . LEU A 1 415 ? 6.397 10.658 86.022 1.00 39.84 415 LEU A CA 1
ATOM 3112 C C . LEU A 1 415 ? 7.907 10.389 85.931 1.00 39.84 415 LEU A C 1
ATOM 3114 O O . LEU A 1 415 ? 8.605 10.535 86.937 1.00 39.84 415 LEU A O 1
ATOM 3118 N N . ARG A 1 416 ? 8.449 10.128 84.735 1.00 33.72 416 ARG A N 1
ATOM 3119 C CA . ARG A 1 416 ? 9.881 10.351 84.461 1.00 33.72 416 ARG A CA 1
ATOM 3120 C C . ARG A 1 416 ? 10.158 10.661 82.991 1.00 33.72 416 ARG A C 1
ATOM 3122 O O . ARG A 1 416 ? 9.581 10.060 82.094 1.00 33.72 416 ARG A O 1
ATOM 3129 N N . ARG A 1 417 ? 11.053 11.628 82.768 1.00 31.62 417 ARG A N 1
ATOM 3130 C CA . ARG A 1 417 ? 11.614 11.975 81.454 1.00 31.62 417 ARG A CA 1
ATOM 3131 C C . ARG A 1 417 ? 12.774 11.029 81.095 1.00 31.62 417 ARG A C 1
ATOM 3133 O O . ARG A 1 417 ? 13.403 10.475 81.991 1.00 31.62 417 ARG A O 1
ATOM 3140 N N . TRP A 1 418 ? 13.041 10.942 79.789 1.00 29.84 418 TRP A N 1
ATOM 3141 C CA . TRP A 1 418 ? 14.338 10.810 79.094 1.00 29.84 418 TRP A CA 1
ATOM 3142 C C . TRP A 1 418 ? 15.620 10.648 79.937 1.00 29.84 418 TRP A C 1
ATOM 3144 O O . TRP A 1 418 ? 15.834 11.393 80.895 1.00 29.84 418 TRP A O 1
ATOM 3154 N N . PRO A 1 419 ? 16.571 9.827 79.447 1.00 45.03 419 PRO A N 1
ATOM 3155 C CA . PRO A 1 419 ? 17.709 10.463 78.759 1.00 45.03 419 PRO A CA 1
ATOM 3156 C C . PRO A 1 419 ? 18.157 9.819 77.421 1.00 45.03 419 PRO A C 1
ATOM 3158 O O . PRO A 1 419 ? 18.160 8.607 77.252 1.00 45.03 419 PRO A O 1
ATOM 3161 N N . THR A 1 420 ? 18.569 10.696 76.495 1.00 38.09 420 THR A N 1
ATOM 3162 C CA . THR A 1 420 ? 19.563 10.571 75.392 1.00 38.09 420 THR A CA 1
ATOM 3163 C C . THR A 1 420 ? 20.132 9.193 74.979 1.00 38.09 420 THR A C 1
ATOM 3165 O O . THR A 1 420 ? 20.772 8.531 75.792 1.00 38.09 420 THR A O 1
ATOM 3168 N N . GLY A 1 421 ? 20.088 8.854 73.672 1.00 32.28 421 GLY A N 1
ATOM 3169 C CA . GLY A 1 421 ? 20.550 7.539 73.167 1.00 32.28 421 GLY A CA 1
ATOM 3170 C C . GLY A 1 421 ? 21.077 7.396 71.718 1.00 32.28 421 GLY A C 1
ATOM 3171 O O . GLY A 1 421 ? 21.084 6.275 71.228 1.00 32.28 421 GLY A O 1
ATOM 3172 N N . LYS A 1 422 ? 21.574 8.462 71.056 1.00 35.53 422 LYS A N 1
ATOM 3173 C CA . LYS A 1 422 ? 22.195 8.464 69.693 1.00 35.53 422 LYS A CA 1
ATOM 3174 C C . LYS A 1 422 ? 21.272 8.101 68.503 1.00 35.53 422 LYS A C 1
ATOM 3176 O O . LYS A 1 422 ? 20.220 7.498 68.660 1.00 35.53 422 LYS A O 1
ATOM 3181 N N . ALA A 1 423 ? 21.680 8.510 67.295 1.00 37.53 423 ALA A N 1
ATOM 3182 C CA . ALA A 1 423 ? 20.936 8.327 66.043 1.00 37.53 423 ALA A CA 1
ATOM 3183 C C . ALA A 1 423 ? 21.758 7.572 64.978 1.00 37.53 423 ALA A C 1
ATOM 3185 O O . ALA A 1 423 ? 22.975 7.732 64.900 1.00 37.53 423 ALA A O 1
ATOM 3186 N N . ALA A 1 424 ? 21.068 6.795 64.139 1.00 36.59 424 ALA A N 1
ATOM 3187 C CA . ALA A 1 424 ? 21.560 6.153 62.916 1.00 36.59 424 ALA A CA 1
ATOM 3188 C C . ALA A 1 424 ? 20.379 6.028 61.913 1.00 36.59 424 ALA A C 1
ATOM 3190 O O . ALA A 1 424 ? 19.228 6.183 62.329 1.00 36.59 424 ALA A O 1
ATOM 3191 N N . PRO A 1 425 ? 20.616 5.874 60.596 1.00 42.59 425 PRO A N 1
ATOM 3192 C CA . PRO A 1 425 ? 19.782 6.553 59.600 1.00 42.59 425 PRO A CA 1
ATOM 3193 C C . PRO A 1 425 ? 18.527 5.797 59.140 1.00 42.59 425 PRO A C 1
ATOM 3195 O O . PRO A 1 425 ? 18.497 4.570 59.050 1.00 42.59 425 PRO A O 1
ATOM 3198 N N . ALA A 1 426 ? 17.519 6.568 58.723 1.00 35.44 426 ALA A N 1
ATOM 3199 C CA . ALA A 1 426 ? 16.338 6.056 58.038 1.00 35.44 426 ALA A CA 1
ATOM 3200 C C . ALA A 1 426 ? 16.701 5.412 56.684 1.00 35.44 426 ALA A C 1
ATOM 3202 O O . ALA A 1 426 ? 17.357 6.031 55.840 1.00 35.44 426 ALA A O 1
ATOM 3203 N N . LYS A 1 427 ? 16.222 4.184 56.442 1.00 36.69 427 LYS A N 1
ATOM 3204 C CA . LYS A 1 427 ? 16.268 3.565 55.110 1.00 36.69 427 LYS A CA 1
ATOM 3205 C C . LYS A 1 427 ? 15.313 4.306 54.173 1.00 36.69 427 LYS A C 1
ATOM 3207 O O . LYS A 1 427 ? 14.109 4.339 54.411 1.00 36.69 427 LYS A O 1
ATOM 3212 N N . LYS A 1 428 ? 15.857 4.863 53.088 1.00 36.22 428 LYS A N 1
ATOM 3213 C CA . LYS A 1 428 ? 15.071 5.460 52.001 1.00 36.22 428 LYS A CA 1
ATOM 3214 C C . LYS A 1 428 ? 14.166 4.400 51.366 1.00 36.22 428 LYS A C 1
ATOM 3216 O O . LYS A 1 428 ? 14.669 3.365 50.936 1.00 36.22 428 LYS A O 1
ATOM 3221 N N . TRP A 1 429 ? 12.887 4.718 51.210 1.00 35.16 429 TRP A N 1
ATOM 3222 C CA . TRP A 1 429 ? 12.068 4.193 50.115 1.00 35.16 429 TRP A CA 1
ATOM 3223 C C . TRP A 1 429 ? 11.981 5.271 49.020 1.00 35.16 429 TRP A C 1
ATOM 3225 O O . TRP A 1 429 ? 12.041 6.462 49.343 1.00 35.16 429 TRP A O 1
ATOM 3235 N N . PRO A 1 430 ? 11.944 4.901 47.728 1.00 45.69 430 PRO A N 1
ATOM 3236 C CA . PRO A 1 430 ? 12.006 5.866 46.636 1.00 45.69 430 PRO A CA 1
ATOM 3237 C C . PRO A 1 430 ? 10.679 6.616 46.465 1.00 45.69 430 PRO A C 1
ATOM 3239 O O . PRO A 1 430 ? 9.610 6.012 46.461 1.00 45.69 430 PRO A O 1
ATOM 3242 N N . ALA A 1 431 ? 10.752 7.932 46.262 1.00 41.81 431 ALA A N 1
ATOM 3243 C CA . ALA A 1 431 ? 9.593 8.722 45.855 1.00 41.81 431 ALA A CA 1
ATOM 3244 C C . ALA A 1 431 ? 9.246 8.461 44.372 1.00 41.81 431 ALA A C 1
ATOM 3246 O O . ALA A 1 431 ? 10.169 8.339 43.554 1.00 41.81 431 ALA A O 1
ATOM 3247 N N . PRO A 1 432 ? 7.954 8.426 43.991 1.00 45.47 432 PRO A N 1
ATOM 3248 C CA . PRO A 1 432 ? 7.554 8.393 42.588 1.00 45.47 432 PRO A CA 1
ATOM 3249 C C . PRO A 1 432 ? 8.010 9.677 41.881 1.00 45.47 432 PRO A C 1
ATOM 3251 O O . PRO A 1 432 ? 7.862 10.785 42.401 1.00 45.47 432 PRO A O 1
ATOM 3254 N N . LYS A 1 433 ? 8.598 9.539 40.688 1.00 41.91 433 LYS A N 1
ATOM 3255 C CA . LYS A 1 433 ? 9.116 10.679 39.922 1.00 41.91 433 LYS A CA 1
ATOM 3256 C C . LYS A 1 433 ? 8.016 11.348 39.098 1.00 41.91 433 LYS A C 1
ATOM 3258 O O . LYS A 1 433 ? 7.487 10.735 38.183 1.00 41.91 433 LYS A O 1
ATOM 3263 N N . GLY A 1 434 ? 7.821 12.643 39.342 1.00 39.00 434 GLY A N 1
ATOM 3264 C CA . GLY A 1 434 ? 7.546 13.637 38.300 1.00 39.00 434 GLY A CA 1
ATOM 3265 C C . GLY A 1 434 ? 6.286 13.449 37.454 1.00 39.00 434 GLY A C 1
ATOM 3266 O O . GLY A 1 434 ? 6.375 13.056 36.294 1.00 39.00 434 GLY A O 1
ATOM 3267 N N . VAL A 1 435 ? 5.144 13.908 37.972 1.00 41.72 435 VAL A N 1
ATOM 3268 C CA . VAL A 1 435 ? 4.053 14.380 37.105 1.00 41.72 435 VAL A CA 1
ATOM 3269 C C . VAL A 1 435 ? 4.572 15.578 36.300 1.00 41.72 435 VAL A C 1
ATOM 3271 O O . VAL A 1 435 ? 4.984 16.585 36.878 1.00 41.72 435 VAL A O 1
ATOM 3274 N N . VAL A 1 436 ? 4.565 15.477 34.970 1.00 43.91 436 VAL A N 1
ATOM 3275 C CA . VAL A 1 436 ? 4.909 16.594 34.077 1.00 43.91 436 VAL A CA 1
ATOM 3276 C C . VAL A 1 436 ? 3.665 17.476 33.897 1.00 43.91 436 VAL A C 1
ATOM 3278 O O . VAL A 1 436 ? 2.609 16.952 33.545 1.00 43.91 436 VAL A O 1
ATOM 3281 N N . PRO A 1 437 ? 3.738 18.802 34.126 1.00 42.31 437 PRO A N 1
ATOM 3282 C CA . PRO A 1 437 ? 2.563 19.663 34.051 1.00 42.31 437 PRO A CA 1
ATOM 3283 C C . PRO A 1 437 ? 2.088 19.858 32.605 1.00 42.31 437 PRO A C 1
ATOM 3285 O O . PRO A 1 437 ? 2.839 20.316 31.739 1.00 42.31 437 PRO A O 1
ATOM 3288 N N . VAL A 1 438 ? 0.807 19.572 32.359 1.00 40.97 438 VAL A N 1
ATOM 3289 C CA . VAL A 1 438 ? 0.145 19.832 31.073 1.00 40.97 438 VAL A CA 1
ATOM 3290 C C . VAL A 1 438 ? 0.089 21.341 30.816 1.00 40.97 438 VAL A C 1
ATOM 3292 O O . VAL A 1 438 ? -0.481 22.105 31.598 1.00 40.97 438 VAL A O 1
ATOM 3295 N N . LYS A 1 439 ? 0.662 21.787 29.692 1.00 38.25 439 LYS A N 1
ATOM 3296 C CA . LYS A 1 439 ? 0.542 23.178 29.236 1.00 38.25 439 LYS A CA 1
ATOM 3297 C C . LYS A 1 439 ? -0.894 23.448 28.780 1.00 38.25 439 LYS A C 1
ATOM 3299 O O . LYS A 1 439 ? -1.375 22.802 27.855 1.00 38.25 439 LYS A O 1
ATOM 3304 N N . LYS A 1 440 ? -1.553 24.445 29.376 1.00 40.09 440 LYS A N 1
ATOM 3305 C CA . LYS A 1 440 ? -2.825 24.975 28.860 1.00 40.09 440 LYS A CA 1
ATOM 3306 C C . LYS A 1 440 ? -2.579 25.691 27.527 1.00 40.09 440 LYS A C 1
ATOM 3308 O O . LYS A 1 440 ? -1.864 26.692 27.498 1.00 40.09 440 LYS A O 1
ATOM 3313 N N . SER A 1 441 ? -3.183 25.203 26.446 1.00 39.53 441 SER A N 1
ATOM 3314 C CA . SER A 1 441 ? -3.230 25.921 25.165 1.00 39.53 441 SER A CA 1
ATOM 3315 C C . SER A 1 441 ? -4.215 27.102 25.236 1.00 39.53 441 SER A C 1
ATOM 3317 O O . SER A 1 441 ? -5.253 26.979 25.890 1.00 39.53 441 SER A O 1
ATOM 3319 N N . PRO A 1 442 ? -3.925 28.247 24.591 1.00 45.78 442 PRO A N 1
ATOM 3320 C CA . PRO A 1 442 ? -4.794 29.421 24.630 1.00 45.78 442 PRO A CA 1
ATOM 3321 C C . PRO A 1 442 ? -6.031 29.262 23.732 1.00 45.78 442 PRO A C 1
ATOM 3323 O O . PRO A 1 442 ? -5.962 28.696 22.642 1.00 45.78 442 PRO A O 1
ATOM 3326 N N . VAL A 1 443 ? -7.160 29.820 24.177 1.00 45.94 443 VAL A N 1
ATOM 3327 C CA . VAL A 1 443 ? -8.418 29.866 23.414 1.00 45.94 443 VAL A CA 1
ATOM 3328 C C . VAL A 1 443 ? -8.302 30.877 22.258 1.00 45.94 443 VAL A C 1
ATOM 3330 O O . VAL A 1 443 ? -7.872 32.009 22.496 1.00 45.94 443 VAL A O 1
ATOM 3333 N N . PRO A 1 444 ? -8.703 30.534 21.018 1.00 44.81 444 PRO A N 1
ATOM 3334 C CA . PRO A 1 444 ? -8.670 31.472 19.900 1.00 44.81 444 PRO A CA 1
ATOM 3335 C C . PRO A 1 444 ? -9.784 32.527 20.007 1.00 44.81 444 PRO A C 1
ATOM 3337 O O . PRO A 1 444 ? -10.975 32.212 19.996 1.00 44.81 444 PRO A O 1
ATOM 3340 N N . LEU A 1 445 ? -9.396 33.803 20.055 1.00 42.59 445 LEU A N 1
ATOM 3341 C CA . LEU A 1 445 ? -10.322 34.938 20.011 1.00 42.59 445 LEU A CA 1
ATOM 3342 C C . LEU A 1 445 ? -11.039 35.014 18.652 1.00 42.59 445 LEU A C 1
ATOM 3344 O O . LEU A 1 445 ? -10.398 35.072 17.599 1.00 42.59 445 LEU A O 1
ATOM 3348 N N . ARG A 1 446 ? -12.378 35.082 18.668 1.00 43.44 446 ARG A N 1
ATOM 3349 C CA . ARG A 1 446 ? -13.178 35.372 17.467 1.00 43.44 446 ARG A CA 1
ATOM 3350 C C . ARG A 1 446 ? -12.885 36.796 16.980 1.00 43.44 446 ARG A C 1
ATOM 3352 O O . ARG A 1 446 ? -13.032 37.749 17.741 1.00 43.44 446 ARG A O 1
ATOM 3359 N N . LYS A 1 447 ? -12.528 36.952 15.701 1.00 47.56 447 LYS A N 1
ATOM 3360 C CA . LYS A 1 447 ? -12.462 38.271 15.049 1.00 47.56 447 LYS A CA 1
ATOM 3361 C C . LYS A 1 447 ? -13.884 38.803 14.790 1.00 47.56 447 LYS A C 1
ATOM 3363 O O . LYS A 1 447 ? -14.747 38.006 14.419 1.00 47.56 447 LYS A O 1
ATOM 3368 N N . PRO A 1 448 ? -14.146 40.113 14.952 1.00 51.88 448 PRO A N 1
ATOM 3369 C CA . PRO A 1 448 ? -15.435 40.705 14.608 1.00 51.88 448 PRO A CA 1
ATOM 3370 C C . PRO A 1 448 ? -15.636 40.773 13.086 1.00 51.88 448 PRO A C 1
ATOM 3372 O O . PRO A 1 448 ? -14.684 40.953 12.326 1.00 51.88 448 PRO A O 1
ATOM 3375 N N . VAL A 1 449 ? -16.892 40.661 12.654 1.00 52.12 449 VAL A N 1
ATOM 3376 C CA . VAL A 1 449 ? -17.312 40.840 11.254 1.00 52.12 449 VAL A CA 1
ATOM 3377 C C . VAL A 1 449 ? -17.545 42.336 10.987 1.00 52.12 449 VAL A C 1
ATOM 3379 O O . VAL A 1 449 ? -18.261 42.962 11.775 1.00 52.12 449 VAL A O 1
ATOM 3382 N N . PRO A 1 450 ? -16.992 42.931 9.911 1.00 55.25 450 PRO A N 1
ATOM 3383 C CA . PRO A 1 450 ? -17.308 44.308 9.536 1.00 55.25 450 PRO A CA 1
ATOM 3384 C C . PRO A 1 450 ? -18.770 44.426 9.075 1.00 55.25 450 PRO A C 1
ATOM 3386 O O . PRO A 1 450 ? -19.278 43.563 8.359 1.00 55.25 450 PRO A O 1
ATOM 3389 N N . LYS A 1 451 ? -19.456 45.500 9.484 1.00 51.34 451 LYS A N 1
ATOM 3390 C CA . LYS A 1 451 ? -20.811 45.837 9.023 1.00 51.34 451 LYS A CA 1
ATOM 3391 C C . LYS A 1 451 ? -20.764 47.074 8.126 1.00 51.34 451 LYS A C 1
ATOM 3393 O O . LYS A 1 451 ? -20.432 48.142 8.635 1.00 51.34 451 LYS A O 1
ATOM 3398 N N . LYS A 1 452 ? -21.289 46.906 6.905 1.00 49.19 452 LYS A N 1
ATOM 3399 C CA . LYS A 1 452 ? -21.334 47.876 5.794 1.00 49.19 452 LYS A CA 1
ATOM 3400 C C . LYS A 1 452 ? -19.975 48.165 5.158 1.00 49.19 452 LYS A C 1
ATOM 3402 O O . LYS A 1 452 ? -18.982 48.268 5.904 1.00 49.19 452 LYS A O 1
#

Secondary structure (DSSP, 8-state):
---SS-THHHHGGGG-------S----SSSS--EEEEEEEEEEEEEETTEE-TT-SS--EEEEEEEEEEE-SSSEEEEEEEEEEEEEEE-SS-SSGGGEETTEEEEEEEEEEEEEE--EEEES-SSSSSS-TT-SEEEEEEEEEEEEEEEEEEEEE-TTS-EEEEEEEEEEEEEEEEEEEEEEEETTEEEEEEEEEE--S-S-SSS---TT-TT--EEEEEEEEEEEEESPPP-SS-SSS-TTT-SS-SPPTTS-B-TTSPBP-SSSSSS-TTT-SSTTS---GGGTT---SSSSSS-TTT-SSTTS---GGGTT---SS-SSS-TTT-S-TT--TT--B-TTSPBP-SSSSSS-TTT-S-TTS---GGGTTSPP-------PPPP--PPP-PPPPP---------------------------PPPPPPPPP-PPPPPPPPPPPPPPPP--

Solvent-accessible surface area (backbone atoms only — not comparable to full-atom values): 26501 Å² total; per-residue (Å²): 139,84,80,80,72,66,69,70,67,66,57,63,71,69,76,72,76,83,75,85,71,78,96,79,65,43,40,70,47,72,44,24,50,32,31,47,30,44,33,45,29,39,31,28,42,30,31,89,96,42,76,40,66,92,45,86,90,56,77,30,53,30,38,36,43,32,47,37,32,56,47,42,44,36,38,33,45,29,45,35,42,38,40,33,40,48,63,49,78,28,77,75,59,90,57,86,82,43,46,62,96,82,24,46,41,38,31,29,38,22,50,35,37,41,45,29,44,36,38,35,43,38,47,25,40,60,78,87,79,34,48,51,83,40,44,73,32,44,34,41,36,43,23,51,32,40,34,38,34,44,24,35,30,37,27,42,40,94,85,75,45,79,49,75,52,76,47,82,46,80,36,49,27,39,32,46,32,42,34,39,36,42,46,81,46,88,46,38,28,41,35,42,36,45,33,37,42,41,42,72,42,37,48,69,70,66,63,72,61,100,80,51,80,55,44,33,32,32,40,38,42,36,46,33,43,35,38,36,42,65,66,75,57,52,91,44,61,62,82,44,40,62,93,53,32,78,39,88,72,39,62,63,78,56,64,58,48,98,38,30,33,67,43,46,72,65,67,67,80,44,37,50,90,70,26,79,31,60,75,45,66,38,35,78,90,57,39,19,28,32,49,77,55,68,65,81,54,39,53,89,72,32,77,34,60,77,40,58,43,35,79,95,59,37,26,29,35,52,88,50,56,45,83,48,39,58,94,60,36,80,35,95,71,37,59,50,86,43,68,54,50,98,35,31,35,65,42,49,80,56,71,59,83,44,38,48,94,68,27,78,32,71,79,42,62,41,31,72,93,58,35,18,28,59,81,78,76,79,71,80,81,78,78,78,80,90,86,78,86,81,84,87,75,79,84,79,85,84,79,82,84,85,88,87,83,92,87,85,83,90,83,79,86,79,91,80,80,87,83,89,83,88,88,81,83,83,81,84,76,86,77,87,82,75,88,78,83,80,80,83,81,84,83,84,80,83,80,85,82,87,79,132

Organism: NCBI:txid1770526

Radius of gyration: 54.16 Å; Cα contacts (8 Å, |Δi|>4): 906; chains: 1; bounding box: 107×68×174 Å

InterPro domains:
  IPR003367 Thrombospondin, type 3-like repeat [PF02412] (261-279)
  IPR003367 Thrombospondin, type 3-like repeat [PF02412] (291-308)
  IPR003367 Thrombospondin, type 3-like repeat [PF02412] (318-335)
  IPR003367 Thrombospondin, type 3-like repeat [PF02412] (345-365)
  IPR028974 TSP type-3 repeat [G3DSA:4.10.1080.10] (281-379)
  IPR028974 TSP type-3 repeat [SSF103647] (233-281)
  IPR028974 TSP type-3 repeat [SSF103647] (289-366)

Mean predicted aligned error: 17.91 Å

Foldseek 3Di:
DDDPDDPVVVVVVVPPDPPPADPDAAFLHRFQQKKKKKWKKWKWKWFDQGGPPPPPPDTWIKIWMKIWGHDHLFKIKIKIKIWTKDWDACVVPPDPLCQDVNWRWRIKMKTKIKIWIKIKGKPCRCPPHHPSQDQKIKIWIKIKTKMWIWMWIWTQDPVRDIDIDIDIDIFIKMKTKIKIWGDPDSFKIKMKMKIKMFTQDNQSRYDRDVPRGRRIMMIMIIIIMMTRDGDADDPQQCPAGPVQAPDPNDHHPAPDDRRNHHDQQCPLPQGPVQAPCSNAAPDVQQSRAHQQCPLSDGPVQAPCSNDAPHVVQRRFHDQQQDPAGPVQAPDNPQHHPADDDSRSHHDQPCPQPQGPVFAPPRNAAPHVVNRRDNDDPDDPPPDDDDDDDDDDDDDDDDDDDDDDDDDDDDDDDDDDDDDDDDDDDDDDDDDDDDDDDDDDDDDDDDDDDDDD

pLDDT: mean 77.34, std 21.38, range [29.73, 98.38]